Protein AF-A0A1V5ULE5-F1 (afdb_monomer)

Foldseek 3Di:
DPQLWAWWFFWWFFFALPWDKFFDPVCVVVVSVCNVVRATWTFAPLAAAQQAGKTKDADAPPPPGGMGIIHTHSVRTPDTDFADWPVLQLVVDPPVVSVLCVLVSVLGWGWDPQSSCCSRPVDHRDDPLAATETEAEDLALVRVVVVLVSCVVSVHDPSYFYWYQYLQRWIFTVVQVPDPDQWTWIDTSHDIDIGGVCLSNQDQDALLNLLVLLLVLLLSLQCFPPAAQPEHRNFRRLDDLDHPQLSVLLSVQCSVLLSVLLQCLLVLHAPVVLVVSLVVSQVSSCVSNVNDDDQSLLSVLSSQLSSLLSNCSNVVDPDASLVSQQVSCLVVLVVDDDPPDLLVVLCVVANDDDSSNCSNNRNCLLVVFQQVQLVVASVPHGNNVSLLSSLLSSLLPDPQSQQCSQPNVNSSVVSNVLSVVLNPDDSVCNSVSSVVSSVVSSVSSGDRVNSSSSSSVNSSSVVSVSSVVVD

Solvent-accessible surface area (backbone atoms only — not comparable to full-atom values): 24398 Å² total; per-residue (Å²): 103,78,65,74,67,67,68,46,62,71,40,34,32,28,53,41,66,82,39,56,69,52,56,56,79,94,49,42,63,64,53,49,56,43,29,69,69,67,46,66,36,32,31,31,74,53,17,50,32,76,85,27,32,26,32,31,45,76,46,49,80,90,70,93,50,63,63,49,65,36,26,30,48,63,87,30,53,74,44,73,51,81,65,49,42,43,72,82,44,38,87,82,47,60,69,81,56,34,67,70,45,50,75,54,35,78,74,62,28,31,26,40,63,42,61,32,50,24,70,74,68,72,50,74,48,72,56,97,85,56,59,44,36,34,38,42,80,30,79,43,59,66,50,43,52,53,49,54,52,53,47,61,75,65,56,72,59,88,56,50,50,40,35,43,28,41,51,77,62,33,27,33,48,51,71,56,66,72,41,91,58,63,56,43,64,34,41,43,42,75,51,76,45,86,39,51,51,57,75,59,72,48,58,85,68,48,39,64,50,48,11,49,42,50,42,52,17,49,52,50,50,35,66,28,56,59,45,51,8,40,52,16,58,48,43,28,47,39,47,88,82,54,39,45,68,38,44,52,36,24,49,68,56,39,36,67,43,33,24,53,36,8,50,38,16,44,69,65,56,58,66,67,59,56,48,54,50,44,53,56,38,50,52,43,23,25,64,56,30,79,68,36,91,76,48,68,65,34,48,54,57,45,38,49,44,30,14,24,48,22,26,30,58,62,71,67,54,86,69,56,48,31,55,44,31,23,75,75,40,14,71,61,50,66,71,57,83,64,88,92,35,64,53,52,53,25,34,75,75,70,53,84,62,53,72,52,52,37,44,30,65,20,35,54,62,31,68,72,27,16,40,56,36,25,59,69,27,52,85,77,48,58,47,52,59,11,50,49,45,12,37,34,45,28,42,51,72,54,70,30,34,49,20,35,57,61,35,35,67,68,42,42,53,52,45,26,53,52,19,52,53,42,74,71,42,53,82,57,46,32,44,65,44,33,45,50,44,15,53,54,22,28,76,64,48,26,36,44,58,51,41,49,33,42,39,22,41,24,49,29,52,53,52,54,49,53,43,60,74,71,104

pLDDT: mean 91.25, std 8.46, range [36.44, 98.81]

Structure (mmCIF, N/CA/C/O backbone):
data_AF-A0A1V5ULE5-F1
#
_entry.id   AF-A0A1V5ULE5-F1
#
loop_
_atom_site.group_PDB
_atom_site.id
_atom_site.type_symbol
_atom_site.label_atom_id
_atom_site.label_alt_id
_atom_site.label_comp_id
_atom_site.label_asym_id
_atom_site.label_entity_id
_atom_site.label_seq_id
_atom_site.pdbx_PDB_ins_code
_atom_site.Cartn_x
_atom_site.Cartn_y
_atom_site.Cartn_z
_atom_site.occupancy
_atom_site.B_iso_or_equiv
_atom_site.auth_seq_id
_atom_site.auth_comp_id
_atom_site.auth_asym_id
_atom_site.auth_atom_id
_atom_site.pdbx_PDB_model_num
ATOM 1 N N . MET A 1 1 ? -20.340 9.874 1.177 1.00 36.44 1 MET A N 1
ATOM 2 C CA . MET A 1 1 ? -20.153 8.778 2.154 1.00 36.44 1 MET A CA 1
ATOM 3 C C . MET A 1 1 ? -18.658 8.510 2.254 1.00 36.44 1 MET A C 1
ATOM 5 O O . MET A 1 1 ? -18.026 8.515 1.205 1.00 36.44 1 MET A O 1
ATOM 9 N N . PRO A 1 2 ? -18.067 8.370 3.450 1.00 41.69 2 PRO A N 1
ATOM 10 C CA . PRO A 1 2 ? -16.628 8.134 3.579 1.00 41.69 2 PRO A CA 1
ATOM 11 C C . PRO A 1 2 ? -16.251 6.768 2.986 1.00 41.69 2 PRO A C 1
ATOM 13 O O . PRO A 1 2 ? -16.987 5.813 3.209 1.00 41.69 2 PRO A O 1
ATOM 16 N N . ASP A 1 3 ? -15.127 6.706 2.255 1.00 50.28 3 ASP A N 1
ATOM 17 C CA . ASP A 1 3 ? -14.489 5.525 1.637 1.00 50.28 3 ASP A CA 1
ATOM 18 C C . ASP A 1 3 ? -15.028 4.169 2.136 1.00 50.28 3 ASP A C 1
ATOM 20 O O . ASP A 1 3 ? -14.525 3.592 3.104 1.00 50.28 3 ASP A O 1
ATOM 24 N N . THR A 1 4 ? -16.066 3.643 1.481 1.00 55.69 4 THR A N 1
ATOM 25 C CA . THR A 1 4 ? -16.780 2.430 1.922 1.00 55.69 4 THR A CA 1
ATOM 26 C C . THR A 1 4 ? -16.032 1.131 1.627 1.00 55.69 4 THR A C 1
ATOM 28 O O . THR A 1 4 ? -16.539 0.060 1.932 1.00 55.69 4 THR A O 1
ATOM 31 N N . ILE A 1 5 ? -14.843 1.198 1.017 1.00 65.12 5 ILE A N 1
ATOM 32 C CA . ILE A 1 5 ? -14.173 0.012 0.447 1.00 65.12 5 ILE A CA 1
ATOM 33 C C . ILE A 1 5 ? -12.740 -0.165 0.960 1.00 65.12 5 ILE A C 1
ATOM 35 O O . ILE A 1 5 ? -12.181 -1.253 0.866 1.00 65.12 5 ILE A O 1
ATOM 39 N N . SER A 1 6 ? -12.155 0.872 1.566 1.00 77.88 6 SER A N 1
ATOM 40 C CA . SER A 1 6 ? -10.855 0.771 2.233 1.00 77.88 6 SER A CA 1
ATOM 41 C C . SER A 1 6 ? -11.054 0.664 3.737 1.00 77.88 6 SER A C 1
ATOM 43 O O . SER A 1 6 ? -11.542 1.604 4.369 1.00 77.88 6 SER A O 1
ATOM 45 N N . PHE A 1 7 ? -10.677 -0.473 4.312 1.00 86.75 7 PHE A N 1
ATOM 46 C CA . PHE A 1 7 ? -10.785 -0.736 5.742 1.00 86.75 7 PHE A CA 1
ATOM 47 C C . PHE A 1 7 ? -9.401 -0.897 6.346 1.00 86.75 7 PHE A C 1
ATOM 49 O O . PHE A 1 7 ? -8.609 -1.704 5.869 1.00 86.75 7 PHE A O 1
ATOM 56 N N . SER A 1 8 ? -9.155 -0.163 7.421 1.00 88.69 8 SER A N 1
ATOM 57 C CA . SER A 1 8 ? -7.934 -0.244 8.203 1.00 88.69 8 SER A CA 1
ATOM 58 C C . SER A 1 8 ? -8.245 -0.627 9.635 1.00 88.69 8 SER A C 1
ATOM 60 O O . SER A 1 8 ? -9.343 -0.400 10.154 1.00 88.69 8 SER A O 1
ATOM 62 N N . ARG A 1 9 ? -7.246 -1.178 10.319 1.00 90.31 9 ARG A N 1
ATOM 63 C CA . ARG A 1 9 ? -7.360 -1.482 11.740 1.00 90.31 9 ARG A CA 1
ATOM 64 C C . ARG A 1 9 ? -7.789 -0.240 12.525 1.00 90.31 9 ARG A C 1
ATOM 66 O O . ARG A 1 9 ? -7.335 0.877 12.270 1.00 90.31 9 ARG A O 1
ATOM 73 N N . HIS A 1 10 ? -8.637 -0.482 13.521 1.00 91.12 10 HIS A N 1
ATOM 74 C CA . HIS A 1 10 ? -9.257 0.531 14.380 1.00 91.12 10 HIS A CA 1
ATOM 75 C C . HIS A 1 10 ? -10.345 1.377 13.723 1.00 91.12 10 HIS A C 1
ATOM 77 O O . HIS A 1 10 ? -10.897 2.250 14.390 1.00 91.12 10 HIS A O 1
ATOM 83 N N . ASP A 1 11 ? -10.704 1.120 12.464 1.00 92.50 11 ASP A N 1
ATOM 84 C CA . ASP A 1 11 ? -11.931 1.691 11.920 1.00 92.50 11 ASP A CA 1
ATOM 85 C C . ASP A 1 11 ? -13.139 1.220 12.735 1.00 92.50 11 ASP A C 1
ATOM 87 O O . ASP A 1 11 ? -13.324 0.020 12.952 1.00 92.50 11 ASP A O 1
ATOM 91 N N . LEU A 1 12 ? -13.958 2.178 13.172 1.00 94.62 12 LEU A N 1
ATOM 92 C CA . LEU A 1 12 ? -15.257 1.921 13.778 1.00 94.62 12 LEU A CA 1
ATOM 93 C C . LEU A 1 12 ? -16.324 1.968 12.693 1.00 94.62 12 LEU A C 1
ATOM 95 O O . LEU A 1 12 ? -16.535 3.004 12.061 1.00 94.62 12 LEU A O 1
ATOM 99 N N . LEU A 1 13 ? -16.995 0.847 12.477 1.00 94.81 13 LEU A N 1
ATOM 100 C CA . LEU A 1 13 ? -18.004 0.693 11.439 1.00 94.81 13 LEU A CA 1
ATOM 101 C C . LEU A 1 13 ? -19.378 0.505 12.062 1.00 94.81 13 LEU A C 1
ATOM 103 O O . LEU A 1 13 ? -19.497 -0.070 13.140 1.00 94.81 13 LEU A O 1
ATOM 107 N N . LEU A 1 14 ? -20.404 0.974 11.361 1.00 94.31 14 LEU A N 1
ATOM 108 C CA . LEU A 1 14 ? -21.811 0.748 11.665 1.00 94.31 14 LEU A CA 1
ATOM 109 C C . LEU A 1 14 ? -22.382 -0.181 10.591 1.00 94.31 14 LEU A C 1
ATOM 111 O O . LEU A 1 14 ? -22.691 0.295 9.495 1.00 94.31 14 LEU A O 1
ATOM 115 N N . PRO A 1 15 ? -22.473 -1.493 10.859 1.00 93.62 15 PRO A N 1
ATOM 116 C CA . PRO A 1 15 ? -23.147 -2.420 9.965 1.00 93.62 15 PRO A CA 1
ATOM 117 C C . PRO A 1 15 ? -24.665 -2.203 9.989 1.00 93.62 15 PRO A C 1
ATOM 119 O O . PRO A 1 15 ? -25.226 -1.771 10.998 1.00 93.62 15 PRO A O 1
ATOM 122 N N . GLU A 1 16 ? -25.329 -2.533 8.887 1.00 91.94 16 GLU A N 1
ATOM 123 C CA . GLU A 1 16 ? -26.776 -2.743 8.855 1.00 91.94 16 GLU A CA 1
ATOM 124 C C . GLU A 1 16 ? -27.152 -3.929 9.758 1.00 91.94 16 GLU A C 1
ATOM 126 O O . GLU A 1 16 ? -26.348 -4.836 9.988 1.00 91.94 16 GLU A O 1
ATOM 131 N N . LYS A 1 17 ? -28.375 -3.934 10.296 1.00 89.19 17 LYS A N 1
ATOM 132 C CA . LYS A 1 17 ? -28.813 -4.963 11.260 1.00 89.19 17 LYS A CA 1
ATOM 133 C C . LYS A 1 17 ? -28.812 -6.369 10.654 1.00 89.19 17 LYS A C 1
ATOM 135 O O . LYS A 1 17 ? -28.451 -7.350 11.301 1.00 89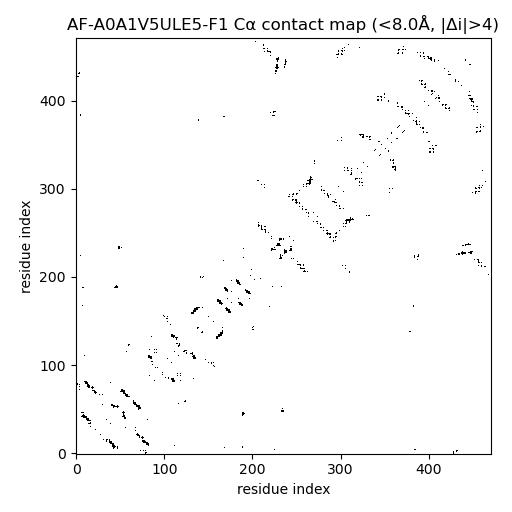.19 17 LYS A O 1
ATOM 140 N N . ASP A 1 18 ? -29.190 -6.452 9.388 1.00 89.88 18 ASP A N 1
ATOM 141 C CA . ASP A 1 18 ? -29.256 -7.662 8.580 1.00 89.88 18 ASP A CA 1
ATOM 142 C C . ASP A 1 18 ? -27.936 -7.997 7.873 1.00 89.88 18 ASP A C 1
ATOM 144 O O . ASP A 1 18 ? -27.874 -9.021 7.191 1.00 89.88 18 ASP A O 1
ATOM 148 N N . CYS A 1 19 ? -26.867 -7.220 8.106 1.00 91.12 19 CYS A N 1
ATOM 149 C CA . CYS A 1 19 ? -25.541 -7.483 7.553 1.00 91.12 19 CYS A CA 1
ATOM 150 C C . CYS A 1 19 ? -25.141 -8.956 7.789 1.00 91.12 19 CYS A C 1
ATOM 152 O O . CYS A 1 19 ? -25.211 -9.439 8.930 1.00 91.12 19 CYS A O 1
ATOM 154 N N . PRO A 1 20 ? -24.775 -9.705 6.731 1.00 91.75 20 PRO A N 1
ATOM 155 C CA . PRO A 1 20 ? -24.323 -11.081 6.867 1.00 91.75 20 PRO A CA 1
ATOM 156 C C . PRO A 1 20 ? -23.071 -11.171 7.743 1.00 91.75 20 PRO A C 1
ATOM 158 O O . PRO A 1 20 ? -22.095 -10.454 7.519 1.00 91.75 20 PRO A O 1
ATOM 161 N N . VAL A 1 21 ? -23.094 -12.079 8.721 1.00 93.19 21 VAL A N 1
ATOM 162 C CA . VAL A 1 21 ? -21.996 -12.313 9.669 1.00 93.19 21 VAL A CA 1
ATOM 163 C C . VAL A 1 21 ? -21.613 -13.786 9.672 1.00 93.19 21 VAL A C 1
ATOM 165 O O . VAL A 1 21 ? -22.480 -14.654 9.752 1.00 93.19 21 VAL A O 1
ATOM 168 N N . THR A 1 22 ? -20.308 -14.054 9.676 1.00 94.19 22 THR A N 1
ATOM 169 C CA . THR A 1 22 ? -19.746 -15.385 9.930 1.00 94.19 22 THR A CA 1
ATOM 170 C C . THR A 1 22 ? -18.969 -15.363 11.245 1.00 94.19 22 THR A C 1
ATOM 172 O O . THR A 1 22 ? -18.014 -14.602 11.406 1.00 94.19 22 THR A O 1
ATOM 175 N N . ALA A 1 23 ? -19.386 -16.185 12.209 1.00 92.06 23 ALA A N 1
ATOM 176 C CA . ALA A 1 23 ? -18.806 -16.249 13.550 1.00 92.06 23 ALA A CA 1
ATOM 177 C C . ALA A 1 23 ? -18.888 -17.670 14.132 1.00 92.06 23 ALA A C 1
ATOM 179 O O . ALA A 1 23 ? -19.629 -18.515 13.631 1.00 92.06 23 ALA A O 1
ATOM 180 N N . ASP A 1 24 ? -18.162 -17.918 15.226 1.00 88.12 24 ASP A N 1
ATOM 181 C CA . ASP A 1 24 ? -18.345 -19.122 16.045 1.00 88.12 24 ASP A CA 1
ATOM 182 C C . ASP A 1 24 ? -19.787 -19.183 16.581 1.00 88.12 24 ASP A C 1
ATOM 184 O O . ASP A 1 24 ? -20.303 -18.186 17.096 1.00 88.12 24 ASP A O 1
ATOM 188 N N . LEU A 1 25 ? -20.427 -20.355 16.488 1.00 86.12 25 LEU A N 1
ATOM 189 C CA . LEU A 1 25 ? -21.818 -20.568 16.909 1.00 86.12 25 LEU A CA 1
ATOM 190 C C . LEU A 1 25 ? -22.073 -20.150 18.363 1.00 86.12 25 LEU A C 1
ATOM 192 O O . LEU A 1 25 ? -23.158 -19.671 18.674 1.00 86.12 25 LEU A O 1
ATOM 196 N N . ARG A 1 26 ? -21.071 -20.273 19.243 1.00 86.44 26 ARG A N 1
ATOM 197 C CA . ARG A 1 26 ? -21.172 -19.892 20.663 1.00 86.44 26 ARG A CA 1
ATOM 198 C C . ARG A 1 26 ? -21.313 -18.385 20.879 1.00 86.44 26 ARG A C 1
ATOM 200 O O . ARG A 1 26 ? -21.707 -17.967 21.960 1.00 86.44 26 ARG A O 1
ATOM 207 N N . CYS A 1 27 ? -20.955 -17.586 19.877 1.00 87.56 27 CYS A N 1
ATOM 208 C CA . CYS A 1 27 ? -20.879 -16.129 19.957 1.00 87.56 27 CYS A CA 1
ATOM 209 C C . CYS A 1 27 ? -21.877 -15.434 19.015 1.00 87.56 27 CYS A C 1
ATOM 211 O O . CYS A 1 27 ? -22.023 -14.214 19.075 1.00 87.56 27 CYS A O 1
ATOM 213 N N . ALA A 1 28 ? -22.536 -16.188 18.128 1.00 88.44 28 ALA A N 1
ATOM 214 C CA . ALA A 1 28 ? -23.364 -15.652 17.050 1.00 88.44 28 ALA A CA 1
ATOM 215 C C . ALA A 1 28 ? -24.572 -14.846 17.557 1.00 88.44 28 ALA A C 1
ATOM 217 O O . ALA A 1 28 ? -24.845 -13.770 17.029 1.00 88.44 28 ALA A O 1
ATOM 218 N N . GLU A 1 29 ? -25.253 -15.329 18.600 1.00 90.50 29 GLU A N 1
ATOM 219 C CA . GLU A 1 29 ? -26.406 -14.648 19.206 1.00 90.50 29 GLU A CA 1
ATOM 220 C C . GLU A 1 29 ? -26.003 -13.296 19.807 1.00 90.50 29 GLU A C 1
ATOM 222 O O . GLU A 1 29 ? -26.558 -12.267 19.438 1.00 90.50 29 GLU A O 1
ATOM 227 N N . THR A 1 30 ? -24.938 -13.263 20.614 1.00 91.25 30 THR A N 1
ATOM 228 C CA . THR A 1 30 ? -24.416 -12.020 21.205 1.00 91.25 30 THR A CA 1
ATOM 229 C C . THR A 1 30 ? -23.979 -11.004 20.147 1.00 91.25 30 THR A C 1
ATOM 231 O O . THR A 1 30 ? -24.176 -9.800 20.317 1.00 91.25 30 THR A O 1
ATOM 234 N N . ILE A 1 31 ? -23.379 -11.460 19.041 1.00 92.81 31 ILE A N 1
ATOM 235 C CA . ILE A 1 31 ? -23.014 -10.567 17.933 1.00 92.81 31 ILE A CA 1
ATOM 236 C C . ILE A 1 31 ? -24.274 -10.008 17.264 1.00 92.81 31 ILE A C 1
ATOM 238 O O . ILE A 1 31 ? -24.321 -8.812 16.984 1.00 92.81 31 ILE A O 1
ATOM 242 N N . ARG A 1 32 ? -25.304 -10.830 17.039 1.00 92.44 32 ARG A N 1
ATOM 243 C CA . ARG A 1 32 ? -26.580 -10.368 16.475 1.00 92.44 32 ARG A CA 1
ATOM 244 C C . ARG A 1 32 ? -27.260 -9.331 17.365 1.00 92.44 32 ARG A C 1
ATOM 246 O O . ARG A 1 32 ? -27.555 -8.245 16.878 1.00 92.44 32 ARG A O 1
ATOM 253 N N . GLU A 1 33 ? -27.391 -9.598 18.661 1.00 92.25 33 GLU A N 1
ATOM 254 C CA . GLU A 1 33 ? -27.953 -8.645 19.630 1.00 92.25 33 GLU A CA 1
ATOM 255 C C . GLU A 1 33 ? -27.197 -7.307 19.637 1.00 92.25 33 GLU A C 1
ATOM 257 O O . GLU A 1 33 ? -27.798 -6.230 19.715 1.00 92.25 33 GLU A O 1
ATOM 262 N N . TRP A 1 34 ? -25.865 -7.354 19.521 1.00 92.69 34 TRP A N 1
ATOM 263 C CA . TRP A 1 34 ? -25.033 -6.157 19.427 1.00 92.69 34 TRP A CA 1
ATOM 264 C C . TRP A 1 34 ? -25.360 -5.317 18.185 1.00 92.69 34 TRP A C 1
ATOM 266 O O . TRP A 1 34 ? -25.508 -4.094 18.292 1.00 92.69 34 TRP A O 1
ATOM 276 N N . LEU A 1 35 ? -25.485 -5.961 17.020 1.00 92.94 35 LEU A N 1
ATOM 277 C CA . LEU A 1 35 ? -25.831 -5.295 15.762 1.00 92.94 35 LEU A CA 1
ATOM 278 C C . LEU A 1 35 ? -27.269 -4.761 15.771 1.00 92.94 35 LEU A C 1
ATOM 280 O O . LEU A 1 35 ? -27.507 -3.642 15.316 1.00 92.94 35 LEU A O 1
ATOM 284 N N . ASP A 1 36 ? -28.216 -5.488 16.366 1.00 92.19 36 ASP A N 1
ATOM 285 C CA . ASP A 1 36 ? -29.616 -5.060 16.492 1.00 92.19 36 ASP A CA 1
ATOM 286 C C . ASP A 1 36 ? -29.775 -3.785 17.330 1.00 92.19 36 ASP A C 1
ATOM 288 O O . ASP A 1 36 ? -30.663 -2.961 17.059 1.00 92.19 36 ASP A O 1
ATOM 292 N N . CYS A 1 37 ? -28.865 -3.581 18.288 1.00 91.06 37 CYS A N 1
ATOM 293 C CA . CYS A 1 37 ? -28.734 -2.353 19.070 1.00 91.06 37 CYS A CA 1
ATOM 294 C C . CYS A 1 37 ? -28.092 -1.185 18.290 1.00 91.06 37 CYS A C 1
ATOM 296 O O . CYS A 1 37 ? -27.911 -0.111 18.863 1.00 91.06 37 CYS A O 1
ATOM 298 N N . GLY A 1 38 ? -27.715 -1.370 17.019 1.00 90.88 38 GLY A N 1
ATOM 299 C CA . GLY A 1 38 ? -27.083 -0.342 16.183 1.00 90.88 38 GLY A CA 1
ATOM 300 C C . GLY A 1 38 ? -25.697 0.083 16.674 1.00 90.88 38 GLY A C 1
ATOM 301 O O . GLY A 1 38 ? -25.283 1.222 16.454 1.00 90.88 38 GLY A O 1
ATOM 302 N N . ARG A 1 39 ? -24.995 -0.796 17.399 1.00 92.00 39 ARG A N 1
ATOM 303 C CA . ARG A 1 39 ? -23.689 -0.484 17.988 1.00 92.00 39 ARG A CA 1
ATOM 304 C C . ARG A 1 39 ? -22.557 -0.688 16.982 1.00 92.00 39 ARG A C 1
ATOM 306 O O . ARG A 1 39 ? -22.621 -1.602 16.160 1.00 92.00 39 ARG A O 1
ATOM 313 N N . PRO A 1 40 ? -21.480 0.114 17.070 1.00 95.06 40 PRO A N 1
ATOM 314 C CA . PRO A 1 40 ? -20.368 -0.020 16.150 1.00 95.06 40 PRO A CA 1
ATOM 315 C C . PRO A 1 40 ? -19.549 -1.284 16.409 1.00 95.06 40 PRO A C 1
ATOM 317 O O . PRO A 1 40 ? -19.515 -1.823 17.517 1.00 95.06 40 PRO A O 1
ATOM 320 N N . VAL A 1 41 ? -18.837 -1.715 15.376 1.00 95.62 41 VAL A N 1
ATOM 321 C CA . VAL A 1 41 ? -17.854 -2.802 15.403 1.00 95.62 41 VAL A CA 1
ATOM 322 C C . VAL A 1 41 ? -16.480 -2.226 15.074 1.00 95.62 41 VAL A C 1
ATOM 324 O O . VAL A 1 41 ? -16.390 -1.224 14.366 1.00 95.62 41 VAL A O 1
ATOM 327 N N . ILE A 1 42 ? -15.402 -2.838 15.568 1.00 95.56 42 ILE A N 1
ATOM 328 C CA . ILE A 1 42 ? -14.037 -2.400 15.240 1.00 95.56 42 ILE A CA 1
ATOM 329 C C . ILE A 1 42 ? -13.389 -3.350 14.239 1.00 95.56 42 ILE A C 1
ATOM 331 O O . ILE A 1 42 ? -13.393 -4.568 14.434 1.00 95.56 42 ILE A O 1
ATOM 335 N N . VAL A 1 43 ? -12.790 -2.798 13.187 1.00 94.81 43 VAL A N 1
ATOM 336 C CA . VAL A 1 43 ? -11.989 -3.569 12.231 1.00 94.81 43 VAL A CA 1
ATOM 337 C C . VAL A 1 43 ? -10.734 -4.098 12.922 1.00 94.81 43 VAL A C 1
ATOM 339 O O . VAL A 1 43 ? -10.013 -3.375 13.624 1.00 94.81 43 VAL A O 1
ATOM 342 N N . ARG A 1 44 ? -10.462 -5.385 12.718 1.00 93.38 44 ARG A N 1
ATOM 343 C CA . ARG A 1 44 ? -9.279 -6.089 13.225 1.00 93.38 44 ARG A CA 1
ATOM 344 C C . ARG A 1 44 ? -8.510 -6.703 12.068 1.00 93.38 44 ARG A C 1
ATOM 346 O O . ARG A 1 44 ? -9.076 -6.995 11.028 1.00 93.38 44 ARG A O 1
ATOM 353 N N . ARG A 1 45 ? -7.229 -6.998 12.284 1.00 92.12 45 ARG A N 1
ATOM 354 C CA . ARG A 1 45 ? -6.440 -7.761 11.306 1.00 92.12 45 ARG A CA 1
ATOM 355 C C . ARG A 1 45 ? -6.997 -9.183 11.144 1.00 92.12 45 ARG A C 1
ATOM 357 O O . ARG A 1 45 ? -7.381 -9.771 12.174 1.00 92.12 45 ARG A O 1
ATOM 364 N N . PRO A 1 46 ? -6.983 -9.736 9.918 1.00 91.44 46 PRO A N 1
ATOM 365 C CA . PRO A 1 46 ? -6.371 -9.198 8.686 1.00 91.44 46 PRO A CA 1
ATOM 366 C C . PRO A 1 46 ? -7.220 -8.192 7.866 1.00 91.44 46 PRO A C 1
ATOM 368 O O . PRO A 1 46 ? -7.050 -8.111 6.660 1.00 91.44 46 PRO A O 1
ATOM 371 N N . CYS A 1 47 ? -8.097 -7.394 8.480 1.00 92.06 47 CYS A N 1
ATOM 372 C CA . CYS A 1 47 ? -8.940 -6.382 7.831 1.00 92.06 47 CYS A CA 1
ATOM 373 C C . CYS A 1 47 ? -9.813 -7.006 6.737 1.00 92.06 47 CYS A C 1
ATOM 375 O O . CYS A 1 47 ? -10.634 -7.848 7.077 1.00 92.06 47 CYS A O 1
ATOM 377 N N . LEU A 1 48 ? -9.695 -6.614 5.468 1.00 91.94 48 LEU A N 1
ATOM 378 C CA . LEU A 1 48 ? -10.460 -7.223 4.374 1.00 91.94 48 LEU A CA 1
ATOM 379 C C . LEU A 1 48 ? -9.695 -8.401 3.749 1.00 91.94 48 LEU A C 1
ATOM 381 O O . LEU A 1 48 ? -8.557 -8.223 3.321 1.00 91.94 48 LEU A O 1
ATOM 385 N N . THR A 1 49 ? -10.325 -9.574 3.660 1.00 91.00 49 THR A N 1
ATOM 386 C CA . THR A 1 49 ? -9.811 -10.742 2.918 1.00 91.00 49 THR A CA 1
ATOM 387 C C . THR A 1 49 ? -10.907 -11.372 2.056 1.00 91.00 49 THR A C 1
ATOM 389 O O . THR A 1 49 ? -12.051 -10.918 2.082 1.00 91.00 49 THR A O 1
ATOM 392 N N . GLU A 1 50 ? -10.585 -12.454 1.339 1.00 87.00 50 GLU A N 1
ATOM 393 C CA . GLU A 1 50 ? -11.566 -13.267 0.597 1.00 87.00 50 GLU A CA 1
ATOM 394 C C . GLU A 1 50 ? -12.710 -13.804 1.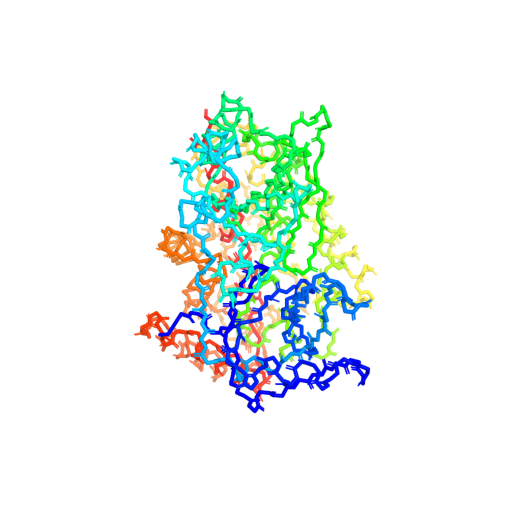490 1.00 87.00 50 GLU A C 1
ATOM 396 O O . GLU A 1 50 ? -13.811 -14.053 1.006 1.00 87.00 50 GLU A O 1
ATOM 401 N N . GLU A 1 51 ? -12.485 -13.936 2.804 1.00 89.62 51 GLU A N 1
ATOM 402 C CA . GLU A 1 51 ? -13.486 -14.385 3.792 1.00 89.62 51 GLU A CA 1
ATOM 403 C C . GLU A 1 51 ? -14.442 -13.266 4.254 1.00 89.62 51 GLU A C 1
ATOM 405 O O . GLU A 1 51 ? -15.366 -13.512 5.035 1.00 89.62 51 GLU A O 1
ATOM 410 N N . GLY A 1 52 ? -14.202 -12.027 3.818 1.00 91.25 52 GLY A N 1
ATOM 411 C CA . GLY A 1 52 ? -14.938 -10.834 4.227 1.00 91.25 52 GLY A CA 1
ATOM 412 C C . GLY A 1 52 ? -14.125 -9.890 5.113 1.00 91.25 52 GLY A C 1
ATOM 413 O O . GLY A 1 52 ? -12.899 -9.975 5.225 1.00 91.25 52 GLY A O 1
ATOM 414 N N . LEU A 1 53 ? -14.818 -8.933 5.729 1.00 94.44 53 LEU A N 1
ATOM 415 C CA . LEU A 1 53 ? -14.199 -7.938 6.596 1.00 94.44 53 LEU A CA 1
ATOM 416 C C . LEU A 1 53 ? -14.109 -8.452 8.032 1.00 94.44 53 LEU A C 1
ATOM 418 O O . LEU A 1 53 ? -15.122 -8.689 8.685 1.00 94.44 53 LEU A O 1
ATOM 422 N N . HIS A 1 54 ? -12.889 -8.582 8.541 1.00 95.81 54 HIS A N 1
ATOM 423 C CA . HIS A 1 54 ? -12.603 -9.057 9.888 1.00 95.81 54 HIS A CA 1
ATOM 424 C C . HIS A 1 54 ? -12.885 -7.966 10.920 1.00 95.81 54 HIS A C 1
ATOM 426 O O . HIS A 1 54 ? -12.214 -6.931 10.989 1.00 95.81 54 HIS A O 1
ATOM 432 N N . CYS A 1 55 ? -13.850 -8.239 11.790 1.00 96.19 55 CYS A N 1
ATOM 433 C CA . CYS A 1 55 ? -14.321 -7.330 12.821 1.00 96.19 55 CYS A CA 1
ATOM 434 C C . CYS A 1 55 ? -14.269 -7.971 14.209 1.00 96.19 55 CYS A C 1
ATOM 436 O O . CYS A 1 55 ? -14.030 -9.169 14.398 1.00 96.19 55 CYS A O 1
ATOM 438 N N . GLY A 1 56 ? -14.448 -7.135 15.221 1.00 95.19 56 GLY A N 1
ATOM 439 C CA . GLY A 1 56 ? -14.710 -7.608 16.563 1.00 95.19 56 GLY A CA 1
ATOM 440 C C . GLY A 1 56 ? -15.499 -6.608 17.384 1.00 95.19 56 GLY A C 1
ATOM 441 O O . GLY A 1 56 ? -15.594 -5.429 17.041 1.00 95.19 56 GLY A O 1
ATOM 442 N N . ILE A 1 57 ? -16.025 -7.101 18.495 1.00 93.12 57 ILE A N 1
ATOM 443 C CA . ILE A 1 57 ? -16.710 -6.312 19.517 1.00 93.12 57 ILE A CA 1
ATOM 444 C C . ILE A 1 57 ? -16.137 -6.693 20.881 1.00 93.12 57 ILE A C 1
ATOM 446 O O . ILE A 1 57 ? -15.870 -7.875 21.120 1.00 93.12 57 ILE A O 1
ATOM 450 N N . PRO A 1 58 ? -15.873 -5.733 21.773 1.00 89.81 58 PRO A N 1
ATOM 451 C CA . PRO A 1 58 ? -15.521 -6.044 23.146 1.00 89.81 58 PRO A CA 1
ATOM 452 C C . PRO A 1 58 ? -16.788 -6.215 23.976 1.00 89.81 58 PRO A C 1
ATOM 454 O O . PRO A 1 58 ? -17.780 -5.507 23.787 1.00 89.81 58 PRO A O 1
ATOM 457 N N . LEU A 1 59 ? -16.729 -7.103 24.955 1.00 85.19 59 LEU A N 1
ATOM 458 C CA . LEU A 1 59 ? -17.797 -7.238 25.935 1.00 85.19 59 LEU A CA 1
ATOM 459 C C . LEU A 1 59 ? -17.355 -6.618 27.264 1.00 85.19 59 LEU A C 1
ATOM 461 O O . LEU A 1 59 ? -16.155 -6.621 27.558 1.00 85.19 59 LEU A O 1
ATOM 465 N N . PRO A 1 60 ? -18.289 -6.060 28.053 1.00 76.06 60 PRO A N 1
ATOM 466 C CA . PRO A 1 60 ? -17.972 -5.583 29.389 1.00 76.06 60 PRO A CA 1
ATOM 467 C C . PRO A 1 60 ? -17.350 -6.698 30.251 1.00 76.06 60 PRO A C 1
ATOM 469 O O . PRO A 1 60 ? -17.704 -7.872 30.085 1.00 76.06 60 PRO A O 1
ATOM 472 N N . PRO A 1 61 ? -16.450 -6.363 31.190 1.00 72.00 61 PRO A N 1
ATOM 473 C CA . PRO A 1 61 ? -15.861 -7.342 32.099 1.00 72.00 61 PRO A CA 1
ATOM 474 C C . PRO A 1 61 ? -16.935 -8.122 32.881 1.00 72.00 61 PRO A C 1
ATOM 476 O O . PRO A 1 61 ? -17.904 -7.536 33.357 1.00 72.00 61 PRO A O 1
ATOM 479 N N . GLY A 1 62 ? -16.748 -9.439 33.049 1.00 65.62 62 GLY A N 1
ATOM 480 C CA . GLY A 1 62 ? -17.606 -10.296 33.891 1.00 65.62 62 GLY A CA 1
ATOM 481 C C . GLY A 1 62 ? -18.485 -11.319 33.155 1.00 65.62 62 GLY A C 1
ATOM 482 O O . GLY A 1 62 ? -19.053 -12.189 33.807 1.00 65.62 62 GLY A O 1
ATOM 483 N N . GLY A 1 63 ? -18.557 -11.277 31.818 1.00 60.28 63 GLY A N 1
ATOM 484 C CA . GLY A 1 63 ? -19.398 -12.167 30.993 1.00 60.28 63 GLY A CA 1
ATOM 485 C C . GLY A 1 63 ? -18.711 -13.410 30.398 1.00 60.28 63 GLY A C 1
ATOM 486 O O . GLY A 1 63 ? -19.213 -13.980 29.434 1.00 60.28 63 GLY A O 1
ATOM 487 N N . GLY A 1 64 ? -17.537 -13.814 30.898 1.00 60.50 64 GLY A N 1
ATOM 488 C CA . GLY A 1 64 ? -16.784 -14.990 30.417 1.00 60.50 64 GLY A CA 1
ATOM 489 C C . GLY A 1 64 ? -15.990 -14.794 29.113 1.00 60.50 64 GLY A C 1
ATOM 490 O O . GLY A 1 64 ? -14.976 -15.461 28.919 1.00 60.50 64 GLY A O 1
ATOM 491 N N . TRP A 1 65 ? -16.377 -13.837 28.264 1.00 61.47 65 TRP A N 1
ATOM 492 C CA . TRP A 1 65 ? -15.653 -13.446 27.049 1.00 61.47 65 TRP A CA 1
ATOM 493 C C . TRP A 1 65 ? -15.283 -11.963 27.099 1.00 61.47 65 TRP A C 1
ATOM 495 O O . TRP A 1 65 ? -16.138 -11.130 27.373 1.00 61.47 65 TRP A O 1
ATOM 505 N N . ASN A 1 66 ? -14.033 -11.618 26.780 1.00 74.81 66 ASN A N 1
ATOM 506 C CA . ASN A 1 66 ? -13.587 -10.214 26.761 1.00 74.81 66 ASN A CA 1
ATOM 507 C C . ASN A 1 66 ? -13.752 -9.562 25.378 1.00 74.81 66 ASN A C 1
ATOM 509 O O . ASN A 1 66 ? -13.935 -8.350 25.264 1.00 74.81 66 ASN A O 1
ATOM 513 N N . ARG A 1 67 ? -13.672 -10.354 24.302 1.00 88.25 67 ARG A N 1
ATOM 514 C CA . ARG A 1 67 ? -13.794 -9.874 22.922 1.00 88.25 67 ARG A CA 1
ATOM 515 C C . ARG A 1 67 ? -14.297 -10.982 22.011 1.00 88.25 67 ARG A C 1
ATOM 517 O O . ARG A 1 67 ? -13.781 -12.095 22.061 1.00 88.25 67 ARG A O 1
ATOM 524 N N . LEU A 1 68 ? -15.248 -10.647 21.148 1.00 93.00 68 LEU A N 1
ATOM 525 C CA . LEU A 1 68 ? -15.760 -11.526 20.104 1.00 93.00 68 LEU A CA 1
ATOM 526 C C . LEU A 1 68 ? -15.195 -11.108 18.749 1.00 93.00 68 LEU A C 1
ATOM 528 O O . LEU A 1 68 ? -15.005 -9.919 18.478 1.00 93.00 68 LEU A O 1
ATOM 532 N N . ALA A 1 69 ? -14.908 -12.097 17.911 1.00 94.19 69 ALA A N 1
ATOM 533 C CA . ALA A 1 69 ? -14.359 -11.933 16.575 1.00 94.19 69 ALA A CA 1
ATOM 534 C C . ALA A 1 69 ? -15.262 -12.607 15.546 1.00 94.19 69 ALA A C 1
ATOM 536 O O . ALA A 1 69 ? -15.787 -13.687 15.809 1.00 94.19 69 ALA A O 1
ATOM 537 N N . PHE A 1 70 ? -15.407 -11.973 14.389 1.00 95.38 70 PHE A N 1
ATOM 538 C CA . PHE A 1 70 ? -16.252 -12.443 13.296 1.00 95.38 70 PHE A CA 1
ATOM 539 C C . PHE A 1 70 ? -15.852 -11.764 11.986 1.00 95.38 70 PHE A C 1
ATOM 541 O O . PHE A 1 70 ? -15.104 -10.782 12.000 1.00 95.38 70 PHE A O 1
ATOM 548 N N . THR A 1 71 ? -16.361 -12.268 10.867 1.00 96.00 71 THR A N 1
ATOM 549 C CA . THR A 1 71 ? -16.310 -11.567 9.581 1.00 96.00 71 THR A CA 1
ATOM 550 C C . THR A 1 71 ? -17.695 -11.073 9.188 1.00 96.00 71 THR A C 1
ATOM 552 O O . THR A 1 71 ? -18.707 -11.656 9.584 1.00 96.00 71 THR A O 1
ATOM 555 N N . LEU A 1 72 ? -17.740 -9.974 8.440 1.00 94.19 72 LEU A N 1
ATOM 556 C CA . LEU A 1 72 ? -18.963 -9.418 7.867 1.00 94.19 72 LEU A CA 1
ATOM 557 C C . LEU A 1 72 ? -18.819 -9.195 6.360 1.00 94.19 72 LEU A C 1
ATOM 559 O O . LEU A 1 72 ? -17.701 -9.036 5.860 1.00 94.19 72 LEU A O 1
ATOM 563 N N . ASP A 1 73 ? -19.944 -9.147 5.648 1.00 91.25 73 ASP A N 1
ATOM 564 C CA . ASP A 1 73 ? -19.964 -8.708 4.250 1.00 91.25 73 ASP A CA 1
ATOM 565 C C . ASP A 1 73 ? -19.787 -7.175 4.183 1.00 91.25 73 ASP A C 1
ATOM 567 O O . ASP A 1 73 ? -20.622 -6.438 4.719 1.00 91.25 73 ASP A O 1
ATOM 571 N N . PRO A 1 74 ? -18.730 -6.656 3.523 1.00 89.00 74 PRO A N 1
ATOM 572 C CA . PRO A 1 74 ? -18.485 -5.217 3.425 1.00 89.00 74 PRO A CA 1
ATOM 573 C C . PRO A 1 74 ? -19.639 -4.412 2.815 1.00 89.00 74 PRO A C 1
ATOM 575 O O . PRO A 1 74 ? -19.730 -3.208 3.051 1.00 89.00 74 PRO A O 1
ATOM 578 N N . SER A 1 75 ? -20.502 -5.047 2.014 1.00 85.88 75 SER A N 1
ATOM 579 C CA . SER A 1 75 ? -21.662 -4.391 1.404 1.00 85.88 75 SER A CA 1
ATOM 580 C C . SER A 1 75 ?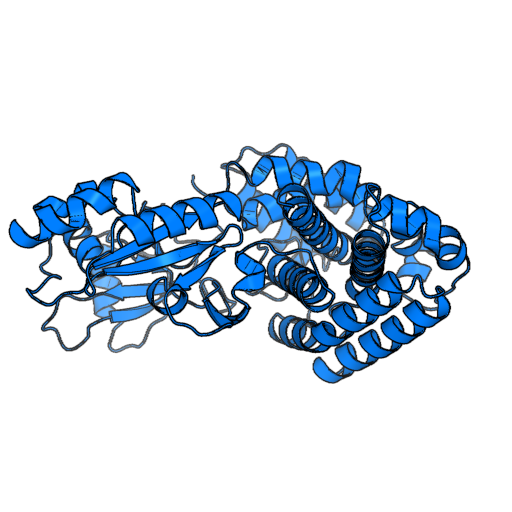 -22.735 -3.990 2.417 1.00 85.88 75 SER A C 1
ATOM 582 O O . SER A 1 75 ? -23.466 -3.042 2.152 1.00 85.88 75 SER A O 1
ATOM 584 N N . GLY A 1 76 ? -22.777 -4.638 3.585 1.00 89.56 76 GLY A N 1
ATOM 585 C CA . GLY A 1 76 ? -23.696 -4.310 4.674 1.00 89.56 76 GLY A CA 1
ATOM 586 C C . GLY A 1 76 ? -23.162 -3.254 5.646 1.00 89.56 76 GLY A C 1
ATOM 587 O O . GLY A 1 76 ? -23.612 -3.204 6.788 1.00 89.56 76 GLY A O 1
ATOM 588 N N . ILE A 1 77 ? -22.162 -2.447 5.268 1.00 91.38 77 ILE A N 1
ATOM 589 C CA . ILE A 1 77 ? -21.669 -1.332 6.091 1.00 91.38 77 ILE A CA 1
ATOM 590 C C . ILE A 1 77 ? -22.433 -0.048 5.750 1.00 91.38 77 ILE A C 1
ATOM 592 O O . ILE A 1 77 ? -22.210 0.561 4.705 1.00 91.38 77 ILE A O 1
ATOM 596 N N . ALA A 1 78 ? -23.279 0.408 6.677 1.00 89.88 78 ALA A N 1
ATOM 597 C CA . ALA A 1 78 ? -24.072 1.630 6.537 1.00 89.88 78 ALA A CA 1
ATOM 598 C C . ALA A 1 78 ? -23.280 2.908 6.848 1.00 89.88 78 ALA A C 1
ATOM 600 O O . ALA A 1 78 ? -23.592 3.989 6.344 1.00 89.88 78 ALA A O 1
ATOM 601 N N . GLY A 1 79 ? -22.264 2.818 7.710 1.00 89.31 79 GLY A N 1
ATOM 602 C CA . GLY A 1 79 ? -21.533 3.999 8.149 1.00 89.31 79 GLY A CA 1
ATOM 603 C C . GLY A 1 79 ? -20.189 3.717 8.798 1.00 89.31 79 GLY A C 1
ATOM 604 O O . GLY A 1 79 ? -19.831 2.585 9.116 1.00 89.31 79 GLY A O 1
ATOM 605 N N . ARG A 1 80 ? -19.440 4.797 9.014 1.00 90.75 80 ARG A N 1
ATOM 606 C CA . ARG A 1 80 ? -18.156 4.802 9.713 1.00 90.75 80 ARG A CA 1
ATOM 607 C C . ARG A 1 80 ? -18.166 5.905 10.759 1.00 90.75 80 ARG A C 1
ATOM 609 O O . ARG A 1 80 ? -18.559 7.030 10.456 1.00 90.75 80 ARG A O 1
ATOM 616 N N . LEU A 1 81 ? -17.706 5.582 11.959 1.00 92.25 81 LEU A N 1
ATOM 617 C CA . LEU A 1 81 ? -17.528 6.527 13.053 1.00 92.25 81 LEU A CA 1
ATOM 618 C C . LEU A 1 81 ? -16.052 6.900 13.199 1.00 92.25 81 LEU A C 1
ATOM 620 O O . LEU A 1 81 ? -15.158 6.097 12.926 1.00 92.25 81 LEU A O 1
ATOM 624 N N . ALA A 1 82 ? -15.802 8.128 13.646 1.00 91.94 82 ALA A N 1
ATOM 625 C CA . ALA A 1 82 ? -14.484 8.510 14.127 1.00 91.94 82 ALA A CA 1
ATOM 626 C C . ALA A 1 82 ? -14.236 7.879 15.504 1.00 91.94 82 ALA A C 1
ATOM 628 O O . ALA A 1 82 ? -15.164 7.719 16.300 1.00 91.94 82 ALA A O 1
ATOM 629 N N . LEU A 1 83 ? -12.977 7.548 15.792 1.00 94.69 83 LEU A N 1
ATOM 630 C CA . LEU A 1 83 ? -12.573 7.250 17.162 1.00 94.69 83 LEU A CA 1
ATOM 631 C C . LEU A 1 83 ? -12.738 8.516 18.024 1.00 94.69 83 LEU A C 1
ATOM 633 O O . LEU A 1 83 ? -12.404 9.605 17.541 1.00 94.69 83 LEU A O 1
ATOM 637 N N . PRO A 1 84 ? -13.215 8.394 19.277 1.00 96.62 84 PRO A N 1
ATOM 638 C CA . PRO A 1 84 ? -13.277 9.521 20.200 1.00 96.62 84 PRO A CA 1
ATOM 639 C C . PRO A 1 84 ? -11.901 10.158 20.410 1.00 96.62 84 PRO A C 1
ATOM 641 O O . PRO A 1 84 ? -10.875 9.470 20.404 1.00 96.62 84 PRO A O 1
ATOM 644 N N . ARG A 1 85 ? -11.866 11.469 20.641 1.00 96.62 85 ARG A N 1
ATOM 645 C CA . ARG A 1 85 ? -10.641 12.165 21.058 1.00 96.62 85 ARG A CA 1
ATOM 646 C C . ARG A 1 85 ? -10.412 11.970 22.554 1.00 96.62 85 ARG A C 1
ATOM 648 O O . ARG A 1 85 ? -11.362 11.825 23.324 1.00 96.62 85 ARG A O 1
ATOM 655 N N . LEU A 1 86 ? -9.150 12.018 22.988 1.00 96.69 86 LEU A N 1
ATOM 656 C CA . LEU A 1 86 ? -8.821 11.911 24.416 1.00 96.69 86 LEU A CA 1
ATOM 657 C C . LEU A 1 86 ? -9.532 12.988 25.244 1.00 96.69 86 LEU A C 1
ATOM 659 O O . LEU A 1 86 ? -10.085 12.666 26.292 1.00 96.69 86 LEU A O 1
ATOM 663 N N . GLU A 1 87 ? -9.597 14.221 24.735 1.00 95.50 87 GLU A N 1
ATOM 664 C CA . GLU A 1 87 ? -10.303 15.346 25.371 1.00 95.50 87 GLU A CA 1
ATOM 665 C C . GLU A 1 87 ? -11.784 15.037 25.668 1.00 95.50 87 GLU A C 1
ATOM 667 O O . GLU A 1 87 ? -12.289 15.387 26.731 1.00 95.50 87 GLU A O 1
ATOM 672 N N . GLU A 1 88 ? -12.458 14.291 24.787 1.00 95.25 88 GLU A N 1
ATOM 673 C CA . GLU A 1 88 ? -13.872 13.907 24.917 1.00 95.25 88 GLU A CA 1
ATOM 674 C C . GLU A 1 88 ? -14.096 12.777 25.933 1.00 95.25 88 GLU A C 1
ATOM 676 O O . GLU A 1 88 ? -15.239 12.480 26.295 1.00 95.25 88 GLU A O 1
ATOM 681 N N . CYS A 1 89 ? -13.017 12.112 26.356 1.00 95.94 89 CYS A N 1
ATOM 682 C CA . CYS A 1 89 ? -13.045 10.939 27.223 1.00 95.94 89 CYS A CA 1
ATOM 683 C C . CYS A 1 89 ? -12.509 11.216 28.635 1.00 95.94 89 CYS A C 1
ATOM 685 O O . CYS A 1 89 ? -12.737 10.394 29.522 1.00 95.94 89 CYS A O 1
ATOM 687 N N . LEU A 1 90 ? -11.827 12.347 28.874 1.00 93.69 90 LEU A N 1
ATOM 688 C CA . LEU A 1 90 ? -11.201 12.654 30.171 1.00 93.69 90 LEU A CA 1
ATOM 689 C C . LEU A 1 90 ? -12.200 12.586 31.335 1.00 93.69 90 LEU A C 1
ATOM 691 O O . LEU A 1 90 ? -11.890 11.995 32.365 1.00 93.69 90 LEU A O 1
ATOM 695 N N . GLY A 1 91 ? -13.423 13.092 31.150 1.00 93.19 91 GLY A N 1
ATOM 696 C CA . GLY A 1 91 ? -14.465 13.081 32.186 1.00 93.19 91 GLY A CA 1
ATOM 697 C C . GLY A 1 91 ? -14.941 11.687 32.624 1.00 93.19 91 GLY A C 1
ATOM 698 O O . GLY A 1 91 ? -15.647 11.577 33.620 1.00 93.19 91 GLY A O 1
ATOM 699 N N . LEU A 1 92 ? -14.559 10.620 31.910 1.00 93.38 92 LEU A N 1
ATOM 700 C CA . LEU A 1 92 ? -14.853 9.231 32.286 1.00 93.38 92 LEU A CA 1
ATOM 701 C C . LEU A 1 92 ? -13.805 8.631 33.236 1.00 93.38 92 LEU A C 1
ATOM 703 O O . LEU A 1 92 ? -13.988 7.514 33.720 1.00 93.38 92 LEU A O 1
ATOM 707 N N . LEU A 1 93 ? -12.696 9.336 33.469 1.00 92.12 93 LEU A N 1
ATOM 708 C CA . LEU A 1 93 ? -11.588 8.887 34.305 1.00 92.12 93 LEU A CA 1
ATOM 709 C C . LEU A 1 93 ? -11.619 9.577 35.679 1.00 92.12 93 LEU A C 1
ATOM 711 O O . LEU A 1 93 ? -12.086 10.709 35.781 1.00 92.12 93 LEU A O 1
ATOM 715 N N . PRO A 1 94 ? -11.063 8.962 36.737 1.00 90.19 94 PRO A N 1
ATOM 716 C CA . PRO A 1 94 ? -10.838 9.644 38.013 1.00 90.19 94 PRO A CA 1
ATOM 717 C C . PRO A 1 94 ? -9.959 10.897 37.857 1.00 90.19 94 PRO A C 1
ATOM 719 O O . PRO A 1 94 ? -9.009 10.878 37.070 1.00 90.19 94 PRO A O 1
ATOM 722 N N . GLU A 1 95 ? -10.208 11.947 38.650 1.00 89.81 95 GLU A N 1
ATOM 723 C CA . GLU A 1 95 ? -9.513 13.251 38.561 1.00 89.81 95 GLU A CA 1
ATOM 724 C C . GLU A 1 95 ? -7.981 13.127 38.527 1.00 89.81 95 GLU A C 1
ATOM 726 O O . GLU A 1 95 ? -7.321 13.738 37.687 1.00 89.81 95 GLU A O 1
ATOM 731 N N . ALA A 1 96 ? -7.408 12.252 39.361 1.00 87.00 96 ALA A N 1
ATOM 732 C CA . ALA A 1 96 ? -5.964 12.016 39.407 1.00 87.00 96 ALA A CA 1
ATOM 733 C C . ALA A 1 96 ? -5.372 11.558 38.056 1.00 87.00 96 ALA A C 1
ATOM 735 O O . ALA A 1 96 ? -4.234 11.899 37.726 1.00 87.00 96 ALA A O 1
ATOM 736 N N . ARG A 1 97 ? -6.134 10.794 37.259 1.00 88.75 97 ARG A N 1
ATOM 737 C CA . ARG A 1 97 ? -5.724 10.364 35.910 1.00 88.75 97 ARG A CA 1
ATOM 738 C C . ARG A 1 97 ? -5.955 11.463 34.879 1.00 88.75 97 ARG A C 1
ATOM 740 O O . ARG A 1 97 ? -5.139 11.609 33.973 1.00 88.75 97 ARG A O 1
ATOM 747 N N . GLN A 1 98 ? -7.012 12.262 35.033 1.00 90.69 98 GLN A N 1
ATOM 748 C CA . GLN A 1 98 ? -7.294 13.384 34.134 1.00 90.69 98 GLN A CA 1
ATOM 749 C C . GLN A 1 98 ? -6.128 14.376 34.098 1.00 90.69 98 GLN A C 1
ATOM 751 O O . GLN A 1 98 ? -5.636 14.702 33.018 1.00 90.69 98 GLN A O 1
ATOM 756 N N . SER A 1 99 ? -5.618 14.786 35.266 1.00 86.06 99 SER A N 1
ATOM 757 C CA . SER A 1 99 ? -4.503 15.739 35.349 1.00 86.06 99 SER A CA 1
ATOM 758 C C . SER A 1 99 ? -3.239 15.231 34.648 1.00 86.06 99 SER A C 1
ATOM 760 O O . SER A 1 99 ? -2.552 16.006 33.987 1.00 86.06 99 SER A O 1
ATOM 762 N N . ARG A 1 100 ? -2.951 13.924 34.734 1.00 85.06 100 ARG A N 1
ATOM 763 C CA . ARG A 1 100 ? -1.791 13.299 34.070 1.00 85.06 100 ARG A CA 1
ATOM 764 C C . ARG A 1 100 ? -1.932 13.242 32.549 1.00 85.06 100 ARG A C 1
ATOM 766 O O . ARG A 1 100 ? -0.940 13.370 31.840 1.00 85.06 100 ARG A O 1
ATOM 773 N N . LEU A 1 101 ? -3.149 13.042 32.049 1.00 90.94 101 LEU A N 1
ATOM 774 C CA . LEU A 1 101 ? -3.424 12.888 30.618 1.00 90.94 101 LEU A CA 1
ATOM 775 C C . LEU A 1 101 ? -3.709 14.216 29.907 1.00 90.94 101 LEU A C 1
ATOM 777 O O . LEU A 1 101 ? -3.628 14.275 28.680 1.00 90.94 101 LEU A O 1
ATOM 781 N N . SER A 1 102 ? -3.993 15.290 30.650 1.00 88.00 102 SER A N 1
ATOM 782 C CA . SER A 1 102 ? -4.315 16.605 30.083 1.00 88.00 102 SER A CA 1
ATOM 783 C C . SER A 1 102 ? -3.225 17.116 29.134 1.00 88.00 102 SER A C 1
ATOM 785 O O . SER A 1 102 ? -3.540 17.573 28.039 1.00 88.00 102 SER A O 1
ATOM 787 N N . ALA A 1 103 ? -1.943 16.959 29.479 1.00 87.88 103 ALA A N 1
ATOM 788 C CA . ALA A 1 103 ? -0.833 17.388 28.618 1.00 87.88 103 ALA A CA 1
ATOM 789 C C . ALA A 1 103 ? -0.744 16.597 27.296 1.00 87.88 103 ALA A C 1
ATOM 791 O O . ALA A 1 103 ? -0.258 17.112 26.288 1.00 87.88 103 ALA A O 1
ATOM 792 N N . LEU A 1 104 ? -1.220 15.345 27.278 1.00 92.12 104 LEU A N 1
ATOM 793 C CA . LEU A 1 104 ? -1.284 14.526 26.062 1.00 92.12 104 LEU A CA 1
ATOM 794 C C . LEU A 1 104 ? -2.474 14.909 25.180 1.00 92.12 104 LEU A C 1
ATOM 796 O O . LEU A 1 104 ? -2.394 14.747 23.965 1.00 92.12 104 LEU A O 1
ATOM 800 N N . SER A 1 105 ? -3.555 15.444 25.759 1.00 91.75 105 SER A N 1
ATOM 801 C CA . SER A 1 105 ? -4.741 15.864 24.999 1.00 91.75 105 SER A CA 1
ATOM 802 C C . SER A 1 105 ? -4.445 16.994 24.001 1.00 91.75 105 SER A C 1
ATOM 804 O O . SER A 1 105 ? -5.040 17.020 22.926 1.00 91.75 105 SER A O 1
ATOM 806 N N . GLU A 1 106 ? -3.444 17.839 24.276 1.00 91.38 106 GLU A N 1
ATOM 807 C CA . GLU A 1 106 ? -2.961 18.892 23.366 1.00 91.38 106 GLU A CA 1
ATOM 808 C C . GLU A 1 106 ? -2.411 18.339 22.044 1.00 91.38 106 GLU A C 1
ATOM 810 O O . GLU A 1 106 ? -2.496 18.990 21.005 1.00 91.38 106 GLU A O 1
ATOM 815 N N . LEU A 1 107 ? -1.881 17.110 22.064 1.00 94.12 107 LEU A N 1
ATOM 816 C CA . LEU A 1 107 ? -1.414 16.405 20.867 1.00 94.12 107 LEU A CA 1
ATOM 817 C C . LEU A 1 107 ? -2.574 15.756 20.084 1.00 94.12 107 LEU A C 1
ATOM 819 O O . LEU A 1 107 ? -2.351 15.087 19.075 1.00 94.12 107 LEU A O 1
ATOM 823 N N . ARG A 1 108 ? -3.811 15.946 20.562 1.00 95.06 108 ARG A N 1
ATOM 824 C CA . ARG A 1 108 ? -5.085 15.492 19.987 1.00 95.06 108 ARG A CA 1
ATOM 825 C C . ARG A 1 108 ? -5.139 13.997 19.620 1.00 95.06 108 ARG A C 1
ATOM 827 O O . ARG A 1 108 ? -5.650 13.676 18.538 1.00 95.06 108 ARG A O 1
ATOM 834 N N . PRO A 1 109 ? -4.662 13.067 20.477 1.00 96.94 109 PRO A N 1
ATOM 835 C CA . PRO A 1 109 ? -4.759 11.640 20.191 1.00 96.94 109 PRO A CA 1
ATOM 836 C C . PRO A 1 109 ? -6.208 11.173 20.066 1.00 96.94 109 PRO A C 1
ATOM 838 O O . PRO A 1 109 ? -7.123 11.692 20.716 1.00 96.94 109 PRO A O 1
ATOM 841 N N . GLU A 1 110 ? -6.389 10.151 19.240 1.00 97.06 110 GLU A N 1
ATOM 842 C CA . GLU A 1 110 ? -7.591 9.324 19.221 1.00 97.06 110 GLU A CA 1
ATOM 843 C C . GLU A 1 110 ? -7.482 8.271 20.329 1.00 97.06 110 GLU A C 1
ATOM 845 O O . GLU A 1 110 ? -6.382 7.866 20.708 1.00 97.06 110 GLU A O 1
ATOM 850 N N . VAL A 1 111 ? -8.618 7.823 20.848 1.00 96.62 111 VAL A N 1
ATOM 851 C CA . VAL A 1 111 ? -8.692 6.778 21.870 1.00 96.62 111 VAL A CA 1
ATOM 852 C C . VAL A 1 111 ? -9.310 5.532 21.255 1.00 96.62 111 VAL A C 1
ATOM 854 O O . VAL A 1 111 ? -10.320 5.615 20.556 1.00 96.62 111 VAL A O 1
ATOM 857 N N . PHE A 1 112 ? -8.728 4.370 21.544 1.00 94.56 112 PHE A N 1
ATOM 858 C CA . PHE A 1 112 ? -9.340 3.069 21.271 1.00 94.56 112 PHE A CA 1
ATOM 859 C C . PHE A 1 112 ? -9.437 2.254 22.573 1.00 94.56 112 PHE A C 1
ATOM 861 O O . PHE A 1 112 ? -9.324 2.809 23.665 1.00 94.56 112 PHE A O 1
ATOM 868 N N . GLY A 1 113 ? -9.756 0.962 22.489 1.00 92.94 113 GLY A N 1
ATOM 869 C CA . GLY A 1 113 ? -9.826 0.106 23.680 1.00 92.94 113 GLY A CA 1
ATOM 870 C C . GLY A 1 113 ? -10.908 0.520 24.687 1.00 92.94 113 GLY A C 1
ATOM 871 O O . GLY A 1 113 ? -11.907 1.148 24.328 1.00 92.94 113 GLY A O 1
ATOM 872 N N . SER A 1 114 ? -10.750 0.117 25.950 1.00 93.25 114 SER A N 1
ATOM 873 C CA . SER A 1 114 ? -11.813 0.192 26.969 1.00 93.25 114 SER A CA 1
ATOM 874 C C . SER A 1 114 ? -12.365 1.602 27.189 1.00 93.25 114 SER A C 1
ATOM 876 O O . SER A 1 114 ? -13.578 1.765 27.324 1.00 93.25 114 SER A O 1
ATOM 878 N N . LEU A 1 115 ? -11.506 2.629 27.174 1.00 94.94 115 LEU A N 1
ATOM 879 C CA . LEU A 1 115 ? -11.937 4.021 27.344 1.00 94.94 115 LEU A CA 1
ATOM 880 C C . LEU A 1 115 ? -12.850 4.471 26.193 1.00 94.94 115 LEU A C 1
ATOM 882 O O . LEU A 1 115 ? -13.912 5.047 26.441 1.00 94.94 115 LEU A O 1
ATOM 886 N N . ALA A 1 116 ? -12.486 4.152 24.946 1.00 95.31 116 ALA A N 1
ATOM 887 C CA . ALA A 1 116 ? -13.328 4.448 23.790 1.00 95.31 116 ALA A CA 1
ATOM 888 C C . ALA A 1 116 ? -14.669 3.709 23.868 1.00 95.31 116 ALA A C 1
ATOM 890 O O . ALA A 1 116 ? -15.718 4.301 23.628 1.00 95.31 116 ALA A O 1
ATOM 891 N N . TRP A 1 117 ? -14.663 2.430 24.251 1.00 94.50 117 TRP A N 1
ATOM 892 C CA . TRP A 1 117 ? -15.890 1.635 24.326 1.00 94.50 117 TRP A CA 1
ATOM 893 C C . TRP A 1 117 ? -16.839 2.088 25.430 1.00 94.50 117 TRP A C 1
ATOM 895 O O . TRP A 1 117 ? -18.045 2.148 25.187 1.00 94.50 117 TRP A O 1
ATOM 905 N N . GLN A 1 118 ? -16.326 2.498 26.592 1.00 94.94 118 GLN A N 1
ATOM 906 C CA . GLN A 1 118 ? -17.150 3.129 27.623 1.00 94.94 118 GLN A CA 1
ATOM 907 C C . GLN A 1 118 ? -17.776 4.431 27.115 1.00 94.94 118 GLN A C 1
ATOM 909 O O . GLN A 1 118 ? -18.969 4.655 27.313 1.00 94.94 118 GLN A O 1
ATOM 914 N N . ARG A 1 119 ? -17.015 5.261 26.388 1.00 95.12 119 ARG A N 1
ATOM 915 C CA . ARG A 1 119 ? -17.534 6.503 25.797 1.00 95.12 119 ARG A CA 1
ATOM 916 C C . ARG A 1 119 ? -18.626 6.262 24.754 1.00 95.12 119 ARG A C 1
ATOM 918 O O . ARG A 1 119 ? -19.591 7.026 24.716 1.00 95.12 119 ARG A O 1
ATOM 925 N N . LEU A 1 120 ? -18.449 5.246 23.909 1.00 93.25 120 LEU A N 1
ATOM 926 C CA . LEU A 1 120 ? -19.332 4.932 22.781 1.00 93.25 120 LEU A CA 1
ATOM 927 C C . LEU A 1 120 ? -20.613 4.208 23.206 1.00 93.25 120 LEU A C 1
ATOM 929 O O . LEU A 1 120 ? -21.656 4.408 22.593 1.00 93.25 120 LEU A O 1
ATOM 933 N N . THR A 1 121 ? -20.540 3.354 24.229 1.00 91.44 121 THR A N 1
ATOM 934 C CA . THR A 1 121 ? -21.668 2.498 24.642 1.00 91.44 121 THR A CA 1
ATOM 935 C C . THR A 1 121 ? -22.357 2.960 25.923 1.00 91.44 121 THR A C 1
ATOM 937 O O . THR A 1 121 ? -23.488 2.553 26.174 1.00 91.44 121 THR A O 1
ATOM 940 N N . GLY A 1 122 ? -21.677 3.752 26.759 1.00 91.12 122 GLY A N 1
ATOM 941 C CA . GLY A 1 122 ? -22.120 4.087 28.115 1.00 91.12 122 GLY A CA 1
ATOM 942 C C . GLY A 1 122 ? -22.013 2.934 29.123 1.00 91.12 122 GLY A C 1
ATOM 943 O O . GLY A 1 122 ? -22.407 3.102 30.273 1.00 91.12 122 GLY A O 1
ATOM 944 N N . LEU A 1 123 ? -21.494 1.768 28.721 1.00 90.19 123 LEU A N 1
ATOM 945 C CA . LEU A 1 123 ? -21.326 0.608 29.599 1.00 90.19 123 LEU A CA 1
ATOM 946 C C . LEU A 1 123 ? -19.988 0.661 30.357 1.00 90.19 123 LEU A C 1
ATOM 948 O O . LEU A 1 123 ? -19.024 1.237 29.849 1.00 90.19 123 LEU A O 1
ATOM 952 N N . PRO A 1 124 ? -19.892 0.039 31.546 1.00 90.62 124 PRO A N 1
ATOM 953 C CA . PRO A 1 124 ? -18.658 0.026 32.324 1.00 90.62 124 PRO A CA 1
ATOM 954 C C . PRO A 1 124 ? -17.618 -0.906 31.682 1.00 90.62 124 PRO A C 1
ATOM 956 O O . PRO A 1 124 ? -17.695 -2.126 31.820 1.00 90.62 124 PRO A O 1
ATOM 959 N N . TYR A 1 125 ? -16.636 -0.330 30.986 1.00 91.31 125 TYR A N 1
ATOM 960 C CA . TYR A 1 125 ? -15.468 -1.052 30.454 1.00 91.31 125 TYR A CA 1
ATOM 961 C C . TYR A 1 125 ? -14.193 -0.777 31.259 1.00 91.31 125 TYR A C 1
ATOM 963 O O . TYR A 1 125 ? -13.244 -1.558 31.194 1.00 91.31 125 TYR A O 1
ATOM 971 N N . LEU A 1 126 ? -14.151 0.333 31.999 1.00 90.50 126 LEU A N 1
ATOM 972 C CA . LEU A 1 126 ? -12.989 0.747 32.778 1.00 90.50 126 LEU A CA 1
ATOM 973 C C . LEU A 1 126 ? -13.026 0.185 34.201 1.00 90.50 126 LEU A C 1
ATOM 975 O O . LEU A 1 126 ? -14.059 0.173 34.865 1.00 90.50 126 LEU A O 1
ATOM 979 N N . HIS A 1 127 ? -11.851 -0.192 34.689 1.00 86.88 127 HIS A N 1
ATOM 980 C CA . HIS A 1 127 ? -11.542 -0.419 36.096 1.00 86.88 127 HIS A CA 1
ATOM 981 C C . HIS A 1 127 ? -10.292 0.392 36.479 1.00 86.88 127 HIS A C 1
ATOM 983 O O . HIS A 1 127 ? -9.608 0.950 35.620 1.00 86.88 127 HIS A O 1
ATOM 989 N N . GLU A 1 128 ? -9.949 0.451 37.770 1.00 81.19 128 GLU A N 1
ATOM 990 C CA . GLU A 1 128 ? -8.864 1.316 38.277 1.00 81.19 128 GLU A CA 1
ATOM 991 C C . GLU A 1 128 ? -7.525 1.111 37.550 1.00 81.19 128 GLU A C 1
ATOM 993 O O . GLU A 1 128 ? -6.831 2.075 37.235 1.00 81.19 128 GLU A O 1
ATOM 998 N N . LYS A 1 129 ? -7.200 -0.148 37.234 1.00 84.00 129 LYS A N 1
ATOM 999 C CA . LYS A 1 129 ? -5.971 -0.561 36.533 1.00 84.00 129 LYS A CA 1
ATOM 1000 C C . LYS A 1 129 ? -6.071 -0.624 35.001 1.00 84.00 129 LYS A C 1
ATOM 1002 O O . LYS A 1 129 ? -5.217 -1.249 34.390 1.00 84.00 129 LYS A O 1
ATOM 1007 N N . SER A 1 130 ? -7.130 -0.106 34.376 1.00 89.56 130 SER A N 1
ATOM 1008 C CA . SER A 1 130 ? -7.252 -0.195 32.913 1.00 89.56 130 SER A CA 1
ATOM 1009 C C . SER A 1 130 ? -6.210 0.679 32.225 1.00 89.56 130 SER A C 1
ATOM 1011 O O . SER A 1 130 ? -6.087 1.861 32.571 1.00 89.56 130 SER A O 1
ATOM 1013 N N . ASP A 1 131 ? -5.530 0.115 31.231 1.00 92.06 131 ASP A N 1
ATOM 1014 C CA . ASP A 1 131 ? -4.651 0.849 30.323 1.00 92.06 131 ASP A CA 1
ATOM 1015 C C . ASP A 1 131 ? -5.445 1.874 29.493 1.00 92.06 131 ASP A C 1
ATOM 1017 O O . ASP A 1 131 ? -6.667 1.769 29.325 1.00 92.06 131 ASP A O 1
ATOM 1021 N N . ILE A 1 132 ? -4.748 2.901 29.008 1.00 94.62 132 ILE A N 1
ATOM 1022 C CA . ILE A 1 132 ? -5.282 3.934 28.119 1.00 94.62 132 ILE A CA 1
ATOM 1023 C C . ILE A 1 132 ? -4.642 3.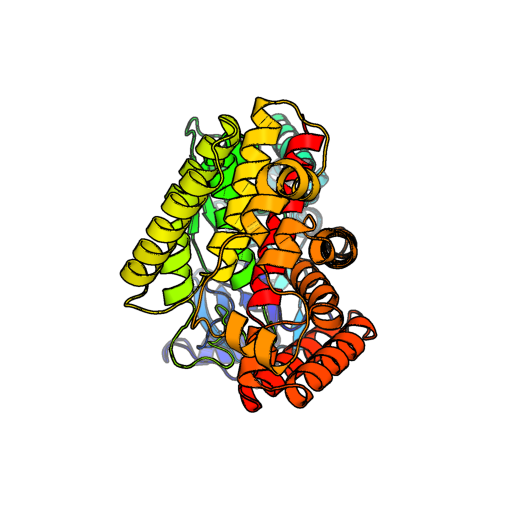768 26.749 1.00 94.62 132 ILE A C 1
ATOM 1025 O O . ILE A 1 132 ? -3.494 4.148 26.524 1.00 94.62 132 ILE A O 1
ATOM 1029 N N . ASP A 1 133 ? -5.420 3.218 25.831 1.00 96.50 133 ASP A N 1
ATOM 1030 C CA . ASP A 1 133 ? -5.036 2.993 24.448 1.00 96.50 133 ASP A CA 1
ATOM 1031 C C . ASP A 1 133 ? -5.151 4.291 23.628 1.00 96.50 133 ASP A C 1
ATOM 1033 O O . ASP A 1 133 ? -6.253 4.773 23.338 1.00 96.50 133 ASP A O 1
ATOM 1037 N N . LEU A 1 134 ? -4.008 4.862 23.242 1.00 97.44 134 LEU A N 1
ATOM 1038 C CA . LEU A 1 134 ? -3.928 6.102 22.467 1.00 97.44 134 LEU A CA 1
ATOM 1039 C C . LEU A 1 134 ? -3.407 5.832 21.059 1.00 97.44 134 LEU A C 1
ATOM 1041 O O . LEU A 1 134 ? -2.423 5.120 20.867 1.00 97.44 134 LEU A O 1
ATOM 1045 N N . LEU A 1 135 ? -4.032 6.462 20.072 1.00 96.88 135 LEU A N 1
ATOM 1046 C CA . LEU A 1 135 ? -3.668 6.353 18.669 1.00 96.88 135 LEU A CA 1
ATOM 1047 C C . LEU A 1 135 ? -3.298 7.728 18.110 1.00 96.88 135 LEU A C 1
ATOM 1049 O O . LEU A 1 135 ? -4.096 8.668 18.127 1.00 96.88 135 LEU A O 1
ATOM 1053 N N . PHE A 1 136 ? -2.090 7.828 17.565 1.00 96.25 136 PHE A N 1
ATOM 1054 C CA . PHE A 1 136 ? -1.635 8.984 16.799 1.00 96.25 136 PHE A CA 1
ATOM 1055 C C . PHE A 1 136 ? -1.499 8.613 15.329 1.00 96.25 136 PHE A C 1
ATOM 1057 O O . PHE A 1 136 ? -1.126 7.491 14.995 1.00 96.25 136 PHE A O 1
ATOM 1064 N N . ARG A 1 137 ? -1.770 9.567 14.438 1.00 92.88 137 ARG A N 1
ATOM 1065 C CA . ARG A 1 137 ? -1.626 9.391 12.990 1.00 92.88 137 ARG A CA 1
ATOM 1066 C C . ARG A 1 137 ? -0.709 10.477 12.456 1.00 92.88 137 ARG A C 1
ATOM 1068 O O . ARG A 1 137 ? -0.997 11.653 12.655 1.00 92.88 137 ARG A O 1
ATOM 1075 N N . VAL A 1 138 ? 0.367 10.078 11.790 1.00 91.31 138 VAL A N 1
ATOM 1076 C CA . VAL A 1 138 ? 1.342 10.984 11.173 1.00 91.31 138 VAL A CA 1
ATOM 1077 C C . VAL A 1 138 ? 1.364 10.777 9.666 1.00 91.31 138 VAL A C 1
ATOM 1079 O O . VAL A 1 138 ? 1.229 9.656 9.178 1.00 91.31 138 VAL A O 1
ATOM 1082 N N . ARG A 1 139 ? 1.529 11.867 8.918 1.00 86.25 139 ARG A N 1
ATOM 1083 C CA . ARG A 1 139 ? 1.473 11.882 7.448 1.00 86.25 139 ARG A CA 1
ATOM 1084 C C . ARG A 1 139 ? 2.836 11.961 6.780 1.00 86.25 139 ARG A C 1
ATOM 1086 O O . ARG A 1 139 ? 2.916 11.840 5.568 1.00 86.25 139 ARG A O 1
ATOM 1093 N N . SER A 1 140 ? 3.894 12.169 7.555 1.00 84.69 140 SER A N 1
ATOM 1094 C CA . SER A 1 140 ? 5.262 12.264 7.050 1.00 84.69 140 SER A CA 1
ATOM 1095 C C . SER A 1 140 ? 6.273 11.890 8.130 1.00 84.69 140 SER A C 1
ATOM 1097 O O . SER A 1 140 ? 5.965 11.868 9.328 1.00 84.69 140 SER A O 1
ATOM 1099 N N . ARG A 1 141 ? 7.520 11.657 7.713 1.00 86.44 141 ARG A N 1
ATOM 1100 C CA . ARG A 1 141 ? 8.666 11.488 8.622 1.00 86.44 141 ARG A CA 1
ATOM 1101 C C . ARG A 1 141 ? 8.899 12.712 9.498 1.00 86.44 141 ARG A C 1
ATOM 1103 O O . ARG A 1 141 ? 9.253 12.583 10.668 1.00 86.44 141 ARG A O 1
ATOM 1110 N N . LYS A 1 142 ? 8.673 13.909 8.958 1.00 86.00 142 LYS A N 1
ATOM 1111 C CA . LYS A 1 142 ? 8.751 15.160 9.714 1.00 86.00 142 LYS A CA 1
ATOM 1112 C C . LYS A 1 142 ? 7.739 15.190 10.860 1.00 86.00 142 LYS A C 1
ATOM 1114 O O . LYS A 1 142 ? 8.134 15.426 11.997 1.00 86.00 142 LYS A O 1
ATOM 1119 N N . GLU A 1 143 ? 6.470 14.881 10.585 1.00 90.31 143 GLU A N 1
ATOM 1120 C CA . GLU A 1 143 ? 5.438 14.792 11.628 1.00 90.31 143 GLU A CA 1
ATOM 1121 C C . GLU A 1 143 ? 5.768 13.717 12.669 1.00 90.31 143 GLU A C 1
ATOM 1123 O O . GLU A 1 143 ? 5.605 13.959 13.864 1.00 90.31 143 GLU A O 1
ATOM 1128 N N . LEU A 1 144 ? 6.298 12.565 12.239 1.00 92.19 144 LEU A N 1
ATOM 1129 C CA . LEU A 1 144 ? 6.759 11.516 13.148 1.00 92.19 144 LEU A CA 1
ATOM 1130 C C . LEU A 1 144 ? 7.841 12.024 14.110 1.00 92.19 144 LEU A C 1
ATOM 1132 O O . LEU A 1 144 ? 7.734 11.814 15.318 1.00 92.19 144 LEU A O 1
ATOM 1136 N N . ARG A 1 145 ? 8.867 12.713 13.595 1.00 90.06 145 ARG A N 1
ATOM 1137 C CA . ARG A 1 145 ? 9.945 13.291 14.415 1.00 90.06 145 ARG A CA 1
ATOM 1138 C C . ARG A 1 145 ? 9.396 14.299 15.424 1.00 90.06 145 ARG A C 1
ATOM 1140 O O . ARG A 1 145 ? 9.727 14.211 16.605 1.00 90.06 145 ARG A O 1
ATOM 1147 N N . THR A 1 146 ? 8.530 15.212 14.980 1.00 92.88 146 THR A N 1
ATOM 1148 C CA . THR A 1 146 ? 7.892 16.212 15.850 1.00 92.88 146 THR A CA 1
ATOM 1149 C C . THR A 1 146 ? 7.047 15.557 16.943 1.00 92.88 146 THR A C 1
ATOM 1151 O O . THR A 1 146 ? 7.180 15.919 18.111 1.00 92.88 146 THR A O 1
ATOM 1154 N N . LEU A 1 147 ? 6.226 14.563 16.594 1.00 95.50 147 LEU A N 1
ATOM 1155 C CA . LEU A 1 147 ? 5.399 13.837 17.555 1.00 95.50 147 LEU A CA 1
ATOM 1156 C C . LEU A 1 147 ? 6.255 13.087 18.582 1.00 95.50 147 LEU A C 1
ATOM 1158 O O . LEU A 1 147 ? 6.008 13.200 19.779 1.00 95.50 147 LEU A O 1
ATOM 1162 N N . CYS A 1 148 ? 7.274 12.348 18.137 1.00 94.25 148 CYS A N 1
ATOM 1163 C CA . CYS A 1 148 ? 8.163 11.614 19.037 1.00 94.25 148 CYS A CA 1
ATOM 1164 C C . CYS A 1 148 ? 8.908 12.550 20.002 1.00 94.25 148 CYS A C 1
ATOM 1166 O O . CYS A 1 148 ? 9.047 12.209 21.174 1.00 94.25 148 CYS A O 1
ATOM 1168 N N . ALA A 1 149 ? 9.342 13.731 19.549 1.00 93.75 149 ALA A N 1
ATOM 1169 C CA . ALA A 1 149 ? 9.956 14.734 20.420 1.00 93.75 149 ALA A CA 1
ATOM 1170 C C . ALA A 1 149 ? 8.964 15.264 21.474 1.00 93.75 149 ALA A C 1
ATOM 1172 O O . ALA A 1 149 ? 9.290 15.295 22.660 1.00 93.75 149 ALA A O 1
ATOM 1173 N N . ALA A 1 150 ? 7.733 15.594 21.069 1.00 95.56 150 ALA A N 1
ATOM 1174 C CA . ALA A 1 150 ? 6.694 16.071 21.984 1.00 95.56 150 ALA A CA 1
ATOM 1175 C C . ALA A 1 150 ? 6.263 15.002 23.007 1.00 95.56 150 ALA A C 1
ATOM 1177 O O . ALA A 1 150 ? 6.027 15.309 24.177 1.00 95.56 150 ALA A O 1
ATOM 1178 N N . LEU A 1 151 ? 6.188 13.734 22.585 1.00 95.56 151 LEU A N 1
ATOM 1179 C CA . LEU A 1 151 ? 5.931 12.602 23.475 1.00 95.56 151 LEU A CA 1
ATOM 1180 C C . LEU A 1 151 ? 7.102 12.353 24.433 1.00 95.56 151 LEU A C 1
ATOM 1182 O O . LEU A 1 151 ? 6.876 11.964 25.573 1.00 95.56 151 LEU A O 1
ATOM 1186 N N . ALA A 1 152 ? 8.350 12.555 24.009 1.00 93.75 152 ALA A N 1
ATOM 1187 C CA . ALA A 1 152 ? 9.500 12.432 24.901 1.00 93.75 152 ALA A CA 1
ATOM 1188 C C . ALA A 1 152 ? 9.488 13.518 25.990 1.00 93.75 152 ALA A C 1
ATOM 1190 O O . ALA A 1 152 ? 9.691 13.200 27.159 1.00 93.75 152 ALA A O 1
ATOM 1191 N N . GLU A 1 153 ? 9.174 14.764 25.624 1.00 94.62 153 GLU A N 1
ATOM 1192 C CA . GLU A 1 153 ? 9.063 15.901 26.550 1.00 94.62 153 GLU A CA 1
ATOM 1193 C C . GLU A 1 153 ? 7.956 15.698 27.597 1.00 94.62 153 GLU A C 1
ATOM 1195 O O . GLU A 1 153 ? 8.157 15.955 28.781 1.00 94.62 153 GLU A O 1
ATOM 1200 N N . ARG A 1 154 ? 6.789 15.197 27.173 1.00 93.00 154 ARG A N 1
ATOM 1201 C CA . ARG A 1 154 ? 5.623 14.994 28.053 1.00 93.00 154 ARG A CA 1
ATOM 1202 C C . ARG A 1 154 ? 5.723 13.764 28.948 1.00 93.00 154 ARG A C 1
ATOM 1204 O O . ARG A 1 154 ? 4.943 13.659 29.887 1.00 93.00 154 ARG A O 1
ATOM 1211 N N . ASN A 1 155 ? 6.636 12.839 28.642 1.00 92.00 155 ASN A N 1
ATOM 1212 C CA . ASN A 1 155 ? 6.832 11.565 29.335 1.00 92.00 155 ASN A CA 1
ATOM 1213 C C . ASN A 1 155 ? 5.503 10.860 29.714 1.00 92.00 155 ASN A C 1
ATOM 1215 O O . ASN A 1 155 ? 5.160 10.806 30.898 1.00 92.00 155 ASN A O 1
ATOM 1219 N N . PRO A 1 156 ? 4.749 10.336 28.721 1.00 92.69 156 PRO A N 1
ATOM 1220 C CA . PRO A 1 156 ? 3.474 9.669 28.945 1.00 92.69 156 PRO A CA 1
ATOM 1221 C C . PRO A 1 156 ? 3.543 8.626 30.072 1.00 92.69 156 PRO A C 1
ATOM 1223 O O . PRO A 1 156 ? 4.535 7.889 30.136 1.00 92.69 156 PRO A O 1
ATOM 1226 N N . PRO A 1 157 ? 2.499 8.526 30.916 1.00 90.31 157 PRO A N 1
ATOM 1227 C CA . PRO A 1 157 ? 2.410 7.501 31.953 1.00 90.31 157 PRO A CA 1
ATOM 1228 C C . PRO A 1 157 ? 2.543 6.075 31.393 1.00 90.31 157 PRO A C 1
ATOM 1230 O O . PRO A 1 157 ? 2.191 5.823 30.240 1.00 90.31 157 PRO A O 1
ATOM 1233 N N . GLU A 1 158 ? 3.025 5.128 32.203 1.00 88.19 158 GLU A N 1
ATOM 1234 C CA . GLU A 1 158 ? 3.260 3.744 31.755 1.00 88.19 158 GLU A CA 1
ATOM 1235 C C . GLU A 1 158 ? 1.974 3.012 31.358 1.00 88.19 158 GLU A C 1
ATOM 1237 O O . GLU A 1 158 ? 2.019 2.165 30.464 1.00 88.19 158 GLU A O 1
ATOM 1242 N N . GLU A 1 159 ? 0.845 3.390 31.966 1.00 89.81 159 GLU A N 1
ATOM 1243 C CA . GLU A 1 159 ? -0.496 2.902 31.633 1.00 89.81 159 GLU A CA 1
ATOM 1244 C C . GLU A 1 159 ? -1.002 3.379 30.259 1.00 89.81 159 GLU A C 1
ATOM 1246 O O . GLU A 1 159 ? -2.089 2.989 29.843 1.00 89.81 159 GLU A O 1
ATOM 1251 N N . CYS A 1 160 ? -0.271 4.258 29.560 1.00 93.69 160 CYS A N 1
ATOM 1252 C CA . CYS A 1 160 ? -0.624 4.685 28.208 1.00 93.69 160 CYS A CA 1
ATOM 1253 C C . CYS A 1 160 ? -0.004 3.752 27.165 1.00 93.69 160 CYS A C 1
ATOM 1255 O O . CYS A 1 160 ? 1.196 3.816 26.875 1.00 93.69 160 CYS A O 1
ATOM 1257 N N . ASP A 1 161 ? -0.848 2.952 26.524 1.00 95.56 161 ASP A N 1
ATOM 1258 C CA . ASP A 1 161 ? -0.473 2.151 25.368 1.00 95.56 161 ASP A CA 1
ATOM 1259 C C . ASP A 1 161 ? -0.616 3.003 24.102 1.00 95.56 161 ASP A C 1
ATOM 1261 O O . ASP A 1 161 ? -1.681 3.134 23.502 1.00 95.56 161 ASP A O 1
ATOM 1265 N N . ILE A 1 162 ? 0.493 3.638 23.716 1.00 97.25 162 ILE A N 1
ATOM 1266 C CA . ILE A 1 162 ? 0.543 4.542 22.565 1.00 97.25 162 ILE A CA 1
ATOM 1267 C C . ILE A 1 162 ? 0.927 3.781 21.297 1.00 97.25 162 ILE A C 1
ATOM 1269 O O . ILE A 1 162 ? 2.007 3.184 21.197 1.00 97.25 162 ILE A O 1
ATOM 1273 N N . GLU A 1 163 ? 0.070 3.894 20.291 1.00 97.12 163 GLU A N 1
ATOM 1274 C CA . GLU A 1 163 ? 0.283 3.398 18.943 1.00 97.12 163 GLU A CA 1
ATOM 1275 C C . GLU A 1 163 ? 0.381 4.562 17.944 1.00 97.12 163 GLU A C 1
ATOM 1277 O O . GLU A 1 163 ? -0.446 5.474 17.942 1.00 97.12 163 GLU A O 1
ATOM 1282 N N . ILE A 1 164 ? 1.404 4.541 17.085 1.00 96.19 164 ILE A N 1
ATOM 1283 C CA . ILE A 1 164 ? 1.636 5.571 16.065 1.00 96.19 164 ILE A CA 1
ATOM 1284 C C . ILE A 1 164 ? 1.434 4.949 14.686 1.00 96.19 164 ILE A C 1
ATOM 1286 O O . ILE A 1 164 ? 2.181 4.050 14.303 1.00 96.19 164 ILE A O 1
ATOM 1290 N N . VAL A 1 165 ? 0.440 5.441 13.947 1.00 93.62 165 VAL A N 1
ATOM 1291 C CA . VAL A 1 165 ? 0.132 5.073 12.560 1.00 93.62 165 VAL A CA 1
ATOM 1292 C C . VAL A 1 165 ? 0.884 5.998 11.611 1.00 93.62 165 VAL A C 1
ATOM 1294 O O . VAL A 1 165 ? 0.749 7.218 11.683 1.00 93.62 165 VAL A O 1
ATOM 1297 N N . LEU A 1 166 ? 1.659 5.402 10.717 1.00 90.88 166 LEU A N 1
ATOM 1298 C CA . LEU A 1 166 ? 2.471 6.053 9.700 1.00 90.88 166 LEU A CA 1
ATOM 1299 C C . LEU A 1 166 ? 1.638 6.426 8.464 1.00 90.88 166 LEU A C 1
ATOM 1301 O O . LEU A 1 166 ? 0.506 5.975 8.278 1.00 90.88 166 LEU A O 1
ATOM 1305 N N . TRP A 1 167 ? 2.253 7.196 7.570 1.00 85.62 167 TRP A N 1
ATOM 1306 C CA . TRP A 1 167 ? 1.687 7.680 6.305 1.00 85.62 167 TRP A CA 1
ATOM 1307 C C . TRP A 1 167 ? 1.162 6.577 5.372 1.00 85.62 167 TRP A C 1
ATOM 1309 O O . TRP A 1 167 ? 0.280 6.828 4.558 1.00 85.62 167 TRP A O 1
ATOM 1319 N N . ASN A 1 168 ? 1.659 5.349 5.515 1.00 83.75 168 ASN A N 1
ATOM 1320 C CA . ASN A 1 168 ? 1.232 4.173 4.753 1.00 83.75 168 ASN A CA 1
ATOM 1321 C C . ASN A 1 168 ? 0.239 3.269 5.495 1.00 83.75 168 ASN A C 1
ATOM 1323 O O . ASN A 1 168 ? -0.005 2.149 5.067 1.00 83.75 168 ASN A O 1
ATOM 1327 N N . GLY A 1 169 ? -0.309 3.713 6.628 1.00 87.12 169 GLY A N 1
ATOM 1328 C CA . GLY A 1 169 ? -1.257 2.930 7.425 1.00 87.12 169 GLY A CA 1
ATOM 1329 C C . GLY A 1 169 ? -0.616 1.882 8.341 1.00 87.12 169 GLY A C 1
ATOM 1330 O O . GLY A 1 169 ? -1.300 1.339 9.208 1.00 87.12 169 GLY A O 1
ATOM 1331 N N . ARG A 1 170 ? 0.696 1.631 8.234 1.00 90.75 170 ARG A N 1
ATOM 1332 C CA . ARG A 1 170 ? 1.415 0.753 9.171 1.00 90.75 170 ARG A CA 1
ATOM 1333 C C . ARG A 1 170 ? 1.594 1.451 10.510 1.00 90.75 170 ARG A C 1
ATOM 1335 O O . ARG A 1 170 ? 1.788 2.658 10.554 1.00 90.75 170 ARG A O 1
ATOM 1342 N N . ALA A 1 171 ? 1.577 0.701 11.605 1.00 93.62 171 ALA A N 1
ATOM 1343 C CA . ALA A 1 171 ? 1.651 1.269 12.945 1.00 93.62 171 ALA A CA 1
ATOM 1344 C C . ALA A 1 171 ? 2.661 0.559 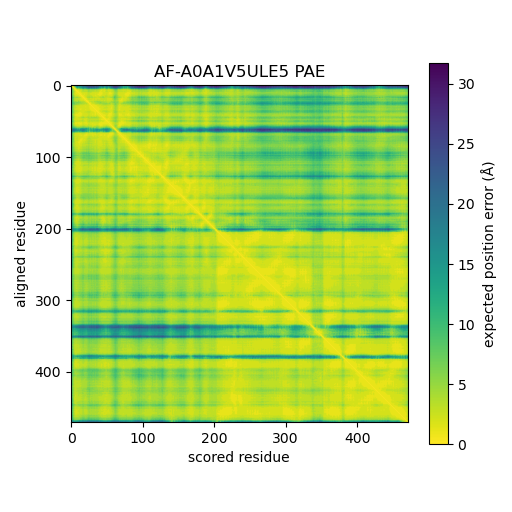13.847 1.00 93.62 171 ALA A C 1
ATOM 1346 O O . ALA A 1 171 ? 2.870 -0.645 13.715 1.00 93.62 171 ALA A O 1
ATOM 1347 N N . PHE A 1 172 ? 3.251 1.276 14.800 1.00 95.50 172 PHE A N 1
ATOM 1348 C CA . PHE A 1 172 ? 4.167 0.704 15.791 1.00 95.50 172 PHE A CA 1
ATOM 1349 C C . PHE A 1 172 ? 3.844 1.180 17.209 1.00 95.50 172 PHE A C 1
ATOM 1351 O O . PHE A 1 172 ? 3.163 2.186 17.407 1.00 95.50 172 PHE A O 1
ATOM 1358 N N . SER A 1 173 ? 4.338 0.444 18.207 1.00 95.44 173 SER A N 1
ATOM 1359 C CA . SER A 1 173 ? 4.191 0.821 19.615 1.00 95.44 173 SER A CA 1
ATOM 1360 C C . SER A 1 173 ? 5.247 1.848 20.016 1.00 95.44 173 SER A C 1
ATOM 1362 O O . SER A 1 173 ? 6.448 1.589 19.909 1.00 95.44 173 SER A O 1
ATOM 1364 N N . TYR A 1 174 ? 4.826 2.986 20.569 1.00 95.44 174 TYR A N 1
ATOM 1365 C CA . TYR A 1 174 ? 5.762 3.984 21.092 1.00 95.44 174 TYR A CA 1
ATOM 1366 C C . TYR A 1 174 ? 6.613 3.434 22.251 1.00 95.44 174 TYR A C 1
ATOM 1368 O O . TYR A 1 174 ? 7.779 3.800 22.403 1.00 95.44 174 TYR A O 1
ATOM 1376 N N . ARG A 1 175 ? 6.083 2.479 23.031 1.00 93.00 175 ARG A N 1
ATOM 1377 C CA . ARG A 1 175 ? 6.852 1.773 24.069 1.00 93.00 175 ARG A CA 1
ATOM 1378 C C . ARG A 1 175 ? 8.051 1.032 23.470 1.00 93.00 175 ARG A C 1
ATOM 1380 O O . ARG A 1 175 ? 9.129 1.043 24.051 1.00 93.00 175 ARG A O 1
ATOM 1387 N N . GLU A 1 176 ? 7.887 0.410 22.304 1.00 92.88 176 GLU A N 1
ATOM 1388 C CA . GLU A 1 176 ? 8.975 -0.261 21.578 1.00 92.88 176 GLU A CA 1
ATOM 1389 C C . GLU A 1 176 ? 9.964 0.744 20.966 1.00 92.88 176 GLU A C 1
ATOM 1391 O O . GLU A 1 176 ? 11.181 0.547 21.015 1.00 92.88 176 GLU A O 1
ATOM 1396 N N . TRP A 1 177 ? 9.456 1.878 20.476 1.00 91.88 177 TRP A N 1
ATOM 1397 C CA . TRP A 1 177 ? 10.282 2.984 19.989 1.00 91.88 177 TRP A CA 1
ATOM 1398 C C . TRP A 1 177 ? 11.242 3.531 21.050 1.00 91.88 177 TRP A C 1
ATOM 1400 O O . TRP A 1 177 ? 12.396 3.810 20.730 1.00 91.88 177 TRP A O 1
ATOM 1410 N N . ARG A 1 178 ? 10.816 3.608 22.315 1.00 91.31 178 ARG A N 1
ATOM 1411 C CA . ARG A 1 178 ? 11.659 4.078 23.429 1.00 91.31 178 ARG A CA 1
ATOM 1412 C C . ARG A 1 178 ? 12.765 3.108 23.855 1.00 91.31 178 ARG A C 1
ATOM 1414 O O . ARG A 1 178 ? 13.683 3.531 24.548 1.00 91.31 178 ARG A O 1
ATOM 1421 N N . LYS A 1 179 ? 12.691 1.825 23.487 1.00 91.44 179 LYS A N 1
ATOM 1422 C CA . LYS A 1 179 ? 13.734 0.840 23.831 1.00 91.44 179 LYS A CA 1
ATOM 1423 C C . LYS A 1 179 ? 15.031 1.124 23.067 1.00 91.44 179 LYS A C 1
ATOM 1425 O O . LYS A 1 179 ? 15.004 1.732 22.007 1.00 91.44 179 LYS A O 1
ATOM 1430 N N . GLU A 1 180 ? 16.159 0.600 23.528 1.00 87.62 180 GLU A N 1
ATOM 1431 C CA . GLU A 1 180 ? 17.453 0.761 22.836 1.00 87.62 180 GLU A CA 1
ATOM 1432 C C . GLU A 1 180 ? 17.596 -0.105 21.569 1.00 87.62 180 GLU A C 1
ATOM 1434 O O . GLU A 1 180 ? 18.591 -0.016 20.854 1.00 87.62 180 GLU A O 1
ATOM 1439 N N . THR A 1 181 ? 16.601 -0.939 21.249 1.00 89.38 181 THR A N 1
ATOM 1440 C CA . THR A 1 181 ? 16.642 -1.794 20.058 1.00 89.38 181 THR A CA 1
ATOM 1441 C C . THR A 1 181 ? 16.722 -0.963 18.779 1.00 89.38 181 THR A C 1
ATOM 1443 O O . THR A 1 181 ? 16.008 0.028 18.612 1.00 89.38 181 THR A O 1
ATOM 1446 N N . SER A 1 182 ? 17.562 -1.398 17.838 1.00 85.62 182 SER A N 1
ATOM 1447 C CA . SER A 1 182 ? 17.702 -0.762 16.522 1.00 85.62 182 SER A CA 1
ATOM 1448 C C . SER A 1 182 ? 16.547 -1.089 15.575 1.00 85.62 182 SER A C 1
ATOM 1450 O O . SER A 1 182 ? 16.357 -0.390 14.582 1.00 85.62 182 SER A O 1
ATOM 1452 N N . THR A 1 183 ? 15.764 -2.125 15.881 1.00 89.50 183 THR A N 1
ATOM 1453 C CA . THR A 1 183 ? 14.594 -2.558 15.113 1.00 89.50 183 THR A CA 1
ATOM 1454 C C . THR A 1 183 ? 13.322 -2.507 15.951 1.00 89.50 183 THR A C 1
ATOM 1456 O O . THR A 1 183 ? 13.370 -2.592 17.183 1.00 89.50 183 THR A O 1
ATOM 1459 N N . ILE A 1 184 ? 12.195 -2.329 15.261 1.00 92.75 184 ILE A N 1
ATOM 1460 C CA . ILE A 1 184 ? 10.845 -2.338 15.815 1.00 92.75 184 ILE A CA 1
ATOM 1461 C C . ILE A 1 184 ? 9.886 -3.112 14.914 1.00 92.75 184 ILE A C 1
ATOM 1463 O O . ILE A 1 184 ? 10.089 -3.219 13.699 1.00 92.75 184 ILE A O 1
ATOM 1467 N N . LEU A 1 185 ? 8.802 -3.592 15.508 1.00 93.81 185 LEU A N 1
ATOM 1468 C CA . LEU A 1 185 ? 7.707 -4.236 14.810 1.00 93.81 185 LEU A CA 1
ATOM 1469 C C . LEU A 1 185 ? 6.716 -3.207 14.243 1.00 93.81 185 LEU A C 1
ATOM 1471 O O . LEU A 1 185 ? 6.083 -2.453 14.984 1.00 93.81 185 LEU A O 1
ATOM 1475 N N . LEU A 1 186 ? 6.514 -3.227 12.926 1.00 93.19 186 LEU A N 1
ATOM 1476 C CA . LEU A 1 186 ? 5.422 -2.518 12.264 1.00 93.19 186 LEU A CA 1
ATOM 1477 C C . LEU A 1 186 ? 4.255 -3.476 12.022 1.00 93.19 186 LEU A C 1
ATOM 1479 O O . LEU A 1 186 ? 4.426 -4.582 11.513 1.00 93.19 186 LEU A O 1
ATOM 1483 N N . LYS A 1 187 ? 3.048 -3.034 12.355 1.00 92.38 187 LYS A N 1
ATOM 1484 C CA . LYS A 1 187 ? 1.787 -3.739 12.127 1.00 92.38 187 LYS A CA 1
ATOM 1485 C C . LYS A 1 187 ? 1.042 -3.036 10.995 1.00 92.38 187 LYS A C 1
ATOM 1487 O O . LYS A 1 187 ? 0.573 -1.919 11.193 1.00 92.38 187 LYS A O 1
ATOM 1492 N N . GLY A 1 188 ? 0.942 -3.677 9.834 1.00 89.75 188 GLY A N 1
ATOM 1493 C CA . GLY A 1 188 ? 0.025 -3.276 8.766 1.00 89.75 188 GLY A CA 1
ATOM 1494 C C . GLY A 1 188 ? -1.366 -3.881 8.961 1.00 89.75 188 GLY A C 1
ATOM 1495 O O . GLY A 1 188 ? -1.614 -4.596 9.939 1.00 89.75 188 GLY A O 1
ATOM 1496 N N . ASP A 1 189 ? -2.261 -3.612 8.014 1.00 88.00 189 ASP A N 1
ATOM 1497 C CA . ASP A 1 189 ? -3.636 -4.122 8.027 1.00 88.00 189 ASP A CA 1
ATOM 1498 C C . ASP A 1 189 ? -3.698 -5.636 7.765 1.00 88.00 189 ASP A C 1
ATOM 1500 O O . ASP A 1 189 ? -4.491 -6.341 8.398 1.00 88.00 189 ASP A O 1
ATOM 1504 N N . HIS A 1 190 ? -2.792 -6.143 6.924 1.00 87.50 190 HIS A N 1
ATOM 1505 C CA . HIS A 1 190 ? -2.723 -7.556 6.537 1.00 87.50 190 HIS A CA 1
ATOM 1506 C C . HIS A 1 190 ? -1.466 -8.277 7.043 1.00 87.50 190 HIS A C 1
ATOM 1508 O O . HIS A 1 190 ? -1.473 -9.501 7.159 1.00 87.50 190 HIS A O 1
ATOM 1514 N N . ASP A 1 191 ? -0.404 -7.538 7.383 1.00 86.25 191 ASP A N 1
ATOM 1515 C CA . ASP A 1 191 ? 0.904 -8.127 7.679 1.00 86.25 191 ASP A CA 1
ATOM 1516 C C . ASP A 1 191 ? 1.679 -7.462 8.822 1.00 86.25 191 ASP A C 1
ATOM 1518 O O . ASP A 1 191 ? 1.255 -6.473 9.435 1.00 86.25 191 ASP A O 1
ATOM 1522 N N . ILE A 1 192 ? 2.822 -8.066 9.152 1.00 90.38 192 ILE A N 1
ATOM 1523 C CA . ILE A 1 192 ? 3.768 -7.590 10.159 1.00 90.38 192 ILE A CA 1
ATOM 1524 C C . ILE A 1 192 ? 5.161 -7.504 9.541 1.00 90.38 192 ILE A C 1
ATOM 1526 O O . ILE A 1 192 ? 5.606 -8.434 8.877 1.00 90.38 192 ILE A O 1
ATOM 1530 N N . PHE A 1 193 ? 5.868 -6.412 9.823 1.00 86.44 193 PHE A N 1
ATOM 1531 C CA . PHE A 1 193 ? 7.188 -6.129 9.266 1.00 86.44 193 PHE A CA 1
ATOM 1532 C C . PHE A 1 193 ? 8.177 -5.802 10.382 1.00 86.44 193 PHE A C 1
ATOM 1534 O O . PHE A 1 193 ? 7.827 -5.118 11.344 1.00 86.44 193 PHE A O 1
ATOM 1541 N N . LEU A 1 194 ? 9.429 -6.241 10.241 1.00 88.31 194 LEU A N 1
ATOM 1542 C CA . LEU A 1 194 ? 10.517 -5.806 11.115 1.00 88.31 194 LEU A CA 1
ATOM 1543 C C . LEU A 1 194 ? 11.288 -4.662 10.448 1.00 88.31 194 LEU A C 1
ATOM 1545 O O . LEU A 1 194 ? 11.926 -4.831 9.404 1.00 88.31 194 LEU A O 1
ATOM 1549 N N . CYS A 1 195 ? 11.250 -3.490 11.070 1.00 85.56 195 CYS A N 1
ATOM 1550 C CA . CYS A 1 195 ? 11.801 -2.262 10.516 1.00 85.56 195 CYS A CA 1
ATOM 1551 C C . CYS A 1 195 ? 12.922 -1.715 11.397 1.00 85.56 195 CYS A C 1
ATOM 1553 O O . CYS A 1 195 ? 12.798 -1.701 12.616 1.00 85.56 195 CYS A O 1
ATOM 1555 N N . GLY A 1 196 ? 14.011 -1.232 10.796 1.00 85.19 196 GLY A N 1
ATOM 1556 C CA . GLY A 1 196 ? 15.009 -0.455 11.532 1.00 85.19 196 GLY A CA 1
ATOM 1557 C C . GLY A 1 196 ? 14.444 0.908 11.943 1.00 85.19 196 GLY A C 1
ATOM 1558 O O . GLY A 1 196 ? 13.670 1.504 11.199 1.00 85.19 196 GLY A O 1
ATOM 1559 N N . LYS A 1 197 ? 14.818 1.436 13.112 1.00 86.44 197 LYS A N 1
ATOM 1560 C CA . LYS A 1 197 ? 14.419 2.796 13.526 1.00 86.44 197 LYS A C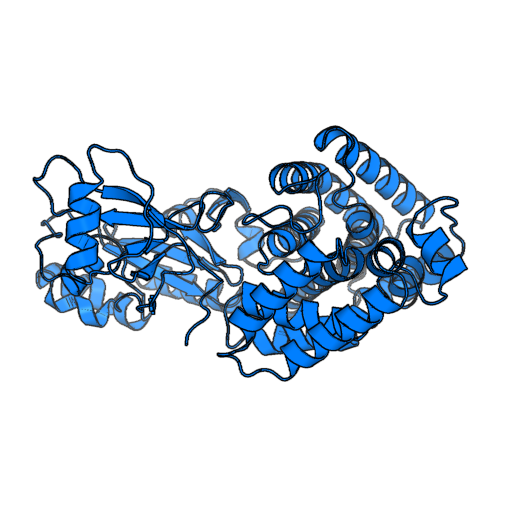A 1
ATOM 1561 C C . LYS A 1 197 ? 15.005 3.868 12.608 1.00 86.44 197 LYS A C 1
ATOM 1563 O O . LYS A 1 197 ? 14.360 4.886 12.380 1.00 86.44 197 LYS A O 1
ATOM 1568 N N . ASN A 1 198 ? 16.174 3.602 12.024 1.00 79.12 198 ASN A N 1
ATOM 1569 C CA . ASN A 1 198 ? 16.832 4.451 11.026 1.00 79.12 198 ASN A CA 1
ATOM 1570 C C . ASN A 1 198 ? 15.957 4.717 9.786 1.00 79.12 198 ASN A C 1
ATOM 1572 O O . ASN A 1 198 ? 15.921 5.840 9.285 1.00 79.12 198 ASN A O 1
ATOM 1576 N N . PHE A 1 199 ? 15.191 3.713 9.345 1.00 76.62 199 PHE A N 1
ATOM 1577 C CA . PHE A 1 199 ? 14.221 3.833 8.251 1.00 76.62 199 PHE A CA 1
ATOM 1578 C C . PHE A 1 199 ? 13.150 4.901 8.535 1.00 76.62 199 PHE A C 1
ATOM 1580 O O . PHE A 1 199 ? 12.680 5.600 7.632 1.00 76.62 199 PHE A O 1
ATOM 1587 N N . LEU A 1 200 ? 12.769 5.037 9.807 1.00 79.88 200 LEU A N 1
ATOM 1588 C CA . LEU A 1 200 ? 11.760 5.987 10.265 1.00 79.88 200 LEU A CA 1
ATOM 1589 C C . LEU A 1 200 ? 12.354 7.355 10.616 1.00 79.88 200 LEU A C 1
ATOM 1591 O O . LEU A 1 200 ? 11.676 8.365 10.448 1.00 79.88 200 LEU A O 1
ATOM 1595 N N . SER A 1 201 ? 13.604 7.404 11.085 1.00 70.62 201 SER A N 1
ATOM 1596 C CA . SER A 1 201 ? 14.255 8.648 11.508 1.00 70.62 201 SER A CA 1
ATOM 1597 C C . SER A 1 201 ? 14.834 9.487 10.360 1.00 70.62 201 SER A C 1
ATOM 1599 O O . SER A 1 201 ? 15.161 10.645 10.601 1.00 70.62 201 SER A O 1
ATOM 1601 N N . GLY A 1 202 ? 14.947 8.937 9.141 1.00 65.12 202 GLY A N 1
ATOM 1602 C CA . GLY A 1 202 ? 15.310 9.693 7.931 1.00 65.12 202 GLY A CA 1
ATOM 1603 C C . GLY A 1 202 ? 16.812 9.951 7.755 1.00 65.12 202 GLY A C 1
ATOM 1604 O O . GLY A 1 202 ? 17.217 11.073 7.476 1.00 65.12 202 GLY A O 1
ATOM 1605 N N . SER A 1 203 ? 17.662 8.937 7.947 1.00 68.25 203 SER A N 1
ATOM 1606 C CA . SER A 1 203 ? 19.092 9.049 7.615 1.00 68.25 203 SER A CA 1
ATOM 1607 C C . SER A 1 203 ? 19.334 9.051 6.101 1.00 68.25 203 SER A C 1
ATOM 1609 O O . SER A 1 203 ? 18.477 8.619 5.330 1.00 68.25 203 SER A O 1
ATOM 1611 N N . LYS A 1 204 ? 20.541 9.459 5.676 1.00 76.50 204 LYS A N 1
ATOM 1612 C CA . LYS A 1 204 ? 20.981 9.321 4.279 1.00 76.50 204 LYS A CA 1
ATOM 1613 C C . LYS A 1 204 ? 20.704 7.894 3.776 1.00 76.50 204 LYS A C 1
ATOM 1615 O O . LYS A 1 204 ? 21.128 6.959 4.457 1.00 76.50 204 LYS A O 1
ATOM 1620 N N . PRO A 1 205 ? 20.020 7.711 2.629 1.00 83.88 205 PRO A N 1
ATOM 1621 C CA . PRO A 1 205 ? 19.635 6.381 2.181 1.00 83.88 205 PRO A CA 1
ATOM 1622 C C . PRO A 1 205 ? 20.846 5.571 1.741 1.00 83.88 205 PRO A C 1
ATOM 1624 O O . PRO A 1 205 ? 21.482 5.899 0.746 1.00 83.88 205 PRO A O 1
ATOM 1627 N N . ASP A 1 206 ? 21.154 4.515 2.488 1.00 90.44 206 ASP A N 1
ATOM 1628 C CA . ASP A 1 206 ? 22.061 3.451 2.069 1.00 90.44 206 ASP A CA 1
ATOM 1629 C C . ASP A 1 206 ? 21.320 2.398 1.220 1.00 90.44 206 ASP A C 1
ATOM 1631 O O . ASP A 1 206 ? 20.142 2.555 0.882 1.00 90.44 206 ASP A O 1
ATOM 1635 N N . SER A 1 207 ? 22.017 1.328 0.831 1.00 94.69 207 SER A N 1
ATOM 1636 C CA . SER A 1 207 ? 21.447 0.275 -0.011 1.00 94.69 207 SER A CA 1
ATOM 1637 C C . SER A 1 207 ? 20.343 -0.525 0.689 1.00 94.69 207 SER A C 1
ATOM 1639 O O . SER A 1 207 ? 19.403 -0.941 0.014 1.00 94.69 207 SER A O 1
ATOM 1641 N N . ASP A 1 208 ? 20.398 -0.712 2.017 1.00 92.19 208 ASP A N 1
ATOM 1642 C CA . ASP A 1 208 ? 19.326 -1.386 2.771 1.00 92.19 208 ASP A CA 1
ATOM 1643 C C . ASP A 1 208 ? 18.081 -0.496 2.864 1.00 92.19 208 ASP A C 1
ATOM 1645 O O . ASP A 1 208 ? 16.971 -0.997 2.690 1.00 92.19 208 ASP A O 1
ATOM 1649 N N . LEU A 1 209 ? 18.232 0.821 3.062 1.00 91.25 209 LEU A N 1
ATOM 1650 C CA . LEU A 1 209 ? 17.099 1.751 3.053 1.00 91.25 209 LEU A CA 1
ATOM 1651 C C . LEU A 1 209 ? 16.420 1.778 1.679 1.00 91.25 209 LEU A C 1
ATOM 1653 O O . LEU A 1 209 ? 15.201 1.634 1.606 1.00 91.25 209 LEU A O 1
ATOM 1657 N N . ILE A 1 210 ? 17.198 1.878 0.597 1.00 95.31 210 ILE A N 1
ATOM 1658 C CA . ILE A 1 210 ? 16.673 1.812 -0.777 1.00 95.31 210 ILE A CA 1
ATOM 1659 C C . ILE A 1 210 ? 15.920 0.493 -1.005 1.00 95.31 210 ILE A C 1
ATOM 1661 O O . ILE A 1 210 ? 14.805 0.498 -1.528 1.00 95.31 210 ILE A O 1
ATOM 1665 N N . ALA A 1 211 ? 16.490 -0.634 -0.569 1.00 95.69 211 ALA A N 1
ATOM 1666 C CA . ALA A 1 211 ? 15.863 -1.943 -0.710 1.00 95.69 211 ALA A CA 1
ATOM 1667 C C . ALA A 1 211 ? 14.538 -2.056 0.049 1.00 95.69 211 ALA A C 1
ATOM 1669 O O . ALA A 1 211 ? 13.554 -2.559 -0.493 1.00 95.69 211 ALA A O 1
ATOM 1670 N N . ARG A 1 212 ? 14.497 -1.555 1.288 1.00 91.94 212 ARG A N 1
ATOM 1671 C CA . ARG A 1 212 ? 13.280 -1.523 2.105 1.00 91.94 212 ARG A CA 1
ATOM 1672 C C . ARG A 1 212 ? 12.209 -0.636 1.495 1.00 91.94 212 ARG A C 1
ATOM 1674 O O . ARG A 1 212 ? 11.040 -0.989 1.579 1.00 91.94 212 ARG A O 1
ATOM 1681 N N . GLU A 1 213 ? 12.572 0.491 0.888 1.00 93.44 213 GLU A N 1
ATOM 1682 C CA . GLU A 1 213 ? 11.584 1.348 0.231 1.00 93.44 213 GLU A CA 1
ATOM 1683 C C . GLU A 1 213 ? 10.993 0.702 -1.020 1.00 93.44 213 GLU A C 1
ATOM 1685 O O . GLU A 1 213 ? 9.784 0.795 -1.235 1.00 93.44 213 GLU A O 1
ATOM 1690 N N . ALA A 1 214 ? 11.807 -0.009 -1.804 1.00 97.00 214 ALA A N 1
ATOM 1691 C CA . ALA A 1 214 ? 11.322 -0.777 -2.948 1.00 97.00 214 ALA A CA 1
ATOM 1692 C C . ALA A 1 214 ? 10.391 -1.923 -2.506 1.00 97.00 214 ALA A C 1
ATOM 1694 O O . ALA A 1 214 ? 9.292 -2.064 -3.037 1.00 97.00 214 ALA A O 1
ATOM 1695 N N . GLU A 1 215 ? 10.784 -2.688 -1.482 1.00 95.31 215 GLU A N 1
ATOM 1696 C CA . GLU A 1 215 ? 9.951 -3.732 -0.866 1.00 95.31 215 GLU A CA 1
ATOM 1697 C C . GLU A 1 215 ? 8.622 -3.158 -0.345 1.00 95.31 215 GLU A C 1
ATOM 1699 O O . GLU A 1 215 ? 7.540 -3.666 -0.633 1.00 95.31 215 GLU A O 1
ATOM 1704 N N . SER A 1 216 ? 8.701 -2.055 0.394 1.00 92.38 216 SER A N 1
ATOM 1705 C CA . SER A 1 216 ? 7.562 -1.355 0.983 1.00 92.38 216 SER A CA 1
ATOM 1706 C C . SER A 1 216 ? 6.587 -0.834 -0.081 1.00 92.38 216 SER A C 1
ATOM 1708 O O . SER A 1 216 ? 5.374 -0.923 0.117 1.00 92.38 216 SER A O 1
ATOM 1710 N N . ALA A 1 217 ? 7.100 -0.338 -1.214 1.00 96.12 217 ALA A N 1
ATOM 1711 C CA . ALA A 1 217 ? 6.294 0.095 -2.354 1.00 96.12 217 ALA A CA 1
ATOM 1712 C C . ALA A 1 217 ? 5.543 -1.068 -3.023 1.00 96.12 217 ALA A C 1
ATOM 1714 O O . ALA A 1 217 ? 4.382 -0.898 -3.389 1.00 96.12 217 ALA A O 1
ATOM 1715 N N . LEU A 1 218 ? 6.159 -2.252 -3.130 1.00 97.12 218 LEU A N 1
ATOM 1716 C CA . LEU A 1 218 ? 5.481 -3.453 -3.631 1.00 97.12 218 LEU A CA 1
ATOM 1717 C C . LEU A 1 218 ? 4.372 -3.931 -2.694 1.00 97.12 218 LEU A C 1
ATOM 1719 O O . L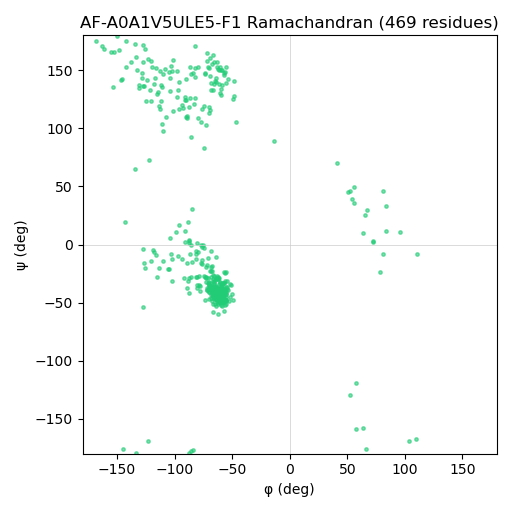EU A 1 218 ? 3.287 -4.280 -3.151 1.00 97.12 218 LEU A O 1
ATOM 1723 N N . TYR A 1 219 ? 4.611 -3.914 -1.380 1.00 95.19 219 TYR A N 1
ATOM 1724 C CA . TYR A 1 219 ? 3.556 -4.250 -0.425 1.00 95.19 219 TYR A CA 1
ATOM 1725 C C . TYR A 1 219 ? 2.373 -3.287 -0.527 1.00 95.19 219 TYR A C 1
AT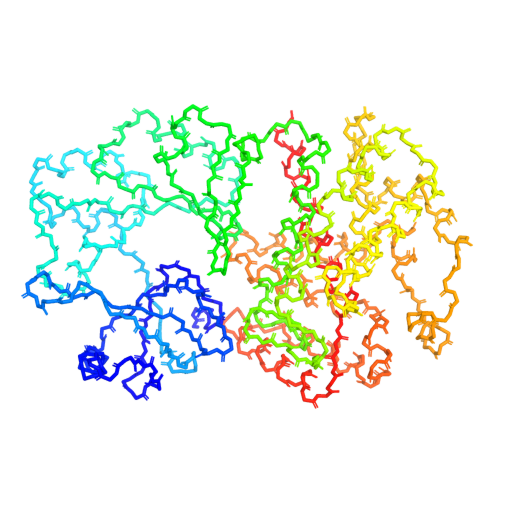OM 1727 O O . TYR A 1 219 ? 1.237 -3.738 -0.498 1.00 95.19 219 TYR A O 1
ATOM 1735 N N . GLU A 1 220 ? 2.609 -1.989 -0.705 1.00 93.81 220 GLU A N 1
ATOM 1736 C CA . GLU A 1 220 ? 1.515 -1.016 -0.835 1.00 93.81 220 GLU A CA 1
ATOM 1737 C C . GLU A 1 220 ? 0.748 -1.121 -2.147 1.00 93.81 220 GLU A C 1
ATOM 1739 O O . GLU A 1 220 ? -0.465 -0.910 -2.184 1.00 93.81 220 GLU A O 1
ATOM 1744 N N . GLU A 1 221 ? 1.433 -1.492 -3.222 1.00 96.31 221 GLU A N 1
ATOM 1745 C CA . GLU A 1 221 ? 0.801 -1.852 -4.487 1.00 96.31 221 GLU A CA 1
ATOM 1746 C C . GLU A 1 221 ? -0.163 -3.043 -4.297 1.00 96.31 221 GLU A C 1
ATOM 1748 O O . GLU A 1 221 ? -1.306 -2.985 -4.766 1.00 96.31 221 GLU A O 1
ATOM 1753 N N . LEU A 1 222 ? 0.247 -4.068 -3.538 1.00 95.50 222 LEU A N 1
ATOM 1754 C CA . LEU A 1 222 ? -0.572 -5.239 -3.202 1.00 95.50 222 LEU A CA 1
ATOM 1755 C C . LEU A 1 222 ? -1.717 -4.913 -2.225 1.00 95.50 222 LEU A C 1
ATOM 1757 O O . LEU A 1 222 ? -2.813 -5.462 -2.341 1.00 95.50 222 LEU A O 1
ATOM 1761 N N . GLU A 1 223 ? -1.474 -4.022 -1.261 1.00 92.69 223 GLU A N 1
ATOM 1762 C CA . GLU A 1 223 ? -2.467 -3.524 -0.297 1.00 92.69 223 GLU A CA 1
ATOM 1763 C C . GLU A 1 223 ? -3.539 -2.647 -0.972 1.00 92.69 223 GLU A C 1
ATOM 1765 O O . GLU A 1 223 ? -4.624 -2.463 -0.419 1.00 92.69 223 GLU A O 1
ATOM 1770 N N . THR A 1 224 ? -3.271 -2.121 -2.173 1.00 93.94 224 THR A N 1
ATOM 1771 C CA . THR A 1 224 ? -4.200 -1.233 -2.878 1.00 93.94 224 THR A CA 1
ATOM 1772 C C . THR A 1 224 ? -5.433 -1.992 -3.380 1.00 93.94 224 THR A C 1
ATOM 1774 O O . THR A 1 224 ? -5.341 -2.865 -4.245 1.00 93.94 224 THR A O 1
ATOM 1777 N N . TYR A 1 225 ? -6.617 -1.607 -2.896 1.00 92.88 225 TYR A N 1
ATOM 1778 C CA . TYR A 1 225 ? -7.903 -2.207 -3.264 1.00 92.88 225 TYR A CA 1
ATOM 1779 C C . TYR A 1 225 ? -9.048 -1.169 -3.258 1.00 92.88 225 TYR A C 1
ATOM 1781 O O . TYR A 1 225 ? -9.100 -0.323 -2.362 1.00 92.88 225 TYR A O 1
ATOM 1789 N N . PRO A 1 226 ? -10.011 -1.211 -4.204 1.00 93.38 226 PRO A N 1
ATOM 1790 C CA . PRO A 1 226 ? -10.158 -2.166 -5.304 1.00 93.38 226 PRO A CA 1
ATOM 1791 C C . PRO A 1 226 ? -9.416 -1.721 -6.566 1.00 93.38 226 PRO A C 1
ATOM 1793 O O . PRO A 1 226 ? -9.804 -0.774 -7.256 1.00 93.38 226 PRO A O 1
ATOM 1796 N N . LYS A 1 227 ? -8.343 -2.445 -6.883 1.00 92.94 227 LYS A N 1
ATOM 1797 C CA . LYS A 1 227 ? -7.473 -2.182 -8.028 1.00 92.94 227 LYS A CA 1
ATOM 1798 C C . LYS A 1 227 ? -7.942 -3.029 -9.230 1.00 92.94 227 LYS A C 1
ATOM 1800 O O . LYS A 1 227 ? -8.028 -4.251 -9.097 1.00 92.94 227 LYS A O 1
ATOM 1805 N N . PRO A 1 228 ? -8.319 -2.427 -10.374 1.00 95.38 228 PRO A N 1
ATOM 1806 C CA . PRO A 1 228 ? -8.990 -3.099 -11.490 1.00 95.38 228 PRO A CA 1
ATOM 1807 C C . PRO A 1 228 ? -8.417 -4.449 -11.955 1.00 95.38 228 PRO A C 1
ATOM 1809 O O . PRO A 1 228 ? -7.396 -4.490 -12.636 1.00 95.38 228 PRO A O 1
ATOM 1812 N N . GLY A 1 229 ? -9.105 -5.553 -11.625 1.00 95.94 229 GLY A N 1
ATOM 1813 C CA . GLY A 1 229 ? -8.781 -6.911 -12.092 1.00 95.94 229 GLY A CA 1
ATOM 1814 C C . GLY A 1 229 ? -7.431 -7.471 -11.633 1.00 95.94 229 GLY A C 1
ATOM 1815 O O . GLY A 1 229 ? -7.002 -8.507 -12.139 1.00 95.94 229 GLY A O 1
ATOM 1816 N N . LEU A 1 230 ? -6.749 -6.796 -10.709 1.00 96.81 230 LEU A N 1
ATOM 1817 C CA . LEU A 1 230 ? -5.441 -7.184 -10.191 1.00 96.81 230 LEU A CA 1
ATOM 1818 C C . LEU A 1 230 ? -5.573 -7.861 -8.827 1.00 96.81 230 LEU A C 1
ATOM 1820 O O . LEU A 1 230 ? -6.557 -7.660 -8.120 1.00 96.81 230 LEU A O 1
ATOM 1824 N N . VAL A 1 231 ? -4.546 -8.628 -8.465 1.00 96.88 231 VAL A N 1
ATOM 1825 C CA . VAL A 1 231 ? -4.445 -9.286 -7.159 1.00 96.88 231 VAL A CA 1
ATOM 1826 C C . VAL A 1 231 ? -4.337 -8.247 -6.040 1.00 96.88 231 VAL A C 1
ATOM 1828 O O . VAL A 1 231 ? -3.641 -7.235 -6.176 1.00 96.88 231 VAL A O 1
ATOM 1831 N N . SER A 1 232 ? -5.013 -8.537 -4.932 1.00 95.12 232 SER A N 1
ATOM 1832 C CA . SER A 1 232 ? -4.927 -7.833 -3.653 1.00 95.12 232 SER A CA 1
ATOM 1833 C C . SER A 1 232 ? -5.090 -8.832 -2.498 1.00 95.12 232 SER A C 1
ATOM 1835 O O . SER A 1 232 ? -5.226 -10.033 -2.724 1.00 95.12 232 SER A O 1
ATOM 1837 N N . TYR A 1 233 ? -5.117 -8.359 -1.252 1.00 92.69 233 TYR A N 1
ATOM 1838 C CA . TYR A 1 233 ? -5.506 -9.200 -0.110 1.00 92.69 233 TYR A CA 1
ATOM 1839 C C . TYR A 1 233 ? -6.988 -9.589 -0.098 1.00 92.69 233 TYR A C 1
ATOM 1841 O O . TYR A 1 233 ? -7.347 -10.579 0.540 1.00 92.69 233 TYR A O 1
ATOM 1849 N N . ALA A 1 234 ? -7.837 -8.816 -0.780 1.00 92.19 234 ALA A N 1
ATOM 1850 C CA . ALA A 1 234 ? -9.271 -9.059 -0.827 1.00 92.19 234 ALA A CA 1
ATOM 1851 C C . ALA A 1 234 ? -9.639 -10.186 -1.801 1.00 92.19 234 ALA A C 1
ATOM 1853 O O . ALA A 1 234 ? -10.569 -10.928 -1.512 1.00 92.19 234 ALA A O 1
ATOM 1854 N N . ASP A 1 235 ? -8.924 -10.306 -2.926 1.00 93.94 235 ASP A N 1
ATOM 1855 C CA . ASP A 1 235 ? -9.123 -11.350 -3.936 1.00 93.94 235 ASP A CA 1
ATOM 1856 C C . ASP A 1 235 ? -7.981 -11.411 -4.975 1.00 93.94 235 ASP A C 1
ATOM 1858 O O . ASP A 1 235 ? -7.066 -10.580 -5.012 1.00 93.94 235 ASP A O 1
ATOM 1862 N N . SER A 1 236 ? -8.064 -12.411 -5.859 1.00 96.12 236 SER A N 1
ATOM 1863 C CA . SER A 1 236 ? -7.126 -12.650 -6.966 1.00 96.12 236 SER A CA 1
ATOM 1864 C C . SER A 1 236 ? -7.472 -11.899 -8.271 1.00 96.12 236 SER A C 1
ATOM 1866 O O . SER A 1 236 ? -6.793 -12.071 -9.288 1.00 96.12 236 SER A O 1
ATOM 1868 N N . GLY A 1 237 ? -8.511 -11.056 -8.280 1.00 96.19 237 GLY A N 1
ATOM 1869 C CA . GLY A 1 237 ? -8.971 -10.326 -9.461 1.00 96.19 237 GLY A CA 1
ATOM 1870 C C . GLY A 1 237 ? -9.220 -11.230 -10.676 1.00 96.19 237 GLY A C 1
ATOM 1871 O O . GLY A 1 237 ? -9.903 -12.249 -10.594 1.00 96.19 237 GLY A O 1
ATOM 1872 N N . SER A 1 238 ? -8.645 -10.866 -11.825 1.00 96.50 238 SER A N 1
ATOM 1873 C CA . SER A 1 238 ? -8.732 -11.628 -13.081 1.00 96.50 238 SER A CA 1
ATOM 1874 C C . SER A 1 238 ? -7.845 -12.878 -13.118 1.00 96.50 238 SER A C 1
ATOM 1876 O O . SER A 1 238 ? -7.807 -13.569 -14.136 1.00 96.50 238 SER A O 1
ATOM 1878 N N . HIS A 1 239 ? -7.062 -13.154 -12.078 1.00 95.56 239 HIS A N 1
ATOM 1879 C CA . HIS A 1 239 ? -6.065 -14.220 -12.104 1.00 95.56 239 HIS A CA 1
ATOM 1880 C C . HIS A 1 239 ? -6.571 -15.501 -11.446 1.00 95.56 239 HIS A C 1
ATOM 1882 O O . HIS A 1 239 ? -7.396 -15.478 -10.537 1.00 95.56 239 HIS A O 1
ATOM 1888 N N . ARG A 1 240 ? -6.078 -16.641 -11.940 1.00 93.25 240 ARG A N 1
ATOM 1889 C CA . ARG A 1 240 ? -6.387 -17.986 -11.408 1.00 93.25 240 ARG A CA 1
ATOM 1890 C C . ARG A 1 240 ? -5.140 -18.739 -10.946 1.00 93.25 240 ARG A C 1
ATOM 1892 O O . ARG A 1 240 ? -5.244 -19.767 -10.292 1.00 93.25 240 ARG A O 1
ATOM 1899 N N . ASP A 1 241 ? -3.983 -18.236 -11.343 1.00 93.56 241 ASP A N 1
ATOM 1900 C CA . ASP A 1 241 ? -2.646 -18.782 -11.158 1.00 93.56 241 ASP A CA 1
ATOM 1901 C C . ASP A 1 241 ? -1.877 -18.088 -10.026 1.00 93.56 241 ASP A C 1
ATOM 1903 O O . ASP A 1 241 ? -0.849 -18.591 -9.592 1.00 93.56 241 ASP A O 1
ATOM 1907 N N . MET A 1 242 ? -2.370 -16.950 -9.530 1.00 94.62 242 MET A N 1
ATOM 1908 C CA . MET A 1 242 ? -1.715 -16.144 -8.500 1.00 94.62 242 MET A CA 1
ATOM 1909 C C . MET A 1 242 ? -2.725 -15.545 -7.521 1.00 94.62 242 MET A C 1
ATOM 1911 O O . MET A 1 242 ? -3.869 -15.290 -7.880 1.00 94.62 242 MET A O 1
ATOM 1915 N N . ASN A 1 243 ? -2.273 -15.303 -6.290 1.00 95.75 243 ASN A N 1
ATOM 1916 C CA . ASN A 1 243 ? -3.044 -14.707 -5.195 1.00 95.75 243 ASN A CA 1
ATOM 1917 C C . ASN A 1 243 ? -2.098 -13.921 -4.260 1.00 95.75 243 ASN A C 1
ATOM 1919 O O . ASN A 1 243 ? -0.880 -13.917 -4.470 1.00 95.75 243 ASN A O 1
ATOM 1923 N N . ALA A 1 244 ? -2.629 -13.302 -3.202 1.00 94.88 244 ALA A N 1
ATOM 1924 C CA . ALA A 1 244 ? -1.837 -12.501 -2.264 1.00 94.88 244 ALA A CA 1
ATOM 1925 C C . ALA A 1 244 ? -0.639 -13.250 -1.647 1.00 94.88 244 ALA A C 1
ATOM 1927 O O . ALA A 1 244 ? 0.424 -12.659 -1.461 1.00 94.88 244 ALA A O 1
ATOM 1928 N N . SER A 1 245 ? -0.770 -14.551 -1.352 1.00 94.94 245 SER A N 1
ATOM 1929 C CA . SER A 1 245 ? 0.338 -15.336 -0.783 1.00 94.94 245 SER A CA 1
ATOM 1930 C C . SER A 1 245 ? 1.511 -15.497 -1.753 1.00 94.94 245 SER A C 1
ATOM 1932 O O . SER A 1 245 ? 2.660 -15.372 -1.327 1.00 94.94 245 SER A O 1
ATOM 1934 N N . HIS A 1 246 ? 1.241 -15.672 -3.053 1.00 97.06 246 HIS A N 1
ATOM 1935 C CA . HIS A 1 246 ? 2.289 -15.693 -4.074 1.00 97.06 246 HIS A CA 1
ATOM 1936 C C . HIS A 1 246 ? 3.003 -14.340 -4.133 1.00 97.06 246 HIS A C 1
ATOM 1938 O O . HIS A 1 246 ? 4.230 -14.288 -4.123 1.00 97.06 246 HIS A O 1
ATOM 1944 N N . PHE A 1 247 ? 2.252 -13.234 -4.125 1.00 96.75 247 PHE A N 1
ATOM 1945 C CA . PHE A 1 247 ? 2.852 -11.899 -4.141 1.00 96.75 247 PHE A CA 1
ATOM 1946 C C . PHE A 1 247 ? 3.740 -11.661 -2.919 1.00 96.75 247 PHE A C 1
ATOM 1948 O O . PHE A 1 247 ? 4.886 -11.252 -3.077 1.00 96.75 247 PHE A O 1
ATOM 1955 N N . ARG A 1 248 ? 3.265 -11.995 -1.715 1.00 95.69 248 ARG A N 1
ATOM 1956 C CA . ARG A 1 248 ? 4.058 -11.892 -0.480 1.00 95.69 248 ARG A CA 1
ATOM 1957 C C . ARG A 1 248 ? 5.362 -12.684 -0.548 1.00 95.69 248 ARG A C 1
ATOM 1959 O O . ARG A 1 248 ? 6.413 -12.159 -0.188 1.00 95.69 248 ARG A O 1
ATOM 1966 N N . ALA A 1 249 ? 5.298 -13.933 -1.012 1.00 95.81 249 ALA A N 1
ATOM 1967 C CA . ALA A 1 249 ? 6.481 -14.775 -1.164 1.00 95.81 249 ALA A CA 1
ATOM 1968 C C . ALA A 1 249 ? 7.473 -14.178 -2.177 1.00 95.81 249 ALA A C 1
ATOM 1970 O O . ALA A 1 249 ? 8.674 -14.124 -1.909 1.00 95.81 249 ALA A O 1
ATOM 1971 N N . GLY A 1 250 ? 6.965 -13.657 -3.300 1.00 96.81 250 GLY A N 1
ATOM 1972 C CA . GLY A 1 250 ? 7.760 -12.955 -4.304 1.00 96.81 250 GLY A CA 1
ATOM 1973 C C . GLY A 1 250 ? 8.446 -11.705 -3.747 1.00 96.81 250 GLY A C 1
ATOM 1974 O O . GLY A 1 250 ? 9.656 -11.564 -3.893 1.00 96.81 250 GLY A O 1
ATOM 1975 N N . ILE A 1 251 ? 7.711 -10.829 -3.054 1.00 96.31 251 ILE A N 1
ATOM 1976 C CA . ILE A 1 251 ? 8.259 -9.595 -2.467 1.00 96.31 251 ILE A CA 1
ATOM 1977 C C . ILE A 1 251 ? 9.373 -9.921 -1.463 1.00 96.31 251 ILE A C 1
ATOM 1979 O O . ILE A 1 251 ? 10.465 -9.354 -1.550 1.00 96.31 251 ILE A O 1
ATOM 1983 N N . ALA A 1 252 ? 9.140 -10.885 -0.567 1.00 93.25 252 ALA A N 1
ATOM 1984 C CA . ALA A 1 252 ? 10.136 -11.310 0.415 1.00 93.25 252 ALA A CA 1
ATOM 1985 C C . ALA A 1 252 ? 11.430 -11.837 -0.240 1.00 93.25 252 ALA A C 1
ATOM 1987 O O . ALA A 1 252 ? 12.526 -11.579 0.262 1.00 93.25 252 ALA A O 1
ATOM 1988 N N . ALA A 1 253 ? 11.329 -12.525 -1.383 1.00 95.94 253 ALA A N 1
ATOM 1989 C CA . ALA A 1 253 ? 12.482 -13.030 -2.133 1.00 95.94 253 ALA A CA 1
ATOM 1990 C C . ALA A 1 253 ? 13.283 -11.930 -2.862 1.00 95.94 253 ALA A C 1
ATOM 1992 O O . ALA A 1 253 ? 14.448 -12.143 -3.211 1.00 95.94 253 ALA A O 1
ATOM 1993 N N . LEU A 1 254 ? 12.689 -10.752 -3.088 1.00 97.38 254 LEU A N 1
ATOM 1994 C CA . LEU A 1 254 ? 13.282 -9.665 -3.876 1.00 97.38 254 LEU A CA 1
ATOM 1995 C C . LEU A 1 254 ? 14.048 -8.624 -3.053 1.00 97.38 254 LEU A C 1
ATOM 1997 O O . LEU A 1 254 ? 14.806 -7.840 -3.627 1.00 97.38 254 LEU A O 1
ATOM 2001 N N . ARG A 1 255 ? 13.923 -8.617 -1.721 1.00 93.81 255 ARG A N 1
ATOM 2002 C CA . ARG A 1 255 ? 14.596 -7.618 -0.873 1.00 93.81 255 ARG A CA 1
ATOM 2003 C C . ARG A 1 255 ? 16.111 -7.566 -1.097 1.00 93.81 255 ARG A C 1
ATOM 2005 O O . ARG A 1 255 ? 16.686 -6.496 -1.281 1.00 93.81 255 ARG A O 1
ATOM 2012 N N . GLU A 1 256 ? 16.755 -8.728 -1.111 1.00 97.00 256 GLU A N 1
ATOM 2013 C CA . GLU A 1 256 ? 18.204 -8.826 -1.310 1.00 97.00 256 GLU A CA 1
ATOM 2014 C C . GLU A 1 256 ? 18.629 -8.378 -2.717 1.00 97.00 256 GLU A C 1
ATOM 2016 O O . GLU A 1 256 ? 19.694 -7.788 -2.896 1.00 97.00 256 GLU A O 1
ATOM 2021 N N . TYR A 1 257 ? 17.779 -8.602 -3.722 1.00 98.44 257 TYR A N 1
ATOM 2022 C CA . TYR A 1 257 ? 18.008 -8.080 -5.064 1.00 98.44 257 TYR A CA 1
ATOM 2023 C C . TYR A 1 257 ? 18.030 -6.548 -5.073 1.00 98.44 257 TYR A C 1
ATOM 2025 O O . TYR A 1 257 ? 18.982 -5.967 -5.596 1.00 98.44 257 TYR A O 1
ATOM 2033 N N . PHE A 1 258 ? 17.044 -5.892 -4.450 1.00 98.62 258 PHE A N 1
ATOM 2034 C CA . PHE A 1 258 ? 17.000 -4.428 -4.417 1.00 98.62 258 PHE A CA 1
ATOM 2035 C C . PHE A 1 258 ? 18.216 -3.819 -3.707 1.00 98.62 258 PHE A C 1
ATOM 2037 O O . PHE A 1 258 ? 18.725 -2.785 -4.140 1.00 98.62 258 PHE A O 1
ATOM 2044 N N . ARG A 1 259 ? 18.743 -4.487 -2.673 1.00 98.12 259 ARG A N 1
ATOM 2045 C CA . ARG A 1 259 ? 19.988 -4.072 -2.008 1.00 98.12 259 ARG A CA 1
ATOM 2046 C C . ARG A 1 259 ? 21.184 -4.168 -2.959 1.00 98.12 259 ARG A C 1
ATOM 2048 O O . ARG A 1 259 ? 21.913 -3.193 -3.136 1.00 98.12 259 ARG A O 1
ATOM 2055 N N . ARG A 1 260 ? 21.363 -5.323 -3.612 1.00 98.69 260 ARG A N 1
ATOM 2056 C CA . ARG A 1 260 ? 22.481 -5.576 -4.540 1.00 98.69 260 ARG A CA 1
ATOM 2057 C C . ARG A 1 260 ? 22.451 -4.651 -5.755 1.00 98.69 260 ARG A C 1
ATOM 2059 O O . ARG A 1 260 ? 23.497 -4.155 -6.166 1.00 98.69 260 ARG A O 1
ATOM 2066 N N . ILE A 1 261 ? 21.274 -4.396 -6.325 1.00 98.81 261 ILE A N 1
ATOM 2067 C CA . ILE A 1 261 ? 21.158 -3.521 -7.495 1.00 98.81 261 ILE A CA 1
ATOM 2068 C C . ILE A 1 261 ? 21.357 -2.043 -7.128 1.00 98.81 261 ILE A C 1
ATOM 2070 O O . ILE A 1 261 ? 21.972 -1.305 -7.897 1.00 98.81 261 ILE A O 1
ATOM 2074 N N . ALA A 1 262 ? 20.954 -1.621 -5.924 1.00 98.56 262 ALA A N 1
ATOM 2075 C CA . ALA A 1 262 ? 21.305 -0.303 -5.400 1.00 98.56 262 ALA A CA 1
ATOM 2076 C C . ALA A 1 262 ? 22.827 -0.151 -5.224 1.00 98.56 262 ALA A C 1
ATOM 2078 O O . ALA A 1 262 ? 23.386 0.875 -5.603 1.00 98.56 262 ALA A O 1
ATOM 2079 N N . GLU A 1 263 ? 23.524 -1.176 -4.723 1.00 98.56 263 GLU A N 1
ATOM 2080 C CA . GLU A 1 263 ? 24.994 -1.184 -4.596 1.00 98.56 263 GLU A CA 1
ATOM 2081 C C . GLU A 1 263 ? 25.715 -1.152 -5.943 1.00 98.56 263 GLU A C 1
ATOM 2083 O O . GLU A 1 263 ? 26.716 -0.449 -6.099 1.00 98.56 263 GLU A O 1
ATOM 2088 N N . ALA A 1 264 ? 25.202 -1.879 -6.935 1.00 98.69 264 ALA A N 1
ATOM 2089 C CA . ALA A 1 264 ? 25.689 -1.789 -8.306 1.00 98.69 264 ALA A CA 1
ATOM 2090 C C . ALA A 1 264 ? 25.507 -0.361 -8.855 1.00 98.69 264 ALA A C 1
ATOM 2092 O O . ALA A 1 264 ? 26.439 0.217 -9.415 1.00 98.69 264 ALA A O 1
ATOM 2093 N N . GLY A 1 265 ? 24.353 0.257 -8.590 1.00 98.12 265 GLY A N 1
ATOM 2094 C CA . GLY A 1 265 ? 24.084 1.661 -8.891 1.00 98.12 265 GLY A CA 1
ATOM 2095 C C . GLY A 1 265 ? 25.054 2.636 -8.218 1.00 98.12 265 GLY A C 1
ATOM 2096 O O . GLY A 1 265 ? 25.597 3.513 -8.882 1.00 98.12 265 GLY A O 1
ATOM 2097 N N . MET A 1 266 ? 25.358 2.453 -6.928 1.00 97.44 266 MET A N 1
ATOM 2098 C CA . MET A 1 266 ? 26.343 3.271 -6.197 1.00 97.44 266 MET A CA 1
ATOM 2099 C C . MET A 1 266 ? 27.731 3.252 -6.846 1.00 97.44 266 MET A C 1
ATOM 2101 O O . MET A 1 266 ? 28.450 4.248 -6.794 1.00 97.44 266 MET A O 1
ATOM 2105 N N . ARG A 1 267 ? 28.106 2.126 -7.464 1.00 97.44 267 ARG A N 1
ATOM 2106 C CA . ARG A 1 267 ? 29.361 1.962 -8.213 1.00 97.44 267 ARG A CA 1
ATOM 2107 C C . ARG A 1 267 ? 29.262 2.378 -9.681 1.00 97.44 267 ARG A C 1
ATOM 2109 O O . ARG A 1 267 ? 30.250 2.245 -10.397 1.00 97.44 267 ARG A O 1
ATOM 2116 N N . ASN A 1 268 ? 28.100 2.855 -10.128 1.00 97.44 268 ASN A N 1
ATOM 2117 C CA . ASN A 1 268 ? 27.801 3.130 -11.530 1.00 97.44 268 ASN A CA 1
ATOM 2118 C C . ASN A 1 268 ? 28.097 1.924 -12.447 1.00 97.44 268 ASN A C 1
ATOM 2120 O O . ASN A 1 268 ? 28.772 2.049 -13.469 1.00 97.44 268 ASN A O 1
ATOM 2124 N N . ALA A 1 269 ? 27.656 0.736 -12.030 1.00 98.25 269 ALA A N 1
ATOM 2125 C CA . ALA A 1 269 ? 27.892 -0.507 -12.754 1.00 98.25 269 ALA A CA 1
ATOM 2126 C C . ALA A 1 269 ? 27.303 -0.483 -14.184 1.00 98.25 269 ALA A C 1
ATOM 2128 O O . ALA A 1 269 ? 26.277 0.168 -14.431 1.00 98.25 269 ALA A O 1
ATOM 2129 N N . PRO A 1 270 ? 27.916 -1.211 -15.138 1.00 97.31 270 PRO A N 1
ATOM 2130 C CA . PRO A 1 270 ? 27.398 -1.313 -16.498 1.00 97.31 270 PRO A CA 1
ATOM 2131 C C . PRO A 1 270 ? 26.048 -2.048 -16.538 1.00 97.31 270 PRO A C 1
ATOM 2133 O O . PRO A 1 270 ? 25.740 -2.865 -15.670 1.00 97.31 270 PRO A O 1
ATOM 2136 N N . MET A 1 271 ? 25.263 -1.804 -17.595 1.00 96.06 271 MET A N 1
ATOM 2137 C CA . MET A 1 271 ? 23.926 -2.395 -17.765 1.00 96.06 271 MET A CA 1
ATOM 2138 C C . MET A 1 271 ? 23.929 -3.934 -17.726 1.00 96.06 271 MET A C 1
ATOM 2140 O O . MET A 1 271 ? 22.962 -4.529 -17.253 1.00 96.06 271 MET A O 1
ATOM 2144 N N . GLU A 1 272 ? 25.005 -4.582 -18.186 1.00 95.88 272 GLU A N 1
ATOM 2145 C CA . GLU A 1 272 ? 25.115 -6.048 -18.161 1.00 95.88 272 GLU A CA 1
ATOM 2146 C C . GLU A 1 272 ? 25.088 -6.599 -16.728 1.00 95.88 272 GLU A C 1
ATOM 2148 O O . GLU A 1 272 ? 24.376 -7.560 -16.454 1.00 95.88 272 GLU A O 1
ATOM 2153 N N . GLU A 1 273 ? 25.751 -5.929 -15.780 1.00 98.00 273 GLU A N 1
ATOM 2154 C CA . GLU A 1 273 ? 25.730 -6.339 -14.373 1.00 98.00 273 GLU A CA 1
ATOM 2155 C C . GLU A 1 273 ? 24.319 -6.185 -13.772 1.00 98.00 273 GLU A C 1
ATOM 2157 O O . GLU A 1 273 ? 23.823 -7.078 -13.082 1.00 98.00 273 GLU A O 1
ATOM 2162 N N . LEU A 1 274 ? 23.617 -5.082 -14.075 1.00 98.00 274 LEU A N 1
ATOM 2163 C CA . LEU A 1 274 ? 22.237 -4.878 -13.607 1.00 98.00 274 LEU A CA 1
ATOM 2164 C C . LEU A 1 274 ? 21.276 -5.926 -14.182 1.00 98.00 274 LEU A C 1
ATOM 2166 O O . LEU A 1 274 ? 20.354 -6.376 -13.498 1.00 98.00 274 LEU A O 1
ATOM 2170 N N . LYS A 1 275 ? 21.502 -6.329 -15.435 1.00 95.62 275 LYS A N 1
ATOM 2171 C CA . LYS A 1 275 ? 20.730 -7.368 -16.114 1.00 95.62 275 LYS A CA 1
ATOM 2172 C C . LYS A 1 275 ? 20.942 -8.737 -15.474 1.00 95.62 275 LYS A C 1
ATOM 2174 O O . LYS A 1 275 ? 19.952 -9.417 -15.212 1.00 95.62 275 LYS A O 1
ATOM 2179 N N . GLU A 1 276 ? 22.181 -9.123 -15.170 1.00 97.12 276 GLU A N 1
ATOM 2180 C CA . GLU A 1 276 ? 22.476 -10.375 -14.458 1.00 97.12 276 GLU A CA 1
ATOM 2181 C C . GLU A 1 276 ? 21.776 -10.426 -13.093 1.00 97.12 276 GLU A C 1
ATOM 2183 O O . GLU A 1 276 ? 21.129 -11.422 -12.758 1.00 97.12 276 GLU A O 1
ATOM 2188 N N . LEU A 1 277 ? 21.822 -9.323 -12.334 1.00 98.31 277 LEU A N 1
ATOM 2189 C CA . LEU A 1 277 ? 21.099 -9.200 -11.065 1.00 98.31 277 LEU A CA 1
ATOM 2190 C C . LEU A 1 277 ? 19.583 -9.350 -11.250 1.00 98.31 277 LEU A C 1
ATOM 2192 O O . LEU A 1 277 ? 18.938 -10.028 -10.449 1.00 98.31 277 LEU A O 1
ATOM 2196 N N . GLY A 1 278 ? 19.018 -8.736 -12.294 1.00 96.94 278 GLY A N 1
ATOM 2197 C CA . GLY A 1 278 ? 17.598 -8.847 -12.632 1.00 96.94 278 GLY A CA 1
ATOM 2198 C C . GLY A 1 278 ? 17.187 -10.275 -13.000 1.00 96.94 278 GLY A C 1
ATOM 2199 O O . GLY A 1 278 ? 16.177 -10.766 -12.506 1.00 96.94 278 GLY A O 1
ATOM 2200 N N . MET A 1 279 ? 17.993 -10.982 -13.793 1.00 95.38 279 MET A N 1
ATOM 2201 C CA . MET A 1 279 ? 17.736 -12.380 -14.164 1.00 95.38 279 MET A CA 1
ATOM 2202 C C . MET A 1 279 ? 17.787 -13.321 -12.949 1.00 95.38 279 MET A C 1
ATOM 2204 O O . MET A 1 279 ? 16.929 -14.193 -12.800 1.00 95.38 279 MET A O 1
ATOM 2208 N N . ASP A 1 280 ? 18.753 -13.121 -12.049 1.00 97.62 280 ASP A N 1
ATOM 2209 C CA . ASP A 1 280 ? 18.849 -13.850 -10.775 1.00 97.62 280 ASP A CA 1
ATOM 2210 C C . ASP A 1 280 ? 17.654 -13.547 -9.848 1.00 97.62 280 ASP A C 1
ATOM 2212 O O . ASP A 1 280 ? 17.150 -14.418 -9.136 1.00 97.62 280 ASP A O 1
ATOM 2216 N N . ALA A 1 281 ? 17.153 -12.310 -9.864 1.00 97.62 281 ALA A N 1
ATOM 2217 C CA . ALA A 1 281 ? 15.950 -11.925 -9.132 1.00 97.62 281 ALA A CA 1
ATOM 2218 C C . ALA A 1 281 ? 14.680 -12.566 -9.704 1.00 97.62 281 ALA A C 1
ATOM 2220 O O . ALA A 1 281 ? 13.870 -13.082 -8.935 1.00 97.62 281 ALA A O 1
ATOM 2221 N N . GLU A 1 282 ? 14.526 -12.596 -11.033 1.00 96.31 282 GLU A N 1
ATOM 2222 C CA . GLU A 1 282 ? 13.416 -13.291 -11.697 1.00 96.31 282 GLU A CA 1
ATOM 2223 C C . GLU A 1 282 ? 13.395 -14.769 -11.298 1.00 96.31 282 GLU A C 1
ATOM 2225 O O . GLU A 1 282 ? 12.357 -15.269 -10.866 1.00 96.31 282 GLU A O 1
ATOM 2230 N N . LYS A 1 283 ? 14.547 -15.452 -11.359 1.00 96.56 283 LYS A N 1
ATOM 2231 C CA . LYS A 1 283 ? 14.670 -16.861 -10.960 1.00 96.56 283 LYS A CA 1
ATOM 2232 C C . LYS A 1 283 ? 14.239 -17.088 -9.508 1.00 96.56 283 LYS A C 1
ATOM 2234 O O . LYS A 1 283 ? 13.415 -17.961 -9.253 1.00 96.56 283 LYS A O 1
ATOM 2239 N N . ARG A 1 284 ? 14.746 -16.285 -8.567 1.00 96.62 284 ARG A N 1
ATOM 2240 C CA . ARG A 1 284 ? 14.389 -16.398 -7.141 1.00 96.62 284 ARG A CA 1
ATOM 2241 C C . ARG A 1 284 ? 12.910 -16.136 -6.879 1.00 96.62 284 ARG A C 1
ATOM 2243 O O . ARG A 1 284 ? 12.300 -16.835 -6.075 1.00 96.62 284 ARG A O 1
ATOM 2250 N N . MET A 1 285 ? 12.326 -15.158 -7.568 1.00 97.25 285 MET A N 1
ATOM 2251 C CA . MET A 1 285 ? 10.895 -14.870 -7.483 1.00 97.25 285 MET A CA 1
ATOM 2252 C C . MET A 1 285 ? 10.064 -16.045 -8.011 1.00 97.25 285 MET A C 1
ATOM 2254 O O . MET A 1 285 ? 9.114 -16.444 -7.344 1.00 97.25 285 MET A O 1
ATOM 2258 N N . PHE A 1 286 ? 10.454 -16.670 -9.126 1.00 96.25 286 PHE A N 1
ATOM 2259 C CA . PHE A 1 286 ? 9.806 -17.891 -9.617 1.00 96.25 286 PHE A CA 1
ATOM 2260 C C . PHE A 1 286 ? 9.930 -19.066 -8.636 1.00 96.25 286 PHE A C 1
ATOM 2262 O O . PHE A 1 286 ? 8.943 -19.751 -8.382 1.00 96.25 286 PHE A O 1
ATOM 2269 N N . GLU A 1 287 ? 11.103 -19.292 -8.046 1.00 97.06 287 GLU A N 1
ATOM 2270 C CA . GLU A 1 287 ? 11.304 -20.355 -7.050 1.00 97.06 287 GLU A CA 1
ATOM 2271 C C . GLU A 1 287 ? 10.427 -20.144 -5.806 1.00 97.06 287 GLU A C 1
ATOM 2273 O O . GLU A 1 287 ? 9.730 -21.064 -5.377 1.00 97.06 287 GLU A O 1
ATOM 2278 N N . ALA A 1 288 ? 10.395 -18.923 -5.264 1.00 96.62 288 ALA A N 1
ATOM 2279 C CA . ALA A 1 288 ? 9.619 -18.586 -4.069 1.00 96.62 288 ALA A CA 1
ATOM 2280 C C . ALA A 1 288 ? 8.096 -18.653 -4.280 1.00 96.62 288 ALA A C 1
ATOM 2282 O O . ALA A 1 288 ? 7.341 -18.807 -3.322 1.00 96.62 288 ALA A O 1
ATOM 2283 N N . THR A 1 289 ? 7.640 -18.530 -5.524 1.00 96.44 289 THR A N 1
ATOM 2284 C CA . THR A 1 289 ? 6.218 -18.487 -5.899 1.00 96.44 289 THR A CA 1
ATOM 2285 C C . THR A 1 289 ? 5.721 -19.796 -6.512 1.00 96.44 289 THR A C 1
ATOM 2287 O O . THR A 1 289 ? 4.590 -19.852 -6.984 1.00 96.44 289 THR A O 1
ATOM 2290 N N . GLY A 1 290 ? 6.548 -20.846 -6.550 1.00 94.75 290 GLY A N 1
ATOM 2291 C CA . GLY A 1 290 ? 6.166 -22.118 -7.167 1.00 94.75 290 GLY A CA 1
ATOM 2292 C C . GLY A 1 290 ? 5.992 -22.043 -8.689 1.00 94.75 290 GLY A C 1
ATOM 2293 O O . GLY A 1 290 ? 5.203 -22.796 -9.252 1.00 94.75 290 GLY A O 1
ATOM 2294 N N . GLY A 1 291 ? 6.718 -21.147 -9.363 1.00 93.38 291 GLY A N 1
ATOM 2295 C CA . GLY A 1 291 ? 6.694 -20.992 -10.821 1.00 93.38 291 GLY A CA 1
ATOM 2296 C C . GLY A 1 291 ? 5.747 -19.903 -11.336 1.00 93.38 291 GLY A C 1
ATOM 2297 O O . GLY A 1 291 ? 5.537 -19.807 -12.545 1.00 93.38 291 GLY A O 1
ATOM 2298 N N . VAL A 1 292 ? 5.213 -19.055 -10.457 1.00 92.56 292 VAL A N 1
ATOM 2299 C CA . VAL A 1 292 ? 4.226 -18.028 -10.806 1.00 92.56 292 VAL A CA 1
ATOM 2300 C C . VAL A 1 292 ? 4.886 -16.661 -10.992 1.00 92.56 292 VAL A C 1
ATOM 2302 O O . VAL A 1 292 ? 5.565 -16.137 -10.113 1.00 92.56 292 VAL A O 1
ATOM 2305 N N . ASN A 1 293 ? 4.647 -16.019 -12.133 1.00 90.50 293 ASN A N 1
ATOM 2306 C CA . ASN A 1 293 ? 5.166 -14.674 -12.364 1.00 90.50 293 ASN A CA 1
ATOM 2307 C C . ASN A 1 293 ? 4.331 -13.624 -11.616 1.00 90.50 293 ASN A C 1
ATOM 2309 O O . ASN A 1 293 ? 3.248 -13.266 -12.070 1.00 90.50 293 ASN A O 1
ATOM 2313 N N . THR A 1 294 ? 4.865 -13.091 -10.518 1.00 89.44 294 THR A N 1
ATOM 2314 C CA . THR A 1 294 ? 4.194 -12.048 -9.721 1.00 89.44 294 THR A CA 1
ATOM 2315 C C . THR A 1 294 ? 4.744 -10.641 -9.961 1.00 89.44 294 THR A C 1
ATOM 2317 O O . THR A 1 294 ? 3.991 -9.680 -9.873 1.00 89.44 294 THR A O 1
ATOM 2320 N N . HIS A 1 295 ? 6.039 -10.502 -10.282 1.00 90.06 295 HIS A N 1
ATOM 2321 C CA . HIS A 1 295 ? 6.733 -9.204 -10.227 1.00 90.06 295 HIS A CA 1
ATOM 2322 C C . HIS A 1 295 ? 7.766 -8.976 -11.337 1.00 90.06 295 HIS A C 1
ATOM 2324 O O . HIS A 1 295 ? 8.645 -8.133 -11.186 1.00 90.06 295 HIS A O 1
ATOM 2330 N N . ARG A 1 296 ? 7.731 -9.706 -12.458 1.00 88.62 296 ARG A N 1
ATOM 2331 C CA . ARG A 1 296 ? 8.773 -9.564 -13.496 1.00 88.62 296 ARG A CA 1
ATOM 2332 C C . ARG A 1 296 ? 8.948 -8.125 -14.006 1.00 88.62 296 ARG A C 1
ATOM 2334 O O . ARG A 1 296 ? 10.076 -7.673 -14.176 1.00 88.62 296 ARG A O 1
ATOM 2341 N N . GLY A 1 297 ? 7.852 -7.402 -14.239 1.00 89.75 297 GLY A N 1
ATOM 2342 C CA . GLY A 1 297 ? 7.918 -6.006 -14.678 1.00 89.75 297 GLY A CA 1
ATOM 2343 C C . GLY A 1 297 ? 8.411 -5.066 -13.574 1.00 89.75 297 GLY A C 1
ATOM 2344 O O . GLY A 1 297 ? 9.280 -4.229 -13.828 1.00 89.75 297 GLY A O 1
ATOM 2345 N N . ALA A 1 298 ? 7.960 -5.266 -12.335 1.00 93.00 298 ALA A N 1
ATOM 2346 C CA . ALA A 1 298 ? 8.458 -4.544 -11.171 1.00 93.00 298 ALA A CA 1
ATOM 2347 C C . ALA A 1 298 ? 9.953 -4.771 -10.898 1.00 93.00 298 ALA A C 1
ATOM 2349 O O . ALA A 1 298 ? 10.644 -3.804 -10.590 1.00 93.00 298 ALA A O 1
ATOM 2350 N N . ILE A 1 299 ? 10.476 -5.996 -11.052 1.00 96.50 299 ILE A N 1
ATOM 2351 C CA . ILE A 1 299 ? 11.916 -6.297 -10.933 1.00 96.50 299 ILE A CA 1
ATOM 2352 C C . ILE A 1 299 ? 12.706 -5.364 -11.846 1.00 96.50 299 ILE A C 1
ATOM 2354 O O . ILE A 1 299 ? 13.638 -4.709 -11.393 1.00 96.50 299 ILE A O 1
ATOM 2358 N N . PHE A 1 300 ? 12.290 -5.234 -13.105 1.00 95.50 300 PHE A N 1
ATOM 2359 C CA . PHE A 1 300 ? 12.939 -4.328 -14.043 1.00 95.50 300 PHE A CA 1
ATOM 2360 C C . PHE A 1 300 ? 12.756 -2.853 -13.648 1.00 95.50 300 PHE A C 1
ATOM 2362 O O . PHE A 1 300 ? 13.738 -2.145 -13.430 1.00 95.50 300 PHE A O 1
ATOM 2369 N N . SER A 1 301 ? 11.514 -2.380 -13.527 1.00 96.31 301 SER A N 1
ATOM 2370 C CA . SER A 1 301 ? 11.215 -0.957 -13.314 1.00 96.31 301 SER A CA 1
ATOM 2371 C C . SER A 1 301 ? 11.758 -0.429 -11.981 1.00 96.31 301 SER A C 1
ATOM 2373 O O . SER A 1 301 ? 12.505 0.551 -11.963 1.00 96.31 301 SER A O 1
ATOM 2375 N N . LEU A 1 302 ? 11.435 -1.090 -10.863 1.00 97.94 302 LEU A N 1
ATOM 2376 C CA . LEU A 1 302 ? 11.949 -0.708 -9.545 1.00 97.94 302 LEU A CA 1
ATOM 2377 C C . LEU A 1 302 ? 13.437 -1.007 -9.402 1.00 97.94 302 LEU A C 1
ATOM 2379 O O . LEU A 1 302 ? 14.128 -0.248 -8.734 1.00 97.94 302 LEU A O 1
ATOM 2383 N N . GLY A 1 303 ? 13.951 -2.061 -10.039 1.00 98.50 303 GLY A N 1
ATOM 2384 C CA . GLY A 1 303 ? 15.380 -2.360 -10.041 1.00 98.50 303 GLY A CA 1
ATOM 2385 C C . GLY A 1 303 ? 16.211 -1.228 -10.645 1.00 98.50 303 GLY A C 1
ATOM 2386 O O . GLY A 1 303 ? 17.176 -0.776 -10.027 1.00 98.50 303 GLY A O 1
ATOM 2387 N N . MET A 1 304 ? 15.801 -0.703 -11.805 1.00 98.56 304 MET A N 1
ATOM 2388 C CA . MET A 1 304 ? 16.473 0.442 -12.435 1.00 98.56 304 MET A CA 1
ATOM 2389 C C . MET A 1 304 ? 16.383 1.710 -11.578 1.00 98.56 304 MET A C 1
ATOM 2391 O O . MET A 1 304 ? 17.366 2.441 -11.450 1.00 98.56 304 MET A O 1
ATOM 2395 N N . LEU A 1 305 ? 15.230 1.966 -10.954 1.00 98.75 305 LEU A N 1
ATOM 2396 C CA . LEU A 1 305 ? 15.056 3.106 -10.050 1.00 98.75 305 LEU A CA 1
ATOM 2397 C C . LEU A 1 305 ? 15.875 2.955 -8.758 1.00 98.75 305 LEU A C 1
ATOM 2399 O O . LEU A 1 305 ? 16.427 3.941 -8.274 1.00 98.75 305 LEU A O 1
ATOM 2403 N N . ALA A 1 306 ? 16.017 1.739 -8.227 1.00 98.69 306 ALA A N 1
ATOM 2404 C CA . ALA A 1 306 ? 16.869 1.440 -7.078 1.00 98.69 306 ALA A CA 1
ATOM 2405 C C . ALA A 1 306 ? 18.360 1.609 -7.416 1.00 98.69 306 ALA A C 1
ATOM 2407 O O . ALA A 1 306 ? 19.103 2.196 -6.626 1.00 98.69 306 ALA A O 1
ATOM 2408 N N . ALA A 1 307 ? 18.795 1.189 -8.611 1.00 98.69 307 ALA A N 1
ATOM 2409 C CA . ALA A 1 307 ? 20.139 1.472 -9.118 1.00 98.69 307 ALA A CA 1
ATOM 2410 C C . ALA A 1 307 ? 20.388 2.986 -9.226 1.00 98.69 307 ALA A C 1
ATOM 2412 O O . ALA A 1 307 ? 21.392 3.497 -8.727 1.00 98.69 307 ALA A O 1
ATOM 2413 N N . ALA A 1 308 ? 19.445 3.726 -9.815 1.00 98.56 308 ALA A N 1
ATOM 2414 C CA . ALA A 1 308 ? 19.525 5.181 -9.909 1.00 98.56 308 ALA A CA 1
ATOM 2415 C C . ALA A 1 308 ? 19.557 5.854 -8.531 1.00 98.56 308 ALA A C 1
ATOM 2417 O O . ALA A 1 308 ? 20.322 6.796 -8.336 1.00 98.56 308 ALA A O 1
ATOM 2418 N N . ALA A 1 309 ? 18.790 5.356 -7.559 1.00 97.88 309 ALA A N 1
ATOM 2419 C CA . ALA A 1 309 ? 18.818 5.848 -6.185 1.00 97.88 309 ALA A CA 1
ATOM 2420 C C . ALA A 1 309 ? 20.188 5.622 -5.531 1.00 97.88 309 ALA A C 1
ATOM 2422 O O . ALA A 1 309 ? 20.721 6.528 -4.888 1.00 97.88 309 ALA A O 1
ATOM 2423 N N . GLY A 1 310 ? 20.796 4.451 -5.750 1.00 97.31 310 GLY A N 1
ATOM 2424 C CA . GLY A 1 310 ? 22.160 4.159 -5.314 1.00 97.31 310 GLY A CA 1
ATOM 2425 C C . GLY A 1 310 ? 23.176 5.133 -5.913 1.00 97.31 310 GLY A C 1
ATOM 2426 O O . GLY A 1 310 ? 23.951 5.755 -5.181 1.00 97.31 310 GLY A O 1
ATOM 2427 N N . LEU A 1 311 ? 23.122 5.333 -7.234 1.00 97.12 311 LEU A N 1
ATOM 2428 C CA . LEU A 1 311 ? 23.997 6.269 -7.942 1.00 97.12 311 LEU A CA 1
ATOM 2429 C C . LEU A 1 311 ? 23.819 7.704 -7.430 1.00 97.12 311 LEU A C 1
ATOM 2431 O O . LEU A 1 311 ? 24.801 8.365 -7.094 1.00 97.12 311 LEU A O 1
ATOM 2435 N N . LYS A 1 312 ? 22.570 8.166 -7.291 1.00 96.12 312 LYS A N 1
ATOM 2436 C CA . LYS A 1 312 ? 22.222 9.497 -6.774 1.00 96.12 312 LYS A CA 1
ATOM 2437 C C . LYS A 1 312 ? 22.838 9.744 -5.399 1.00 96.12 312 LYS A C 1
ATOM 2439 O O . LYS A 1 312 ? 23.486 10.767 -5.179 1.00 96.12 312 LYS A O 1
ATOM 2444 N N . THR A 1 313 ? 22.682 8.787 -4.486 1.00 92.62 313 THR A N 1
ATOM 2445 C CA . THR A 1 313 ? 23.219 8.842 -3.120 1.00 92.62 313 THR A CA 1
ATOM 2446 C C . THR A 1 313 ? 24.749 8.916 -3.092 1.00 92.62 313 THR A C 1
ATOM 2448 O O . THR A 1 313 ? 25.316 9.662 -2.277 1.00 92.62 313 THR A O 1
ATOM 2451 N N . ALA A 1 314 ? 25.423 8.137 -3.942 1.00 92.75 314 ALA A N 1
ATOM 2452 C CA . ALA A 1 314 ? 26.882 8.076 -4.009 1.00 92.75 314 ALA A CA 1
ATOM 2453 C C . ALA A 1 314 ? 27.477 9.331 -4.671 1.00 92.75 314 ALA A C 1
ATOM 2455 O O . ALA A 1 314 ? 28.367 9.965 -4.104 1.00 92.75 314 ALA A O 1
ATOM 2456 N N . ALA A 1 315 ? 26.932 9.733 -5.821 1.00 90.62 315 ALA A N 1
ATOM 2457 C CA . ALA A 1 315 ? 27.404 10.861 -6.622 1.00 90.62 315 ALA A CA 1
ATOM 2458 C C . ALA A 1 315 ? 26.906 12.234 -6.130 1.00 90.62 315 ALA A C 1
ATOM 2460 O O . ALA A 1 315 ? 27.364 13.261 -6.625 1.00 90.62 315 ALA A O 1
ATOM 2461 N N . LYS A 1 316 ? 25.983 12.269 -5.155 1.00 85.12 316 LYS A N 1
ATOM 2462 C CA . LYS A 1 316 ? 25.263 13.483 -4.716 1.00 85.12 316 LYS A CA 1
ATOM 2463 C C . LYS A 1 316 ? 24.531 14.178 -5.876 1.00 85.12 316 LYS A C 1
ATOM 2465 O O . LYS A 1 316 ? 24.457 15.407 -5.925 1.00 85.12 316 LYS A O 1
ATOM 2470 N N . ASP A 1 317 ? 23.999 13.386 -6.807 1.00 86.88 317 ASP A N 1
ATOM 2471 C CA . ASP A 1 317 ? 23.262 13.892 -7.965 1.00 86.88 317 ASP A CA 1
ATOM 2472 C C . ASP A 1 317 ? 21.933 14.525 -7.513 1.00 86.88 317 ASP A C 1
ATOM 2474 O O . ASP A 1 317 ? 21.231 14.016 -6.635 1.00 86.88 317 ASP A O 1
ATOM 2478 N N . ARG A 1 318 ? 21.565 15.661 -8.106 1.00 88.44 318 ARG A N 1
ATOM 2479 C CA . ARG A 1 318 ? 20.306 16.367 -7.821 1.00 88.44 318 ARG A CA 1
ATOM 2480 C C . ARG A 1 318 ? 19.196 16.050 -8.820 1.00 88.44 318 ARG A C 1
ATOM 2482 O O . ARG A 1 318 ? 18.053 16.386 -8.544 1.00 88.44 318 ARG A O 1
ATOM 2489 N N . SER A 1 319 ? 19.512 15.360 -9.910 1.00 94.31 319 SER A N 1
ATOM 2490 C CA . SER A 1 319 ? 18.562 14.922 -10.931 1.00 94.31 319 SER A CA 1
ATOM 2491 C C . SER A 1 319 ? 17.502 13.983 -10.352 1.00 94.31 319 SER A C 1
ATOM 2493 O O . SER A 1 319 ? 17.743 13.265 -9.375 1.00 94.31 319 SER A O 1
ATOM 2495 N N . GLU A 1 320 ? 16.333 13.977 -10.981 1.00 96.75 320 GLU A N 1
ATOM 2496 C CA . GLU A 1 320 ? 15.291 12.975 -10.768 1.00 96.75 320 GLU A CA 1
ATOM 2497 C C . GLU A 1 320 ? 15.822 11.568 -11.087 1.00 96.75 320 GLU A C 1
ATOM 2499 O O . GLU A 1 320 ? 16.687 11.397 -11.950 1.00 96.75 320 GLU A O 1
ATOM 2504 N N . LEU A 1 321 ? 15.294 10.543 -10.411 1.00 98.19 321 LEU A N 1
ATOM 2505 C CA . LEU A 1 321 ? 15.723 9.156 -10.626 1.00 98.19 321 LEU A CA 1
ATOM 2506 C C . LEU A 1 321 ? 15.525 8.705 -12.073 1.00 98.19 321 LEU A C 1
ATOM 2508 O O . LEU A 1 321 ? 16.404 8.051 -12.630 1.00 98.19 321 LEU A O 1
ATOM 2512 N N . GLY A 1 322 ? 14.416 9.099 -12.702 1.00 98.12 322 GLY A N 1
ATOM 2513 C CA . GLY A 1 322 ? 14.170 8.807 -14.113 1.00 98.12 322 GLY A CA 1
ATOM 2514 C C . GLY A 1 322 ? 15.236 9.389 -15.041 1.00 98.12 322 GLY A C 1
ATOM 2515 O O . GLY A 1 322 ? 15.747 8.692 -15.916 1.00 98.12 322 GLY A O 1
ATOM 2516 N N . GLU A 1 323 ? 15.645 10.636 -14.809 1.00 98.12 323 GLU A N 1
ATOM 2517 C CA . GLU A 1 323 ? 16.702 11.278 -15.595 1.00 98.12 323 GLU A CA 1
ATOM 2518 C C . GLU A 1 323 ? 18.066 10.607 -15.397 1.00 98.12 323 GLU A C 1
ATOM 2520 O O . GLU A 1 323 ? 18.833 10.493 -16.354 1.00 98.12 323 GLU A O 1
ATOM 2525 N N . ILE A 1 324 ? 18.355 10.095 -14.198 1.00 98.31 324 ILE A N 1
ATOM 2526 C CA . ILE A 1 324 ? 19.552 9.279 -13.951 1.00 98.31 324 ILE A CA 1
ATOM 2527 C C . ILE A 1 324 ? 19.482 7.977 -14.759 1.00 98.31 324 ILE A C 1
ATOM 2529 O O . ILE A 1 324 ? 20.438 7.645 -15.456 1.00 98.31 324 ILE A O 1
ATOM 2533 N N . VAL A 1 325 ? 18.348 7.264 -14.738 1.00 98.50 325 VAL A N 1
ATOM 2534 C CA . VAL A 1 325 ? 18.186 6.023 -15.520 1.00 98.50 325 VAL A CA 1
ATOM 2535 C C . VAL A 1 325 ? 18.413 6.270 -17.009 1.00 98.50 325 VAL A C 1
ATOM 2537 O O . VAL A 1 325 ? 19.197 5.563 -17.645 1.00 98.50 325 VAL A O 1
ATOM 2540 N N . LYS A 1 326 ? 17.764 7.299 -17.552 1.00 98.19 326 LYS A N 1
ATOM 2541 C CA . LYS A 1 326 ? 17.863 7.691 -18.959 1.00 98.19 326 LYS A CA 1
ATOM 2542 C C . LYS A 1 326 ? 19.296 8.013 -19.372 1.00 98.19 326 LYS A C 1
ATOM 2544 O O . LYS A 1 326 ? 19.762 7.491 -20.381 1.00 98.19 326 LYS A O 1
ATOM 2549 N N . LYS A 1 327 ? 19.997 8.850 -18.601 1.00 97.81 327 LYS A N 1
ATOM 2550 C CA . LYS A 1 327 ? 21.368 9.278 -18.922 1.00 97.81 327 LYS A CA 1
ATOM 2551 C C . LYS A 1 327 ? 22.380 8.145 -18.795 1.00 97.81 327 LYS A C 1
ATOM 2553 O O . LYS A 1 327 ? 23.286 8.061 -19.615 1.00 97.81 327 LYS A O 1
ATOM 2558 N N . THR A 1 328 ? 22.236 7.298 -17.779 1.00 97.81 328 THR A N 1
ATOM 2559 C CA . THR A 1 328 ? 23.248 6.287 -17.455 1.00 97.81 328 THR A CA 1
ATOM 2560 C C . THR A 1 328 ? 23.049 4.986 -18.228 1.00 97.81 328 THR A C 1
ATOM 2562 O O . THR A 1 328 ? 24.019 4.407 -18.710 1.00 97.81 328 THR A O 1
ATOM 2565 N N . TRP A 1 329 ? 21.804 4.521 -18.370 1.00 97.69 329 TRP A N 1
ATOM 2566 C CA . TRP A 1 329 ? 21.505 3.199 -18.935 1.00 97.69 329 TRP A CA 1
ATOM 2567 C C . TRP A 1 329 ? 20.497 3.225 -20.095 1.00 97.69 329 TRP A C 1
ATOM 2569 O O . TRP A 1 329 ? 20.250 2.182 -20.695 1.00 97.69 329 TRP A O 1
ATOM 2579 N N . GLY A 1 330 ? 19.927 4.383 -20.454 1.00 96.56 330 GLY A N 1
ATOM 2580 C CA . GLY A 1 330 ? 18.833 4.487 -21.431 1.00 96.56 330 GLY A CA 1
ATOM 2581 C C . GLY A 1 330 ? 19.145 3.892 -22.807 1.00 96.56 330 GLY A C 1
ATOM 2582 O O . GLY A 1 330 ? 18.347 3.115 -23.334 1.00 96.56 330 GLY A O 1
ATOM 2583 N N . GLU A 1 331 ? 20.318 4.189 -23.374 1.00 95.38 331 GLU A N 1
ATOM 2584 C CA . GLU A 1 331 ? 20.722 3.624 -24.670 1.00 95.38 331 GLU A CA 1
ATOM 2585 C C . GLU A 1 331 ? 20.876 2.099 -24.617 1.00 95.38 331 GLU A C 1
ATOM 2587 O O . GLU A 1 331 ? 20.405 1.391 -25.508 1.00 95.38 331 GLU A O 1
ATOM 2592 N N . GLU A 1 332 ? 21.504 1.578 -23.561 1.00 95.25 332 GLU A N 1
ATOM 2593 C CA . GLU A 1 332 ? 21.732 0.140 -23.398 1.00 95.25 332 GLU A CA 1
ATOM 2594 C C . GLU A 1 332 ? 20.426 -0.621 -23.146 1.00 95.25 332 GLU A C 1
ATOM 2596 O O . GLU A 1 332 ? 20.237 -1.700 -23.708 1.00 95.25 332 GLU A O 1
ATOM 2601 N N . ILE A 1 333 ? 19.480 -0.045 -22.395 1.00 93.75 333 ILE A N 1
ATOM 2602 C CA . ILE A 1 333 ? 18.133 -0.608 -22.192 1.00 93.75 333 ILE A CA 1
ATOM 2603 C C . ILE A 1 333 ? 17.425 -0.849 -23.534 1.00 93.75 333 ILE A C 1
ATOM 2605 O O . ILE A 1 333 ? 16.776 -1.885 -23.717 1.00 93.75 333 ILE A O 1
ATOM 2609 N N . LEU A 1 334 ? 17.556 0.081 -24.486 1.00 90.31 334 LEU A N 1
ATOM 2610 C CA . LEU A 1 334 ? 16.932 -0.031 -25.808 1.00 90.31 334 LEU A CA 1
ATOM 2611 C C . LEU A 1 334 ? 17.610 -1.078 -26.704 1.00 90.31 334 LEU A C 1
ATOM 2613 O O . LEU A 1 334 ? 16.942 -1.664 -27.558 1.00 90.31 334 LEU A O 1
ATOM 2617 N N . LYS A 1 335 ? 18.907 -1.345 -26.502 1.00 88.44 335 LYS A N 1
ATOM 2618 C CA . LYS A 1 335 ? 19.663 -2.364 -27.253 1.00 88.44 335 LYS A CA 1
ATOM 2619 C C . LYS A 1 335 ? 19.332 -3.794 -26.822 1.00 88.44 335 LYS A C 1
ATOM 2621 O O . LYS A 1 335 ? 19.455 -4.712 -27.634 1.00 88.44 335 LYS A O 1
ATOM 2626 N N . GLN A 1 336 ? 18.897 -4.002 -25.577 1.00 81.00 336 GLN A N 1
ATOM 2627 C CA . GLN A 1 336 ? 18.499 -5.329 -25.096 1.00 81.00 336 GLN A CA 1
ATOM 2628 C C . GLN A 1 336 ? 17.300 -5.869 -25.894 1.00 81.00 336 GLN A C 1
ATOM 2630 O O . GLN A 1 336 ? 16.461 -5.105 -26.361 1.00 81.00 336 GLN A O 1
ATOM 2635 N N . ARG A 1 337 ? 17.171 -7.192 -26.035 1.00 71.75 337 ARG A N 1
ATOM 2636 C CA . ARG A 1 337 ? 15.986 -7.859 -26.612 1.00 71.75 337 ARG A CA 1
ATOM 2637 C C . ARG A 1 337 ? 15.505 -8.950 -25.664 1.00 71.75 337 ARG A C 1
ATOM 2639 O O . ARG A 1 337 ? 16.331 -9.560 -24.991 1.00 71.75 337 ARG A O 1
ATOM 2646 N N . ASN A 1 338 ? 14.196 -9.196 -25.618 1.00 68.56 338 ASN A N 1
ATOM 2647 C CA . ASN A 1 338 ? 13.628 -10.273 -24.805 1.00 68.56 338 ASN A CA 1
ATOM 2648 C C . ASN A 1 338 ? 12.593 -11.073 -25.619 1.00 68.56 338 ASN A C 1
ATOM 2650 O O . ASN A 1 338 ? 11.389 -11.021 -25.326 1.00 68.56 338 ASN A O 1
ATOM 2654 N N . PRO A 1 339 ? 13.070 -11.756 -26.681 1.00 66.12 339 PRO A N 1
ATOM 2655 C CA . PRO A 1 339 ? 12.207 -12.392 -27.664 1.00 66.12 339 PRO A CA 1
ATOM 2656 C C . PRO A 1 339 ? 11.294 -13.432 -27.007 1.00 66.12 339 PRO A C 1
ATOM 2658 O O . PRO A 1 339 ? 11.732 -14.209 -26.161 1.00 66.12 339 PRO A O 1
ATOM 2661 N N . GLY A 1 340 ? 10.021 -13.448 -27.414 1.00 66.38 340 GLY A N 1
ATOM 2662 C CA . GLY A 1 340 ? 9.017 -14.407 -26.930 1.00 66.38 340 GLY A CA 1
ATOM 2663 C C . GLY A 1 340 ? 8.343 -14.038 -25.603 1.00 66.38 340 GLY A C 1
ATOM 2664 O O . GLY A 1 340 ? 7.674 -14.873 -25.003 1.00 66.38 340 GLY A O 1
ATOM 2665 N N . SER A 1 341 ? 8.509 -12.806 -25.110 1.00 74.75 341 SER A N 1
ATOM 2666 C CA . SER A 1 341 ? 7.705 -12.313 -23.985 1.00 74.75 341 SER A CA 1
ATOM 2667 C C . SER A 1 341 ? 6.336 -11.803 -24.456 1.00 74.75 341 SER A C 1
ATOM 2669 O O . SER A 1 341 ? 6.248 -11.138 -25.489 1.00 74.75 341 SER A O 1
ATOM 2671 N N . HIS A 1 342 ? 5.283 -12.007 -23.650 1.00 75.62 342 HIS A N 1
ATOM 2672 C CA . HIS A 1 342 ? 3.940 -11.460 -23.926 1.00 75.62 342 HIS A CA 1
ATOM 2673 C C . HIS A 1 342 ? 3.962 -9.946 -24.202 1.00 75.62 342 HIS A C 1
ATOM 2675 O O . HIS A 1 342 ? 3.186 -9.440 -25.010 1.00 75.62 342 HIS A O 1
ATOM 2681 N N . GLY A 1 343 ? 4.864 -9.213 -23.538 1.00 75.88 343 GLY A N 1
ATOM 2682 C CA . GLY A 1 343 ? 5.039 -7.779 -23.751 1.00 75.88 343 GLY A CA 1
ATOM 2683 C C . GLY A 1 343 ? 5.586 -7.446 -25.139 1.00 75.88 343 GLY A C 1
ATOM 2684 O O . GLY A 1 343 ? 5.103 -6.515 -25.775 1.00 75.88 343 GLY A O 1
ATOM 2685 N N . GLU A 1 344 ? 6.557 -8.212 -25.642 1.00 77.50 344 GLU A N 1
ATOM 2686 C CA . GLU A 1 344 ? 7.100 -8.012 -26.988 1.00 77.50 344 GLU A CA 1
ATOM 2687 C C . GLU A 1 344 ? 6.085 -8.397 -28.070 1.00 77.50 344 GLU A C 1
ATOM 2689 O O . GLU A 1 344 ? 5.906 -7.644 -29.026 1.00 77.50 344 GLU A O 1
ATOM 2694 N N . GLU A 1 345 ? 5.345 -9.491 -27.881 1.00 77.25 345 GLU A N 1
ATOM 2695 C CA . GLU A 1 345 ? 4.250 -9.886 -28.776 1.00 77.25 345 GLU A CA 1
ATOM 2696 C C . GLU A 1 345 ? 3.145 -8.821 -28.842 1.00 77.25 345 GLU A C 1
ATOM 2698 O O . GLU A 1 345 ? 2.683 -8.455 -29.927 1.00 77.25 345 GLU A O 1
ATOM 2703 N N . ALA A 1 346 ? 2.747 -8.266 -27.692 1.00 77.06 346 ALA A N 1
ATOM 2704 C CA . ALA A 1 346 ? 1.763 -7.190 -27.632 1.00 77.06 346 ALA A CA 1
ATOM 2705 C C . ALA A 1 346 ? 2.249 -5.925 -28.358 1.00 77.06 346 ALA A C 1
ATOM 2707 O O . ALA A 1 346 ? 1.477 -5.318 -29.100 1.00 77.06 346 ALA A O 1
ATOM 2708 N N . LEU A 1 347 ? 3.523 -5.549 -28.198 1.00 82.44 347 LEU A N 1
ATOM 2709 C CA . LEU A 1 347 ? 4.114 -4.396 -28.890 1.00 82.44 347 LEU A CA 1
ATOM 2710 C C . LEU A 1 347 ? 4.207 -4.613 -30.402 1.00 82.44 347 LEU A C 1
ATOM 2712 O O . LEU A 1 347 ? 3.896 -3.699 -31.162 1.00 82.44 347 LEU A O 1
ATOM 2716 N N . GLN A 1 348 ? 4.585 -5.813 -30.849 1.00 81.12 348 GLN A N 1
ATOM 2717 C CA . GLN A 1 348 ? 4.611 -6.154 -32.274 1.00 81.12 348 GLN A CA 1
ATOM 2718 C C . GLN A 1 348 ? 3.213 -6.071 -32.896 1.00 81.12 348 GLN A C 1
ATOM 2720 O O . GLN A 1 348 ? 3.058 -5.592 -34.017 1.00 81.12 348 GLN A O 1
ATOM 2725 N N . ARG A 1 349 ? 2.186 -6.514 -32.162 1.00 80.62 349 ARG A N 1
ATOM 2726 C CA . ARG A 1 349 ? 0.808 -6.577 -32.659 1.00 80.62 349 ARG A CA 1
ATOM 2727 C C . ARG A 1 349 ? 0.064 -5.243 -32.604 1.00 80.62 349 ARG A C 1
ATOM 2729 O O . ARG A 1 349 ? -0.748 -4.972 -33.485 1.00 80.62 349 ARG A O 1
ATOM 2736 N N . TYR A 1 350 ? 0.283 -4.441 -31.564 1.00 78.19 350 TYR A N 1
ATOM 2737 C CA . TYR A 1 350 ? -0.528 -3.251 -31.280 1.00 78.19 350 TYR A CA 1
ATOM 2738 C C . TYR A 1 350 ? 0.253 -1.934 -31.301 1.00 78.19 350 TYR A C 1
ATOM 2740 O O . TYR A 1 350 ? -0.367 -0.874 -31.173 1.00 78.19 350 TYR A O 1
ATOM 2748 N N . GLY A 1 351 ? 1.576 -1.986 -31.469 1.00 72.56 351 GLY A N 1
ATOM 2749 C CA . GLY A 1 351 ? 2.454 -0.826 -31.367 1.00 72.56 351 GLY A CA 1
ATOM 2750 C C . GLY A 1 351 ? 2.513 -0.242 -29.951 1.00 72.56 351 GLY A C 1
ATOM 2751 O O . GLY A 1 351 ? 1.916 -0.758 -29.006 1.00 72.56 351 GLY A O 1
ATOM 2752 N N . GLY A 1 352 ? 3.235 0.869 -29.811 1.00 67.69 352 GLY A N 1
ATOM 2753 C CA . GLY A 1 352 ? 3.383 1.596 -28.551 1.00 67.69 352 GLY A CA 1
ATOM 2754 C C . GLY A 1 352 ? 4.730 1.378 -27.864 1.00 67.69 352 GLY A C 1
ATOM 2755 O O . GLY A 1 352 ? 5.674 0.841 -28.443 1.00 67.69 352 GLY A O 1
ATOM 2756 N N . ASN A 1 353 ? 4.803 1.836 -26.615 1.00 73.56 353 ASN A N 1
ATOM 2757 C CA . ASN A 1 353 ? 6.011 1.850 -25.799 1.00 73.56 353 ASN A CA 1
ATOM 2758 C C . ASN A 1 353 ? 5.853 0.853 -24.648 1.00 73.56 353 ASN A C 1
ATOM 2760 O O . ASN A 1 353 ? 4.901 0.948 -23.879 1.00 73.56 353 ASN A O 1
ATOM 2764 N N . GLY A 1 354 ? 6.771 -0.108 -24.531 1.00 84.19 354 GLY A N 1
ATOM 2765 C CA . GLY A 1 354 ? 6.803 -1.035 -23.395 1.00 84.19 354 GLY A CA 1
ATOM 2766 C C . GLY A 1 354 ? 7.602 -0.492 -22.212 1.00 84.19 354 GLY A C 1
ATOM 2767 O O . GLY A 1 354 ? 8.221 0.568 -22.305 1.00 84.19 354 GLY A O 1
ATOM 2768 N N . ALA A 1 355 ? 7.690 -1.287 -21.141 1.00 89.31 355 ALA A N 1
ATOM 2769 C CA . ALA A 1 355 ? 8.448 -0.954 -19.928 1.00 89.31 355 ALA A CA 1
ATOM 2770 C C . ALA A 1 355 ? 9.898 -0.508 -20.211 1.00 89.31 355 ALA A C 1
ATOM 2772 O O . ALA A 1 355 ? 10.411 0.393 -19.557 1.00 89.31 355 ALA A O 1
ATOM 2773 N N . ARG A 1 356 ? 10.549 -1.081 -21.235 1.00 90.81 356 ARG A N 1
ATOM 2774 C CA . ARG A 1 356 ? 11.899 -0.673 -21.664 1.00 90.81 356 ARG A CA 1
ATOM 2775 C C . ARG A 1 356 ? 11.955 0.763 -22.175 1.00 90.81 356 ARG A C 1
ATOM 2777 O O . ARG A 1 356 ? 12.857 1.497 -21.798 1.00 90.81 356 ARG A O 1
ATOM 2784 N N . MET A 1 357 ? 11.007 1.159 -23.023 1.00 91.94 357 MET A N 1
ATOM 2785 C CA . MET A 1 357 ? 10.952 2.525 -23.546 1.00 91.94 357 MET A CA 1
ATOM 2786 C C . MET A 1 357 ? 10.554 3.514 -22.447 1.00 91.94 357 MET A C 1
ATOM 2788 O O . MET A 1 357 ? 11.125 4.597 -22.380 1.00 91.94 357 MET A O 1
ATOM 2792 N N . GLU A 1 358 ? 9.631 3.123 -21.563 1.00 95.06 358 GLU A N 1
ATOM 2793 C CA . GLU A 1 358 ? 9.273 3.898 -20.368 1.00 95.06 358 GLU A CA 1
ATOM 2794 C C . GLU A 1 358 ? 10.516 4.172 -19.502 1.00 95.06 358 GLU A C 1
ATOM 2796 O O . GLU A 1 358 ? 10.826 5.330 -19.231 1.00 95.06 358 GLU A O 1
ATOM 2801 N N . ALA A 1 359 ? 11.293 3.139 -19.156 1.00 96.06 359 ALA A N 1
ATOM 2802 C CA . ALA A 1 359 ? 12.515 3.282 -18.362 1.00 96.06 359 ALA A CA 1
ATOM 2803 C C . ALA A 1 359 ? 13.612 4.076 -19.093 1.00 96.06 359 ALA A C 1
ATOM 2805 O O . ALA A 1 359 ? 14.179 5.008 -18.526 1.00 96.06 359 ALA A O 1
ATOM 2806 N N . ALA A 1 360 ? 13.884 3.762 -20.365 1.00 96.56 360 ALA A N 1
ATOM 2807 C CA . ALA A 1 360 ? 14.897 4.458 -21.164 1.00 96.56 360 ALA A CA 1
ATOM 2808 C C . ALA A 1 360 ? 14.569 5.943 -21.383 1.00 96.56 360 ALA A C 1
ATOM 2810 O O . ALA A 1 360 ? 15.475 6.756 -21.538 1.00 96.56 360 ALA A O 1
ATOM 2811 N N . SER A 1 361 ? 13.283 6.302 -21.361 1.00 96.94 361 SER A N 1
ATOM 2812 C CA . SER A 1 361 ? 12.816 7.690 -21.449 1.00 96.94 361 SER A CA 1
ATOM 2813 C C . SER A 1 361 ? 12.766 8.403 -20.094 1.00 96.94 361 SER A C 1
ATOM 2815 O O . SER A 1 361 ? 12.407 9.577 -20.053 1.00 96.94 361 SER A O 1
ATOM 2817 N N . GLY A 1 362 ? 13.126 7.723 -19.001 1.00 97.88 362 GLY A N 1
ATOM 2818 C CA . GLY A 1 362 ? 13.151 8.285 -17.652 1.00 97.88 362 GLY A CA 1
ATOM 2819 C C . GLY A 1 362 ? 11.807 8.270 -16.923 1.00 97.88 362 GLY A C 1
ATOM 2820 O O . GLY A 1 362 ? 11.534 9.167 -16.135 1.00 97.88 362 GLY A O 1
ATOM 2821 N N . PHE A 1 363 ? 10.971 7.258 -17.161 1.00 98.19 363 PHE A N 1
ATOM 2822 C CA . PHE A 1 363 ? 9.663 7.069 -16.515 1.00 98.19 363 PHE A CA 1
ATOM 2823 C C . PHE A 1 363 ? 8.691 8.259 -16.665 1.00 98.19 363 PHE A C 1
ATOM 2825 O O . PHE A 1 363 ? 8.113 8.723 -15.673 1.00 98.19 363 PHE A O 1
ATOM 2832 N N . PRO A 1 364 ? 8.481 8.784 -17.890 1.00 97.75 364 PRO A N 1
ATOM 2833 C CA . PRO A 1 364 ? 7.640 9.959 -18.106 1.00 97.75 364 PRO A CA 1
ATOM 2834 C C . PRO A 1 364 ? 6.211 9.772 -17.586 1.00 97.75 364 PRO A C 1
ATOM 2836 O O . PRO A 1 364 ? 5.623 10.731 -17.091 1.00 97.75 364 PRO A O 1
ATOM 2839 N N . SER A 1 365 ? 5.651 8.561 -17.641 1.00 97.75 365 SER A N 1
ATOM 2840 C CA . SER A 1 365 ? 4.291 8.299 -17.166 1.00 97.75 365 SER A CA 1
ATOM 2841 C C . SER A 1 365 ? 4.187 8.461 -15.646 1.00 97.75 365 SER A C 1
ATOM 2843 O O . SER A 1 365 ? 3.201 9.004 -15.139 1.00 97.75 365 SER A O 1
ATOM 2845 N N . VAL A 1 366 ? 5.229 8.054 -14.915 1.00 98.31 366 VAL A N 1
ATOM 2846 C CA . VAL A 1 366 ? 5.307 8.221 -13.458 1.00 98.31 366 VAL A CA 1
ATOM 2847 C C . VAL A 1 366 ? 5.402 9.700 -13.095 1.00 98.31 366 VAL A C 1
ATOM 2849 O O . VAL A 1 366 ? 4.588 10.182 -12.311 1.00 98.31 366 VAL A O 1
ATOM 2852 N N . TYR A 1 367 ? 6.333 10.441 -13.700 1.00 98.44 367 TYR A N 1
ATOM 2853 C CA . TYR A 1 367 ? 6.552 11.855 -13.374 1.00 98.44 367 TYR A CA 1
ATOM 2854 C C . TYR A 1 367 ? 5.415 12.779 -13.833 1.00 98.44 367 TYR A C 1
ATOM 2856 O O . TYR A 1 367 ? 5.070 13.723 -13.125 1.00 98.44 367 TYR A O 1
ATOM 2864 N N . GLN A 1 368 ? 4.792 12.508 -14.983 1.00 98.06 368 GLN A N 1
ATOM 2865 C CA . GLN A 1 368 ? 3.743 13.374 -15.534 1.00 98.06 368 GLN A CA 1
ATOM 2866 C C . GLN A 1 368 ? 2.346 13.070 -14.982 1.00 98.06 368 GLN A C 1
ATOM 2868 O O . GLN A 1 368 ? 1.507 13.972 -14.942 1.00 98.06 368 GLN A O 1
ATOM 2873 N N . TYR A 1 369 ? 2.072 11.824 -14.572 1.00 98.19 369 TYR A N 1
ATOM 2874 C CA . TYR A 1 369 ? 0.715 11.392 -14.210 1.00 98.19 369 TYR A CA 1
ATOM 2875 C C . TYR A 1 369 ? 0.634 10.738 -12.833 1.00 98.19 369 TYR A C 1
ATOM 2877 O O . TYR A 1 369 ? -0.159 11.188 -12.004 1.00 98.19 369 TYR A O 1
ATOM 2885 N N . GLY A 1 370 ? 1.457 9.717 -12.574 1.00 97.88 370 GLY A N 1
ATOM 2886 C CA . GLY A 1 370 ? 1.418 8.955 -11.322 1.00 97.88 370 GLY A CA 1
ATOM 2887 C C . GLY A 1 370 ? 1.724 9.816 -10.094 1.00 97.88 370 GLY A C 1
ATOM 2888 O O . GLY A 1 370 ? 0.876 9.969 -9.214 1.00 97.88 370 GLY A O 1
ATOM 2889 N N . LEU A 1 371 ? 2.912 10.427 -10.052 1.00 97.44 371 LEU A N 1
ATOM 2890 C CA . LEU A 1 371 ? 3.388 11.234 -8.922 1.00 97.44 371 LEU A CA 1
ATOM 2891 C C . LEU A 1 371 ? 2.488 12.442 -8.622 1.00 97.44 371 LEU A C 1
ATOM 2893 O O . LEU A 1 371 ? 2.133 12.617 -7.452 1.00 97.44 371 LEU A O 1
ATOM 2897 N N . PRO A 1 372 ? 2.064 13.260 -9.610 1.00 97.00 372 PRO A N 1
ATOM 2898 C CA . PRO A 1 372 ? 1.157 14.374 -9.343 1.00 97.00 372 PRO A CA 1
ATOM 2899 C C . PRO A 1 372 ? -0.175 13.929 -8.731 1.00 97.00 372 PRO A C 1
ATOM 2901 O O . PRO A 1 372 ? -0.634 14.539 -7.764 1.00 97.00 372 PRO A O 1
ATOM 2904 N N . ALA A 1 373 ? -0.781 12.855 -9.251 1.00 96.25 373 ALA A N 1
ATOM 2905 C CA . ALA A 1 373 ? -2.039 12.329 -8.726 1.00 96.25 373 ALA A CA 1
ATOM 2906 C C . ALA A 1 373 ? -1.872 11.763 -7.306 1.00 96.25 373 ALA A C 1
ATOM 2908 O O . ALA A 1 373 ? -2.669 12.081 -6.422 1.00 96.25 373 ALA A O 1
ATOM 2909 N N . PHE A 1 374 ? -0.797 11.006 -7.067 1.00 95.00 374 PHE A N 1
ATOM 2910 C CA . PHE A 1 374 ? -0.472 10.445 -5.756 1.00 95.00 374 PHE A CA 1
ATOM 2911 C C . PHE A 1 374 ? -0.302 11.541 -4.691 1.00 95.00 374 PHE A C 1
ATOM 2913 O O . PHE A 1 374 ? -0.978 11.545 -3.658 1.00 95.00 374 PHE A O 1
ATOM 2920 N N . ARG A 1 375 ? 0.549 12.535 -4.971 1.00 92.31 375 ARG A N 1
ATOM 2921 C CA . ARG A 1 375 ? 0.858 13.643 -4.050 1.00 92.31 375 ARG A CA 1
ATOM 2922 C C . ARG A 1 375 ? -0.354 14.520 -3.756 1.00 92.31 375 ARG A C 1
ATOM 2924 O O . ARG A 1 375 ? -0.550 14.931 -2.614 1.00 92.31 375 ARG A O 1
ATOM 2931 N N . ALA A 1 376 ? -1.193 14.782 -4.760 1.00 90.88 376 ALA A N 1
ATOM 2932 C CA . ALA A 1 376 ? -2.408 15.577 -4.581 1.00 90.88 376 ALA A CA 1
ATOM 2933 C C . ALA A 1 376 ? -3.408 14.930 -3.601 1.00 90.88 376 ALA A C 1
ATOM 2935 O O . ALA A 1 376 ? -4.172 15.646 -2.937 1.00 90.88 376 ALA A O 1
ATOM 2936 N N . ALA A 1 377 ? -3.397 13.598 -3.504 1.00 86.56 377 ALA A N 1
ATOM 2937 C CA . ALA A 1 377 ? -4.285 12.824 -2.647 1.00 86.56 377 ALA A CA 1
ATOM 2938 C C . ALA A 1 377 ? -3.730 12.597 -1.227 1.00 86.56 377 ALA A C 1
ATOM 2940 O O . ALA A 1 377 ? -4.501 12.681 -0.268 1.00 86.56 377 ALA A O 1
ATOM 2941 N N . LEU A 1 378 ? -2.416 12.388 -1.062 1.00 79.62 378 LEU A N 1
ATOM 2942 C CA . LEU A 1 378 ? -1.782 12.088 0.236 1.00 79.62 378 LEU A CA 1
ATOM 2943 C C . LEU A 1 378 ? -2.074 13.117 1.340 1.00 79.62 378 LEU A C 1
ATOM 2945 O O . LEU A 1 378 ? -2.310 12.752 2.488 1.00 79.62 378 LEU A O 1
ATOM 2949 N N . GLY A 1 379 ? -2.121 14.410 1.005 1.00 63.47 379 GLY A N 1
ATOM 2950 C CA . GLY A 1 379 ? -2.392 15.471 1.986 1.00 63.47 379 GLY A CA 1
ATOM 2951 C C . GLY A 1 379 ? -3.836 15.514 2.506 1.00 63.47 379 GLY A C 1
ATOM 2952 O O . GLY A 1 379 ? -4.123 16.240 3.457 1.00 63.47 379 GLY A O 1
ATOM 2953 N N . ARG A 1 380 ? -4.759 14.771 1.879 1.00 60.22 380 ARG A N 1
ATOM 2954 C CA . ARG A 1 380 ? -6.207 14.845 2.146 1.00 60.22 380 ARG A CA 1
ATOM 2955 C C . ARG A 1 380 ? -6.841 13.499 2.497 1.00 60.22 380 ARG A C 1
ATOM 2957 O O . ARG A 1 380 ? -7.931 13.497 3.064 1.00 60.22 380 ARG A O 1
ATOM 2964 N N . LYS A 1 381 ? -6.203 12.377 2.151 1.00 65.81 381 LYS A N 1
ATOM 2965 C CA . LYS A 1 381 ? -6.828 11.045 2.147 1.00 65.81 381 LYS A CA 1
ATOM 2966 C C . LYS A 1 381 ? -5.948 9.975 2.793 1.00 65.81 381 LYS A C 1
ATOM 2968 O O . LYS A 1 381 ? -4.790 10.209 3.124 1.00 65.81 381 LYS A O 1
ATOM 2973 N N . ARG A 1 382 ? -6.515 8.776 2.962 1.00 71.62 382 ARG A N 1
ATOM 2974 C CA . ARG A 1 382 ? -5.771 7.559 3.320 1.00 71.62 382 ARG A CA 1
ATOM 2975 C C . ARG A 1 382 ? -4.852 7.122 2.176 1.00 71.62 382 ARG A C 1
ATOM 2977 O O . ARG A 1 382 ? -5.164 7.383 1.015 1.00 71.62 382 ARG A O 1
ATOM 2984 N N . SER A 1 383 ? -3.789 6.383 2.509 1.00 80.19 383 SER A N 1
ATOM 2985 C CA . SER A 1 383 ? -2.802 5.873 1.539 1.00 80.19 383 SER A CA 1
ATOM 2986 C C . SER A 1 383 ? -3.458 5.166 0.342 1.00 80.19 383 SER A C 1
ATOM 2988 O O . SER A 1 383 ? -3.200 5.520 -0.804 1.00 80.19 383 SER A O 1
ATOM 2990 N N . ASN A 1 384 ? -4.418 4.266 0.593 1.00 89.62 384 ASN A N 1
ATOM 2991 C CA . ASN A 1 384 ? -5.106 3.519 -0.464 1.00 89.62 384 ASN A CA 1
ATOM 2992 C C . ASN A 1 384 ? -5.808 4.415 -1.504 1.00 89.62 384 ASN A C 1
ATOM 2994 O O . ASN A 1 384 ? -5.730 4.154 -2.701 1.00 89.62 384 ASN A O 1
ATOM 2998 N N . ALA A 1 385 ? -6.466 5.497 -1.077 1.00 89.12 385 ALA A N 1
ATOM 2999 C CA . ALA A 1 385 ? -7.131 6.411 -2.005 1.00 89.12 385 ALA A CA 1
ATOM 3000 C C . ALA A 1 385 ? -6.118 7.162 -2.888 1.00 89.12 385 ALA A C 1
ATOM 3002 O O . ALA A 1 385 ? -6.374 7.368 -4.074 1.00 89.12 385 ALA A O 1
ATOM 3003 N N . ALA A 1 386 ? -4.953 7.521 -2.336 1.00 91.88 386 ALA A N 1
ATOM 3004 C CA . ALA A 1 386 ? -3.865 8.107 -3.114 1.00 91.88 386 ALA A CA 1
ATOM 3005 C C . ALA A 1 386 ? -3.292 7.114 -4.133 1.00 91.88 386 ALA A C 1
ATOM 3007 O O . ALA A 1 386 ? -3.082 7.487 -5.289 1.00 91.88 386 ALA A O 1
ATOM 3008 N N . CYS A 1 387 ? -3.117 5.848 -3.743 1.00 94.81 387 CYS A N 1
ATOM 3009 C CA . CYS A 1 387 ? -2.711 4.785 -4.660 1.00 94.81 387 CYS A CA 1
ATOM 3010 C C . CYS A 1 387 ? -3.716 4.602 -5.805 1.00 94.81 387 CYS A C 1
ATOM 3012 O O . CYS A 1 387 ? -3.308 4.518 -6.960 1.00 94.81 387 CYS A O 1
ATOM 3014 N N . LEU A 1 388 ? -5.024 4.593 -5.518 1.00 96.25 388 LEU A N 1
ATOM 3015 C CA . LEU A 1 388 ? -6.061 4.484 -6.549 1.00 96.25 388 LEU A CA 1
ATOM 3016 C C . LEU A 1 388 ? -6.058 5.688 -7.501 1.00 96.25 388 LEU A C 1
ATOM 3018 O O . LEU A 1 388 ? -6.117 5.499 -8.714 1.00 96.25 388 LEU A O 1
ATOM 3022 N N . ASP A 1 389 ? -5.949 6.916 -6.987 1.00 96.12 389 ASP A N 1
ATOM 3023 C CA . ASP A 1 389 ? -5.868 8.114 -7.833 1.00 96.12 389 ASP A CA 1
ATOM 3024 C C . ASP A 1 389 ? -4.653 8.060 -8.777 1.00 96.12 389 ASP A C 1
ATOM 3026 O O . ASP A 1 389 ? -4.786 8.338 -9.972 1.00 96.12 389 ASP A O 1
ATOM 3030 N N . ALA A 1 390 ? -3.487 7.645 -8.269 1.00 97.56 390 ALA A N 1
ATOM 3031 C CA . ALA A 1 390 ? -2.281 7.455 -9.073 1.00 97.56 390 ALA A CA 1
ATOM 3032 C C . ALA A 1 390 ? -2.444 6.338 -10.111 1.00 97.56 390 ALA A C 1
ATOM 3034 O O . ALA A 1 390 ? -2.125 6.524 -11.286 1.00 97.56 390 ALA A O 1
ATOM 3035 N N . PHE A 1 391 ? -3.004 5.202 -9.697 1.00 98.25 391 PHE A N 1
ATOM 3036 C CA . PHE A 1 391 ? -3.269 4.062 -10.564 1.00 98.25 391 PHE A CA 1
ATOM 3037 C C . PHE A 1 391 ? -4.161 4.442 -11.746 1.00 98.25 391 PHE A C 1
ATOM 3039 O O . PHE A 1 391 ? -3.826 4.153 -12.891 1.00 98.25 391 PHE A O 1
ATOM 3046 N N . TYR A 1 392 ? -5.281 5.127 -11.500 1.00 98.44 392 TYR A N 1
ATOM 3047 C CA . TYR A 1 392 ? -6.193 5.531 -12.570 1.00 98.44 392 TYR A CA 1
ATOM 3048 C C . TYR A 1 392 ? -5.636 6.667 -13.436 1.00 98.44 392 TYR A C 1
ATOM 3050 O O . TYR A 1 392 ? -5.949 6.726 -14.625 1.00 98.44 392 TYR A O 1
ATOM 3058 N N . ALA A 1 393 ? -4.788 7.545 -12.889 1.00 98.31 393 ALA A N 1
ATOM 3059 C CA . ALA A 1 393 ? -4.059 8.529 -13.690 1.00 98.31 393 ALA A CA 1
ATOM 3060 C C . ALA A 1 393 ? -3.090 7.859 -14.679 1.00 98.31 393 ALA A C 1
ATOM 3062 O O . ALA A 1 393 ? -3.000 8.286 -15.830 1.00 98.31 393 ALA A O 1
ATOM 3063 N N . LEU A 1 394 ? -2.417 6.788 -14.253 1.00 98.12 394 LEU A N 1
ATOM 3064 C CA . LEU A 1 394 ? -1.566 5.969 -15.114 1.00 98.12 394 LEU A CA 1
ATOM 3065 C C . LEU A 1 394 ? -2.398 5.158 -16.120 1.00 98.12 394 LEU A C 1
ATOM 3067 O O . LEU A 1 394 ? -2.102 5.189 -17.312 1.00 98.12 394 LEU A O 1
ATOM 3071 N N . LEU A 1 395 ? -3.469 4.492 -15.673 1.00 97.81 395 LEU A N 1
ATOM 3072 C CA . LEU A 1 395 ? -4.320 3.638 -16.512 1.00 97.81 395 LEU A CA 1
ATOM 3073 C C . LEU A 1 395 ? -4.948 4.385 -17.698 1.00 97.81 395 LEU A C 1
ATOM 3075 O O . LEU A 1 395 ? -5.119 3.803 -18.762 1.00 97.81 395 LEU A O 1
ATOM 3079 N N . GLU A 1 396 ? -5.274 5.670 -17.537 1.00 97.06 396 GLU A N 1
ATOM 3080 C CA . GLU A 1 396 ? -5.801 6.501 -18.630 1.00 97.06 396 GLU A CA 1
ATOM 3081 C C . GLU A 1 396 ? -4.784 6.712 -19.768 1.00 97.06 396 GLU A C 1
ATOM 3083 O O . GLU A 1 396 ? -5.181 6.917 -20.914 1.00 97.06 396 GLU A O 1
ATOM 3088 N N . ARG A 1 397 ? -3.478 6.725 -19.464 1.00 94.94 397 ARG A N 1
ATOM 3089 C CA . ARG A 1 397 ? -2.427 7.220 -20.376 1.00 94.94 397 ARG A CA 1
ATOM 3090 C C . ARG A 1 397 ? -1.451 6.150 -20.845 1.00 94.94 397 ARG A C 1
ATOM 3092 O O . ARG A 1 397 ? -0.855 6.300 -21.911 1.00 94.94 397 ARG A O 1
ATOM 3099 N N . VAL A 1 398 ? -1.245 5.109 -20.047 1.00 92.50 398 VAL A N 1
ATOM 3100 C CA . VAL A 1 398 ? -0.234 4.083 -20.299 1.00 92.50 398 VAL A CA 1
ATOM 3101 C C . VAL A 1 398 ? -0.806 2.994 -21.202 1.00 92.50 398 VAL A C 1
ATOM 3103 O O . VAL A 1 398 ? -1.804 2.357 -20.875 1.00 92.50 398 VAL A O 1
ATOM 3106 N N . ASN A 1 399 ? -0.115 2.716 -22.313 1.00 88.94 399 ASN A N 1
ATOM 3107 C CA . ASN A 1 399 ? -0.394 1.547 -23.151 1.00 88.94 399 ASN A CA 1
ATOM 3108 C C . ASN A 1 399 ? 0.118 0.276 -22.451 1.00 88.94 399 ASN A C 1
ATOM 3110 O O . ASN A 1 399 ? 1.225 -0.198 -22.709 1.00 88.94 399 ASN A O 1
ATOM 3114 N N . ASP A 1 400 ? -0.678 -0.267 -21.534 1.00 92.06 400 ASP A N 1
ATOM 3115 C CA . ASP A 1 400 ? -0.307 -1.452 -20.767 1.00 92.06 400 ASP A CA 1
ATOM 3116 C C . ASP A 1 400 ? -0.259 -2.709 -21.653 1.00 92.06 400 ASP A C 1
ATOM 3118 O O . ASP A 1 400 ? -1.270 -3.174 -22.185 1.00 92.06 400 ASP A O 1
ATOM 3122 N N . THR A 1 401 ? 0.933 -3.291 -21.795 1.00 89.81 401 THR A N 1
ATOM 3123 C CA . THR A 1 401 ? 1.131 -4.487 -22.630 1.00 89.81 401 THR A CA 1
ATOM 3124 C C . THR A 1 401 ? 0.428 -5.740 -22.093 1.00 89.81 401 THR A C 1
ATOM 3126 O O . THR A 1 401 ? -0.008 -6.565 -22.892 1.00 89.81 401 THR A O 1
ATOM 3129 N N . THR A 1 402 ? 0.245 -5.874 -20.774 1.00 90.44 402 THR A N 1
ATOM 3130 C CA . THR A 1 402 ? -0.519 -6.982 -20.165 1.00 90.44 402 THR A CA 1
ATOM 3131 C C . THR A 1 402 ? -1.993 -6.866 -20.532 1.00 90.44 402 THR A C 1
ATOM 3133 O O . THR A 1 402 ? -2.635 -7.853 -20.901 1.00 90.44 402 THR A O 1
ATOM 3136 N N . LEU A 1 403 ? -2.517 -5.642 -20.486 1.00 92.19 403 LEU A N 1
ATOM 3137 C CA . LEU A 1 403 ? -3.893 -5.345 -20.848 1.00 92.19 403 LEU A CA 1
ATOM 3138 C C . LEU A 1 403 ? -4.140 -5.570 -22.342 1.00 92.19 403 LEU A C 1
ATOM 3140 O O . LEU A 1 403 ? -5.115 -6.224 -22.707 1.00 92.19 403 LEU A O 1
ATOM 3144 N N . LEU A 1 404 ? -3.236 -5.093 -23.202 1.00 92.12 404 LEU A N 1
ATOM 3145 C CA . LEU A 1 404 ? -3.300 -5.308 -24.651 1.00 92.12 404 LEU A CA 1
ATOM 3146 C C . LEU A 1 404 ? -3.196 -6.793 -25.017 1.00 92.12 404 LEU A C 1
ATOM 3148 O O . LEU A 1 404 ? -3.913 -7.257 -25.903 1.00 92.12 404 LEU A O 1
ATOM 3152 N N . HIS A 1 405 ? -2.346 -7.552 -24.325 1.00 88.94 405 HIS A N 1
ATOM 3153 C CA . HIS A 1 405 ? -2.228 -8.994 -24.523 1.00 88.94 405 HIS A CA 1
ATOM 3154 C C . HIS A 1 405 ? -3.531 -9.730 -24.167 1.00 88.94 405 HIS A C 1
ATOM 3156 O O . HIS A 1 405 ? -3.991 -10.569 -24.939 1.00 88.94 405 HIS A O 1
ATOM 3162 N N . ARG A 1 406 ? -4.159 -9.401 -23.028 1.00 91.06 406 ARG A N 1
ATOM 3163 C CA . ARG A 1 406 ? -5.391 -10.069 -22.564 1.00 91.06 406 ARG A CA 1
ATOM 3164 C C . ARG A 1 406 ? -6.661 -9.609 -23.282 1.00 91.06 406 ARG A C 1
ATOM 3166 O O . ARG A 1 406 ? -7.534 -10.427 -23.553 1.00 91.06 406 ARG A O 1
ATOM 3173 N N . GLY A 1 407 ? -6.784 -8.313 -23.555 1.00 92.06 407 GLY A N 1
ATOM 3174 C CA . GLY A 1 407 ? -8.026 -7.685 -24.016 1.00 92.06 407 GLY A CA 1
ATOM 3175 C C . GLY A 1 407 ? -7.973 -7.040 -25.400 1.00 92.06 407 GLY A C 1
ATOM 3176 O O . GLY A 1 407 ? -9.003 -6.571 -25.887 1.00 92.06 407 GLY A O 1
ATOM 3177 N N . GLY A 1 408 ? -6.801 -6.976 -26.040 1.00 93.00 408 GLY A N 1
ATOM 3178 C CA . GLY A 1 408 ? -6.609 -6.232 -27.286 1.00 93.00 408 GLY A CA 1
ATOM 3179 C C . GLY A 1 408 ? -6.965 -4.746 -27.155 1.00 93.00 408 GLY A C 1
ATOM 3180 O O . GLY A 1 408 ? -7.014 -4.196 -26.053 1.00 93.00 408 GLY A O 1
ATOM 3181 N N . ARG A 1 409 ? -7.245 -4.080 -28.286 1.00 92.38 409 ARG A N 1
ATOM 3182 C CA . ARG A 1 409 ? -7.642 -2.657 -28.268 1.00 92.38 409 ARG A CA 1
ATOM 3183 C C . ARG A 1 409 ? -8.977 -2.428 -27.566 1.00 92.38 409 ARG A C 1
ATOM 3185 O O . ARG A 1 409 ? -9.072 -1.498 -26.787 1.00 92.38 409 ARG A O 1
ATOM 3192 N N . ALA A 1 410 ? -9.953 -3.320 -27.734 1.00 95.31 410 ALA A N 1
ATOM 3193 C CA . ALA A 1 410 ? -11.245 -3.186 -27.060 1.00 95.31 410 ALA A CA 1
ATOM 3194 C C . ALA A 1 410 ? -11.116 -3.208 -25.523 1.00 95.31 410 ALA A C 1
ATOM 3196 O O . ALA A 1 410 ? -11.744 -2.405 -24.838 1.00 95.31 410 ALA A O 1
ATOM 3197 N N . GLY A 1 411 ? -10.284 -4.101 -24.973 1.00 95.69 411 GLY A N 1
ATOM 3198 C CA . GLY A 1 411 ? -10.004 -4.138 -23.535 1.00 95.69 411 GLY A CA 1
ATOM 3199 C C . GLY A 1 411 ? -9.227 -2.914 -23.050 1.00 95.69 411 GLY A C 1
ATOM 3200 O O . GLY A 1 411 ? -9.511 -2.403 -21.969 1.00 95.69 411 GLY A O 1
ATOM 3201 N N . HIS A 1 412 ? -8.289 -2.422 -23.862 1.00 94.31 412 HIS A N 1
ATOM 3202 C CA . HIS A 1 412 ? -7.569 -1.179 -23.599 1.00 94.31 412 HIS A CA 1
ATOM 3203 C C . HIS A 1 412 ? -8.507 0.036 -23.559 1.00 94.31 412 HIS A C 1
ATOM 3205 O O . HIS A 1 412 ? -8.505 0.781 -22.584 1.00 94.31 412 HIS A O 1
ATOM 3211 N N . ASP A 1 413 ? -9.350 0.212 -24.573 1.00 95.88 413 ASP A N 1
ATOM 3212 C CA . ASP A 1 413 ? -10.242 1.368 -24.685 1.00 95.88 413 ASP A CA 1
ATOM 3213 C C . ASP A 1 413 ? -11.275 1.372 -23.548 1.00 95.88 413 ASP A C 1
ATOM 3215 O O . ASP A 1 413 ? -11.489 2.399 -22.905 1.00 95.88 413 ASP A O 1
ATOM 3219 N N . PHE A 1 414 ? -11.805 0.196 -23.192 1.00 98.06 414 PHE A N 1
ATOM 3220 C CA . PHE A 1 414 ? -12.637 0.025 -22.000 1.00 98.06 414 PHE A CA 1
ATOM 3221 C C . PHE A 1 414 ? -11.922 0.461 -20.709 1.00 98.06 414 PHE A C 1
ATOM 3223 O O . PHE A 1 414 ? -12.526 1.105 -19.849 1.00 98.06 414 PHE A O 1
ATOM 3230 N N . ALA A 1 415 ? -10.641 0.118 -20.547 1.00 97.75 415 ALA A N 1
ATOM 3231 C CA . ALA A 1 415 ? -9.877 0.507 -19.366 1.00 97.75 415 ALA A CA 1
ATOM 3232 C C . ALA A 1 415 ? -9.646 2.020 -19.290 1.00 97.75 415 ALA A C 1
ATOM 3234 O O . ALA A 1 415 ? -9.773 2.600 -18.210 1.00 97.75 415 ALA A O 1
ATOM 3235 N N . VAL A 1 416 ? -9.369 2.661 -20.428 1.00 97.81 416 VAL A N 1
ATOM 3236 C CA . VAL A 1 416 ? -9.234 4.121 -20.519 1.00 97.81 416 VAL A CA 1
ATOM 3237 C C . VAL A 1 416 ? -10.556 4.800 -20.162 1.00 97.81 416 VAL A C 1
ATOM 3239 O O . VAL A 1 416 ? -10.570 5.710 -19.335 1.00 97.81 416 VAL A O 1
ATOM 3242 N N . GLU A 1 417 ? -11.684 4.333 -20.700 1.00 98.25 417 GLU A N 1
ATOM 3243 C CA . GLU A 1 417 ? -13.012 4.853 -20.347 1.00 98.25 417 GLU A CA 1
ATOM 3244 C C . GLU A 1 417 ? -13.313 4.700 -18.849 1.00 98.25 417 GLU A C 1
ATOM 3246 O O . GLU A 1 417 ? -13.780 5.643 -18.202 1.00 98.25 417 GLU A O 1
ATOM 3251 N N . ALA A 1 418 ? -13.000 3.535 -18.272 1.00 98.25 418 ALA A N 1
ATOM 3252 C CA . ALA A 1 418 ? -13.155 3.276 -16.845 1.00 98.25 418 ALA A CA 1
ATOM 3253 C C . ALA A 1 418 ? -12.285 4.210 -15.985 1.00 98.25 418 ALA A C 1
ATOM 3255 O O . ALA A 1 418 ? -12.746 4.683 -14.939 1.00 98.25 418 ALA A O 1
ATOM 3256 N N . ALA A 1 419 ? -11.061 4.509 -16.431 1.00 98.31 419 ALA A N 1
ATOM 3257 C CA . ALA A 1 419 ? -10.154 5.435 -15.765 1.00 98.31 419 ALA A CA 1
ATOM 3258 C C . ALA A 1 419 ? -10.641 6.885 -15.832 1.00 98.31 419 ALA A C 1
ATOM 3260 O O . ALA A 1 419 ? -10.712 7.558 -14.801 1.00 98.31 419 ALA A O 1
ATOM 3261 N N . VAL A 1 420 ? -11.076 7.343 -17.008 1.00 98.31 420 VAL A N 1
ATOM 3262 C CA . VAL A 1 420 ? -11.668 8.677 -17.188 1.00 98.31 420 VAL A CA 1
ATOM 3263 C C . VAL A 1 420 ? -12.910 8.836 -16.311 1.00 98.31 420 VAL A C 1
ATOM 3265 O O . VAL A 1 420 ? -13.069 9.858 -15.640 1.00 98.31 420 VAL A O 1
ATOM 3268 N N . ALA A 1 421 ? -13.781 7.824 -16.271 1.00 98.12 421 ALA A N 1
ATOM 3269 C CA . ALA A 1 421 ? -14.977 7.842 -15.437 1.00 98.12 421 ALA A CA 1
ATOM 3270 C C . ALA A 1 421 ? -14.643 7.902 -13.938 1.00 98.12 421 ALA A C 1
ATOM 3272 O O . ALA A 1 421 ? -15.303 8.634 -13.205 1.00 98.12 421 ALA A O 1
ATOM 3273 N N . PHE A 1 422 ? -13.617 7.176 -13.478 1.00 97.69 422 PHE A N 1
ATOM 3274 C CA . PHE A 1 422 ? -13.147 7.258 -12.092 1.00 97.69 422 PHE A CA 1
ATOM 3275 C C . PHE A 1 422 ? -12.584 8.642 -11.759 1.00 97.69 422 PHE A C 1
ATOM 3277 O O . PHE A 1 422 ? -12.954 9.232 -10.748 1.00 97.69 422 PHE A O 1
ATOM 3284 N N . ARG A 1 423 ? -11.729 9.198 -12.622 1.00 96.50 423 ARG A N 1
ATOM 3285 C CA . ARG A 1 423 ? -11.091 10.500 -12.376 1.00 96.50 423 ARG A CA 1
ATOM 3286 C C . ARG A 1 423 ? -12.069 11.673 -12.384 1.00 96.50 423 ARG A C 1
ATOM 3288 O O . ARG A 1 423 ? -11.786 12.688 -11.755 1.00 96.50 423 ARG A O 1
ATOM 3295 N N . ARG A 1 424 ? -13.194 11.547 -13.096 1.00 96.94 424 ARG A N 1
ATOM 3296 C CA . ARG A 1 424 ? -14.280 12.542 -13.124 1.00 96.94 424 ARG A CA 1
ATOM 3297 C C . ARG A 1 424 ? -15.281 12.400 -11.975 1.00 96.94 424 ARG A C 1
ATOM 3299 O O . ARG A 1 424 ? -16.070 13.317 -11.776 1.00 96.94 424 ARG A O 1
ATOM 3306 N N . ALA A 1 425 ? -15.282 11.269 -11.274 1.00 95.50 425 ALA A N 1
ATOM 3307 C CA . ALA A 1 425 ? -16.202 11.012 -10.173 1.00 95.50 425 ALA A CA 1
ATOM 3308 C C . ALA A 1 425 ? -15.865 11.878 -8.949 1.00 95.50 425 ALA A C 1
ATOM 3310 O O . ALA A 1 425 ? -14.698 12.226 -8.727 1.00 95.50 425 ALA A O 1
ATOM 3311 N N . SER A 1 426 ? -16.878 12.194 -8.138 1.00 92.44 426 SER A N 1
ATOM 3312 C CA . SER A 1 426 ? -16.649 12.839 -6.842 1.00 92.44 426 SER A CA 1
ATOM 3313 C C . SER A 1 426 ? -15.912 11.895 -5.887 1.00 92.44 426 SER A C 1
ATOM 3315 O O . SER A 1 426 ? -15.873 10.678 -6.085 1.00 92.44 426 SER A O 1
ATOM 3317 N N . GLU A 1 427 ? -15.335 12.439 -4.818 1.00 87.06 427 GLU A N 1
ATOM 3318 C CA . GLU A 1 427 ? -14.636 11.629 -3.815 1.00 87.06 427 GLU A CA 1
ATOM 3319 C C . GLU A 1 427 ? -15.553 10.604 -3.140 1.00 87.06 427 GLU A C 1
ATOM 3321 O O . GLU A 1 427 ? -15.135 9.490 -2.845 1.00 87.06 427 GLU A O 1
ATOM 3326 N N . GLU A 1 428 ? -16.832 10.932 -2.976 1.00 85.81 428 GLU A N 1
ATOM 3327 C CA . GLU A 1 428 ? -17.844 10.024 -2.444 1.00 85.81 428 GLU A CA 1
ATOM 3328 C C . GLU A 1 428 ? -18.205 8.895 -3.421 1.00 85.81 428 GLU A C 1
ATOM 3330 O O . GLU A 1 428 ? -18.602 7.813 -2.990 1.00 85.81 428 GLU A O 1
ATOM 3335 N N . GLU A 1 429 ? -18.091 9.133 -4.729 1.00 90.69 429 GLU A N 1
ATOM 3336 C CA . GLU A 1 429 ? -18.438 8.171 -5.782 1.00 90.69 429 GLU A CA 1
ATOM 3337 C C . GLU A 1 429 ? -17.276 7.239 -6.149 1.00 90.69 429 GLU A C 1
ATOM 3339 O O . GLU A 1 429 ? -17.495 6.102 -6.588 1.00 90.69 429 GLU A O 1
ATOM 3344 N N . LYS A 1 430 ? -16.035 7.716 -5.993 1.00 92.00 430 LYS A N 1
ATOM 3345 C CA . LYS A 1 430 ? -14.811 6.996 -6.364 1.00 92.00 430 LYS A CA 1
ATOM 3346 C C . LYS A 1 430 ? -14.722 5.581 -5.786 1.00 92.00 430 LYS A C 1
ATOM 3348 O O . LYS A 1 430 ? -14.424 4.680 -6.572 1.00 92.00 430 LYS A O 1
ATOM 3353 N N . PRO A 1 431 ? -15.017 5.318 -4.499 1.00 89.19 431 PRO A N 1
ATOM 3354 C CA . PRO A 1 431 ? -14.960 3.963 -3.956 1.00 89.19 431 PRO A CA 1
ATOM 3355 C C . PRO A 1 431 ? -15.868 3.005 -4.732 1.00 89.19 431 PRO A C 1
ATOM 3357 O O . PRO A 1 431 ? -15.392 2.040 -5.331 1.00 89.19 431 PRO A O 1
ATOM 3360 N N . ALA A 1 432 ? -17.166 3.313 -4.816 1.00 89.44 432 ALA A N 1
ATOM 3361 C CA . ALA A 1 432 ? -18.140 2.477 -5.519 1.00 89.44 432 ALA A CA 1
ATOM 3362 C C . ALA A 1 432 ? -17.762 2.280 -6.996 1.00 89.44 432 ALA A C 1
ATOM 3364 O O . ALA A 1 432 ? -17.895 1.179 -7.542 1.00 89.44 432 ALA A O 1
ATOM 3365 N N . ARG A 1 433 ? -17.229 3.329 -7.637 1.00 94.56 433 ARG A N 1
ATOM 3366 C CA . ARG A 1 433 ? -16.714 3.257 -9.006 1.00 94.56 433 ARG A CA 1
ATOM 3367 C C . ARG A 1 433 ? -15.532 2.303 -9.126 1.00 94.56 433 ARG A C 1
ATOM 3369 O O . ARG A 1 433 ? -15.524 1.490 -10.045 1.00 94.56 433 ARG A O 1
ATOM 3376 N N . ALA A 1 434 ? -14.560 2.384 -8.223 1.00 95.38 434 ALA A N 1
ATOM 3377 C CA . ALA A 1 434 ? -13.382 1.533 -8.261 1.00 95.38 434 ALA A CA 1
ATOM 3378 C C . ALA A 1 434 ? -13.750 0.056 -8.076 1.00 95.38 434 ALA A C 1
ATOM 3380 O O . ALA A 1 434 ? -13.254 -0.786 -8.820 1.00 95.38 434 ALA A O 1
ATOM 3381 N N . LEU A 1 435 ? -14.688 -0.258 -7.175 1.00 94.12 435 LEU A N 1
ATOM 3382 C CA . LEU A 1 435 ? -15.178 -1.630 -7.005 1.00 94.12 435 LEU A CA 1
ATOM 3383 C C . LEU A 1 435 ? -15.934 -2.125 -8.238 1.00 94.12 435 LEU A C 1
ATOM 3385 O O . LEU A 1 435 ? -15.731 -3.259 -8.675 1.00 94.12 435 LEU A O 1
ATOM 3389 N N . LYS A 1 436 ? -16.777 -1.275 -8.837 1.00 95.50 436 LYS A N 1
ATOM 3390 C CA . LYS A 1 436 ? -17.444 -1.593 -10.105 1.00 95.50 436 LYS A CA 1
ATOM 3391 C C . LYS A 1 436 ? -16.419 -1.888 -11.200 1.00 95.50 436 LYS A C 1
ATOM 3393 O O . LYS A 1 436 ? -16.536 -2.906 -11.874 1.00 95.50 436 LYS A O 1
ATOM 3398 N N . ASN A 1 437 ? -15.416 -1.029 -11.358 1.00 97.50 437 ASN A N 1
ATOM 3399 C CA . ASN A 1 437 ? -14.349 -1.217 -12.335 1.00 97.50 437 ASN A CA 1
ATOM 3400 C C . ASN A 1 437 ? -13.590 -2.523 -12.073 1.00 97.50 437 ASN A C 1
ATOM 3402 O O . ASN A 1 437 ? -13.413 -3.305 -12.999 1.00 97.50 437 ASN A O 1
ATOM 3406 N N . HIS A 1 438 ? -13.218 -2.809 -10.824 1.00 97.38 438 HIS A N 1
ATOM 3407 C CA . HIS A 1 438 ? -12.570 -4.065 -10.457 1.00 97.38 438 HIS A CA 1
ATOM 3408 C C . HIS A 1 438 ? -13.390 -5.290 -10.872 1.00 97.38 438 HIS A C 1
ATOM 3410 O O . HIS A 1 438 ? -12.883 -6.131 -11.613 1.00 97.38 438 HIS A O 1
ATOM 3416 N N . ARG A 1 439 ? -14.679 -5.340 -10.523 1.00 95.94 439 ARG A N 1
ATOM 3417 C CA . ARG A 1 439 ? -15.573 -6.439 -10.925 1.00 95.94 439 ARG A CA 1
ATOM 3418 C C . ARG A 1 439 ? -15.696 -6.571 -12.443 1.00 95.94 439 ARG A C 1
ATOM 3420 O O . ARG A 1 439 ? -15.665 -7.678 -12.974 1.00 95.94 439 ARG A O 1
ATOM 3427 N N . GLU A 1 440 ? -15.812 -5.454 -13.157 1.00 98.06 440 GLU A N 1
ATOM 3428 C CA . GLU A 1 440 ? -15.938 -5.456 -14.615 1.00 98.06 440 GLU A CA 1
ATOM 3429 C C . GLU A 1 440 ? -14.645 -5.891 -15.329 1.00 98.06 440 GLU A C 1
ATOM 3431 O O . GLU A 1 440 ? -14.728 -6.537 -16.380 1.00 98.06 440 GLU A O 1
ATOM 3436 N N . PHE A 1 441 ? -13.473 -5.576 -14.770 1.00 98.25 441 PHE A N 1
ATOM 3437 C CA . PHE A 1 441 ? -12.183 -6.081 -15.248 1.00 98.25 441 PHE A CA 1
ATOM 3438 C C . PHE A 1 441 ? -12.075 -7.588 -15.015 1.00 98.25 441 PHE A C 1
ATOM 3440 O O . PHE A 1 441 ? -11.813 -8.315 -15.973 1.00 98.25 441 PHE A O 1
ATOM 3447 N N . THR A 1 442 ? -12.385 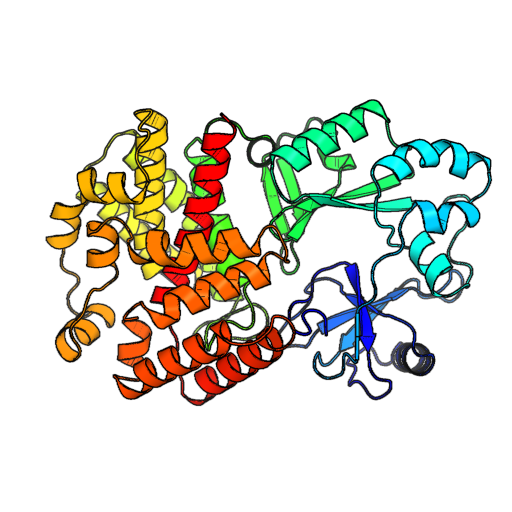-8.057 -13.801 1.00 97.44 442 THR A N 1
ATOM 3448 C CA . THR A 1 442 ? -12.418 -9.485 -13.446 1.00 97.44 442 THR A CA 1
ATOM 3449 C C . THR A 1 442 ? -13.337 -10.272 -14.379 1.00 97.44 442 THR A C 1
ATOM 3451 O O . THR A 1 442 ? -12.930 -11.270 -14.973 1.00 97.44 442 THR A O 1
ATOM 3454 N N . ARG A 1 443 ? -14.554 -9.771 -14.626 1.00 97.31 443 ARG A N 1
ATOM 3455 C CA . ARG A 1 443 ? -15.524 -10.397 -15.541 1.00 97.31 443 ARG A CA 1
ATOM 3456 C C . ARG A 1 443 ? -15.015 -10.500 -16.984 1.00 97.31 443 ARG A C 1
ATOM 3458 O O . ARG A 1 443 ? -15.384 -11.429 -17.697 1.00 97.31 443 ARG A O 1
ATOM 3465 N N . ARG A 1 444 ? -14.208 -9.536 -17.435 1.00 97.12 444 ARG A N 1
ATOM 3466 C CA . ARG A 1 444 ? -13.610 -9.511 -18.783 1.00 97.12 444 ARG A CA 1
ATOM 3467 C C . ARG A 1 444 ? -12.239 -10.181 -18.844 1.00 97.12 444 ARG A C 1
ATOM 3469 O O . ARG A 1 444 ? -11.634 -10.171 -19.911 1.00 97.12 444 ARG A O 1
ATOM 3476 N N . ASN A 1 445 ? -11.754 -10.743 -17.736 1.00 96.94 445 ASN A N 1
ATOM 3477 C CA . ASN A 1 445 ? -10.403 -11.284 -17.621 1.00 96.94 445 ASN A CA 1
ATOM 3478 C C . ASN A 1 445 ? -9.318 -10.255 -18.018 1.00 96.94 445 ASN A C 1
ATOM 3480 O O . ASN A 1 445 ? -8.338 -10.581 -18.687 1.00 96.94 445 ASN A O 1
ATOM 3484 N N . LEU A 1 446 ? -9.509 -8.986 -17.643 1.00 97.19 446 LEU A N 1
ATOM 3485 C CA . LEU A 1 446 ? -8.567 -7.896 -17.916 1.00 97.19 446 LEU A CA 1
ATOM 3486 C C . LEU A 1 446 ? -7.654 -7.659 -16.716 1.00 97.19 446 LEU A C 1
ATOM 3488 O O . LEU A 1 446 ? -8.097 -7.675 -15.572 1.00 97.19 446 LEU A O 1
ATOM 3492 N N . SER A 1 447 ? -6.378 -7.404 -16.975 1.00 94.25 447 SER A N 1
ATOM 3493 C CA . SER A 1 447 ? -5.393 -7.044 -15.954 1.00 94.25 447 SER A CA 1
ATOM 3494 C C . SER A 1 447 ? -4.399 -6.064 -16.554 1.00 94.25 447 SER A C 1
ATOM 3496 O O . SER A 1 447 ? -4.011 -6.219 -17.709 1.00 94.25 447 SER A O 1
ATOM 3498 N N . CYS A 1 448 ? -3.959 -5.094 -15.765 1.00 94.00 448 CYS A N 1
ATOM 3499 C CA . CYS A 1 448 ? -3.011 -4.059 -16.175 1.00 94.00 448 CYS A CA 1
ATOM 3500 C C . CYS A 1 448 ? -1.777 -4.094 -15.264 1.00 94.00 448 CYS A C 1
ATOM 3502 O O . CYS A 1 448 ? -1.599 -3.263 -14.374 1.00 94.00 448 CYS A O 1
ATOM 3504 N N . GLY A 1 449 ? -0.961 -5.135 -15.462 1.00 93.56 449 GLY A N 1
ATOM 3505 C CA . GLY A 1 449 ? 0.240 -5.388 -14.664 1.00 93.56 449 GLY A CA 1
ATOM 3506 C C . GLY A 1 449 ? 1.325 -4.321 -14.835 1.00 93.56 449 GLY A C 1
ATOM 3507 O O . GLY A 1 449 ? 1.994 -3.979 -13.872 1.00 93.56 449 GLY A O 1
ATOM 3508 N N . GLY A 1 450 ? 1.450 -3.722 -16.023 1.00 93.75 450 GLY A N 1
ATOM 3509 C CA . GLY A 1 450 ? 2.420 -2.648 -16.244 1.00 93.75 450 GLY A CA 1
ATOM 3510 C C . GLY A 1 450 ? 2.039 -1.363 -15.506 1.00 93.75 450 GLY A C 1
ATOM 3511 O O . GLY A 1 450 ? 2.901 -0.691 -14.952 1.00 93.75 450 GLY A O 1
ATOM 3512 N N . VAL A 1 451 ? 0.747 -1.035 -15.436 1.00 96.88 451 VAL A N 1
ATOM 3513 C CA . VAL A 1 451 ? 0.244 0.087 -14.624 1.00 96.88 451 VAL A CA 1
ATOM 3514 C C . VAL A 1 451 ? 0.486 -0.165 -13.134 1.00 96.88 451 VAL A C 1
ATOM 3516 O O . VAL A 1 451 ? 0.870 0.759 -12.422 1.00 96.88 451 VAL A O 1
ATOM 3519 N N . ALA A 1 452 ? 0.316 -1.407 -12.674 1.00 97.12 452 ALA A N 1
ATOM 3520 C CA . ALA A 1 452 ? 0.678 -1.835 -11.323 1.00 97.12 452 ALA A CA 1
ATOM 3521 C C . ALA A 1 452 ? 2.174 -1.629 -11.020 1.00 97.12 452 ALA A C 1
ATOM 3523 O O . ALA A 1 452 ? 2.522 -0.993 -10.025 1.00 97.12 452 ALA A O 1
ATOM 3524 N N . ASP A 1 453 ? 3.063 -2.059 -11.921 1.00 96.88 453 ASP A N 1
ATOM 3525 C CA . ASP A 1 453 ? 4.507 -1.839 -11.776 1.00 96.88 453 ASP A CA 1
ATOM 3526 C C . ASP A 1 453 ? 4.848 -0.336 -11.680 1.00 96.88 453 ASP A C 1
ATOM 3528 O O . ASP A 1 453 ? 5.694 0.077 -10.882 1.00 96.88 453 ASP A O 1
ATOM 3532 N N . LEU A 1 454 ? 4.165 0.508 -12.465 1.00 97.88 454 LEU A N 1
ATOM 3533 C CA . LEU A 1 454 ? 4.343 1.965 -12.439 1.00 97.88 454 LEU A CA 1
ATOM 3534 C C . LEU A 1 454 ? 3.722 2.633 -11.204 1.00 97.88 454 LEU A C 1
ATOM 3536 O O . LEU A 1 454 ? 4.220 3.672 -10.762 1.00 97.88 454 LEU A O 1
ATOM 3540 N N . LEU A 1 455 ? 2.677 2.051 -10.610 1.00 98.25 455 LEU A N 1
ATOM 3541 C CA . LEU A 1 455 ? 2.174 2.475 -9.304 1.00 98.25 455 LEU A CA 1
ATOM 3542 C C . LEU A 1 455 ? 3.237 2.226 -8.226 1.00 98.25 455 LEU A C 1
ATOM 3544 O O . LEU A 1 455 ? 3.553 3.143 -7.468 1.00 98.25 455 LEU A O 1
ATOM 3548 N N . ALA A 1 456 ? 3.851 1.039 -8.201 1.00 98.25 456 ALA A N 1
ATOM 3549 C CA . ALA A 1 456 ? 4.941 0.759 -7.268 1.00 98.25 456 ALA A CA 1
ATOM 3550 C C . ALA A 1 456 ? 6.130 1.714 -7.487 1.00 98.25 456 ALA A C 1
ATOM 3552 O O . ALA A 1 456 ? 6.664 2.268 -6.525 1.00 98.25 456 ALA A O 1
ATOM 3553 N N . ALA A 1 457 ? 6.494 1.994 -8.745 1.00 98.56 457 ALA A N 1
ATOM 3554 C CA . ALA A 1 457 ? 7.506 3.000 -9.084 1.00 98.56 457 ALA A CA 1
ATOM 3555 C C . ALA A 1 457 ? 7.140 4.407 -8.581 1.00 98.56 457 ALA A C 1
ATOM 3557 O O . ALA A 1 457 ? 7.991 5.104 -8.033 1.00 98.56 457 ALA A O 1
ATOM 3558 N N . THR A 1 458 ? 5.873 4.809 -8.706 1.00 98.50 458 THR A N 1
ATOM 3559 C CA . THR A 1 458 ? 5.362 6.093 -8.197 1.00 98.50 458 THR A CA 1
ATOM 3560 C C . THR A 1 458 ? 5.547 6.203 -6.682 1.00 98.50 458 THR A C 1
ATOM 3562 O O . THR A 1 458 ? 6.075 7.205 -6.196 1.00 98.50 458 THR A O 1
ATOM 3565 N N . ILE A 1 459 ? 5.155 5.164 -5.936 1.00 97.00 459 ILE A N 1
ATOM 3566 C CA . ILE A 1 459 ? 5.286 5.120 -4.473 1.00 97.00 459 ILE A CA 1
ATOM 3567 C C . ILE A 1 459 ? 6.766 5.174 -4.076 1.00 97.00 459 ILE A C 1
ATOM 3569 O O . ILE A 1 459 ? 7.144 5.966 -3.213 1.00 97.00 459 ILE A O 1
ATOM 3573 N N . PHE A 1 460 ? 7.611 4.374 -4.733 1.00 97.94 460 PHE A N 1
ATOM 3574 C CA . PHE A 1 460 ? 9.048 4.335 -4.471 1.00 97.94 460 PHE A CA 1
ATOM 3575 C C . PHE A 1 460 ? 9.713 5.699 -4.696 1.00 97.94 460 PHE A C 1
ATOM 3577 O O . PHE A 1 460 ? 10.370 6.214 -3.793 1.00 97.94 460 PHE A O 1
ATOM 3584 N N . ILE A 1 461 ? 9.505 6.321 -5.864 1.00 97.81 461 ILE A N 1
ATOM 3585 C CA . ILE A 1 461 ? 10.113 7.619 -6.186 1.00 97.81 461 ILE A CA 1
ATOM 3586 C C . ILE A 1 461 ? 9.667 8.686 -5.188 1.00 97.81 461 ILE A C 1
ATOM 3588 O O . ILE A 1 461 ? 10.512 9.419 -4.679 1.00 97.81 461 ILE A O 1
ATOM 3592 N N . HIS A 1 462 ? 8.371 8.748 -4.856 1.00 94.81 462 HIS A N 1
ATOM 3593 C CA . HIS A 1 462 ? 7.878 9.731 -3.893 1.00 94.81 462 HIS A CA 1
ATOM 3594 C C . HIS A 1 462 ? 8.624 9.654 -2.560 1.00 94.81 462 HIS A C 1
ATOM 3596 O O . HIS A 1 462 ? 9.039 10.686 -2.040 1.00 94.81 462 HIS A O 1
ATOM 3602 N N . ARG A 1 463 ? 8.829 8.444 -2.038 1.00 90.38 463 ARG A N 1
ATOM 3603 C CA . ARG A 1 463 ? 9.473 8.229 -0.737 1.00 90.38 463 ARG A CA 1
ATOM 3604 C C . ARG A 1 463 ? 10.949 8.513 -0.737 1.00 90.38 463 ARG A C 1
ATOM 3606 O O . ARG A 1 463 ? 11.475 9.043 0.236 1.00 90.38 463 ARG A O 1
ATOM 3613 N N . MET A 1 464 ? 11.611 8.131 -1.818 1.00 92.81 464 MET A N 1
ATOM 3614 C CA . MET A 1 464 ? 13.014 8.440 -1.987 1.00 92.81 464 MET A CA 1
ATOM 3615 C C . MET A 1 464 ? 13.215 9.960 -2.060 1.00 92.81 464 MET A C 1
ATOM 3617 O O . MET A 1 464 ? 14.110 10.482 -1.403 1.00 92.81 464 MET A O 1
ATOM 3621 N N . GLU A 1 465 ? 12.340 10.684 -2.767 1.00 91.81 465 GLU A N 1
ATOM 3622 C CA . GLU A 1 465 ? 12.355 12.152 -2.796 1.00 91.81 465 GLU A CA 1
ATOM 3623 C C . GLU A 1 465 ? 12.092 12.770 -1.415 1.00 91.81 465 GLU A C 1
ATOM 3625 O O . GLU A 1 465 ? 12.873 13.624 -1.005 1.00 91.81 465 GLU A O 1
ATOM 3630 N N . GLU A 1 466 ? 11.119 12.275 -0.639 1.00 86.31 466 GLU A N 1
ATOM 3631 C CA . GLU A 1 466 ? 10.923 12.722 0.754 1.00 86.31 466 GLU A CA 1
ATOM 3632 C C . GLU A 1 466 ? 12.170 12.497 1.626 1.00 86.31 466 GLU A C 1
ATOM 3634 O O . GLU A 1 466 ? 12.531 13.353 2.432 1.00 86.31 466 GLU A O 1
ATOM 3639 N N . LEU A 1 467 ? 12.853 11.356 1.465 1.00 85.44 467 LEU A N 1
ATOM 3640 C CA . LEU A 1 467 ? 14.085 11.060 2.200 1.00 85.44 467 LEU A CA 1
ATOM 3641 C C . LEU A 1 467 ? 15.214 12.036 1.856 1.00 85.44 467 LEU A C 1
ATOM 3643 O O . LEU A 1 467 ? 15.997 12.367 2.738 1.00 85.44 467 LEU A O 1
ATOM 3647 N N . TRP A 1 468 ? 15.327 12.476 0.601 1.00 87.62 468 TRP A N 1
ATOM 3648 C CA . TRP A 1 468 ? 16.352 13.443 0.200 1.00 87.62 468 TRP A CA 1
ATOM 3649 C C . TRP A 1 468 ? 15.984 14.894 0.510 1.00 87.62 468 TRP A C 1
ATOM 3651 O O . TRP A 1 468 ? 16.896 15.685 0.712 1.00 87.62 468 TRP A O 1
ATOM 3661 N N . GLU A 1 469 ? 14.700 15.255 0.556 1.00 82.75 469 GLU A N 1
ATOM 3662 C CA . GLU A 1 469 ? 14.251 16.583 1.007 1.00 82.75 469 GLU A CA 1
ATOM 3663 C C . GLU A 1 469 ? 14.490 16.802 2.510 1.00 82.75 469 GLU A C 1
ATOM 3665 O O . GLU A 1 469 ? 14.685 17.935 2.951 1.00 82.75 469 GLU A O 1
ATOM 3670 N N . ASP A 1 470 ? 14.488 15.720 3.292 1.00 67.44 470 ASP A N 1
ATOM 3671 C CA . ASP A 1 470 ? 14.723 15.732 4.738 1.00 67.44 470 ASP A CA 1
ATOM 3672 C C . ASP A 1 470 ? 16.218 15.818 5.142 1.00 67.44 470 ASP A C 1
ATOM 3674 O O . ASP A 1 470 ? 16.502 15.947 6.342 1.00 67.44 470 ASP A O 1
ATOM 3678 N N . LEU A 1 471 ? 17.152 15.748 4.179 1.00 66.25 471 LEU A N 1
ATOM 3679 C CA . LEU A 1 471 ? 18.620 15.749 4.355 1.00 66.25 471 LEU A CA 1
ATOM 3680 C C . LEU A 1 471 ? 19.263 17.056 3.886 1.00 66.25 471 LEU A C 1
ATOM 3682 O O . LEU A 1 471 ? 20.223 17.488 4.567 1.00 66.25 471 LEU A O 1
#

Secondary structure (DSSP, 8-state):
---SS---TT-EEEE-TT--EEE-TTTHHHHHHHHHTT--EEEEEEEEETTEEEEEEE--TTSS-SEEEEEE-GGGEEEEEPPPBHHHHGGGS-HHHHHHHHHHHTT--EE-HHHHHHHHH-S----TT--EEEEEE-SSHHHHHHHHHHHHHH---TTEEEEEE-TTS-EEEHHHHTSS-SEEEEE-SS-EEEEEHHHHHT----HHHHHHHHHHHHHHHHH-TT-TT---SS--TT-SS--HHHHHHHHHHHHHHHHHHHHHHHTT--HHHHHHHHHHHHHHHHHHTTS--SSHHHHHHHHHHHHHHHHHHHHT--S-HHHHHHHHHHHHHHH---TT-HHHHHHHHH-S--HHHHHHTT-HHIIIIIHHHHHHHHTTS-HHHHHHHHHHHHHTT---HHHHHHHHHHHHHHHHHHHHHHHHS-TTTHHHHHHHHHHHHHHTT---HHHHHHHHHHHHHHHHHHHHHT-

Sequence (471 aa):
MPDTISFSRHDLLLPEKDCPVTADLRCAETIREWLDCGRPVIVRRPCLTEEGLHCGIPLPPGGGWNRLAFTLDPSGIAGRLALPRLEECLGLLPEARQSRLSALSELRPEVFGSLAWQRLTGLPYLHEKSDIDLLFRVRSRKELRTLCAALAERNPPEECDIEIVLWNGRAFSYREWRKETSTILLKGDHDIFLCGKNFLSGSKPDSDLIAREAESALYEELETYPKPGLVSYADSGSHRDMNASHFRAGIAALREYFRRIAEAGMRNAPMEELKELGMDAEKRMFEATGGVNTHRGAIFSLGMLAAAAGLKTAAKDRSELGEIVKKTWGEEILKQRNPGSHGEEALQRYGGNGARMEAASGFPSVYQYGLPAFRAALGRKRSNAACLDAFYALLERVNDTTLLHRGGRAGHDFAVEAAVAFRRASEEEKPARALKNHREFTRRNLSCGGVADLLAATIFIHRMEELWEDL

Radius of gyration: 23.58 Å; Cα contacts (8 Å, |Δi|>4): 858; chains: 1; bounding box: 59×41×72 Å

Nearest PDB structures (foldseek):
  8g9j-assembly1_A  TM=2.376E-01  e=1.094E+00  synthetic construct

Mean predicted aligned error: 5.32 Å